Protein AF-A0A7C0U5Y8-F1 (afdb_monomer_lite)

Organism: NCBI:txid412593

Radius of gyration: 65.54 Å; chains: 1; bounding box: 133×46×177 Å

Sequence (488 aa):
MERFFTSILNRFSIKGKLRLGFTLISLLTFALGYTGYVGMIKVKYATQYQARLTELTYLVLNLVHEEETLFTNYKASSQDRVNKIIQELLNKETKGKGLSLVEKFYYYTALMPKEIKMGTESIWQYMKDLILKITSMNQLLKKRWERDGAVDQVRAKGIALRNALAKTNLQNTTLELRLLETQCTEKPKPKLINKILDRLEKIEKNLKKNPRNMGILQALNQYEERLKALKEIDSNVVYIYGRFKQLLSTIQRESREGIASANALVAQAVSLVFWETTFILLIALLASLGTSWGITKNIIAPMHKIVSAIKRAKEGDFSQDIELPPRKDEMGVLATWFSELLDLLRTHVGFIIEKSGEIIQSRIFWSSNTSQPSNPLTMAKETVETLVKINKYKTLIEGDLEKREIYRHLSLALEREFELEDYFLLEMNESENRLEPVAGPSVDRYSLDVLIQPSLCRAKRTGEVVDSLEFPEICRHANLMEGEFHIC

InterPro domains:
  IPR003660 HAMP domain [PF00672] (295-336)
  IPR003660 HAMP domain [PS50885] (297-350)
  IPR003660 HAMP domain [SM00304] (297-350)

Structure (mmCIF, N/CA/C/O backbone):
data_AF-A0A7C0U5Y8-F1
#
_entry.id   AF-A0A7C0U5Y8-F1
#
loop_
_atom_site.group_PDB
_atom_site.id
_atom_site.type_symbol
_atom_site.label_atom_id
_atom_site.label_alt_id
_atom_site.label_comp_id
_atom_site.label_asym_id
_atom_site.label_entity_id
_atom_site.label_seq_id
_atom_site.pdbx_PDB_ins_code
_atom_site.Cartn_x
_atom_site.Cartn_y
_atom_site.Cartn_z
_atom_site.occupancy
_atom_site.B_iso_or_equiv
_atom_site.auth_seq_id
_atom_site.auth_comp_id
_atom_site.auth_asym_id
_atom_site.auth_atom_id
_atom_site.pdbx_PDB_model_num
ATOM 1 N N . MET A 1 1 ? 4.325 -16.141 -21.791 1.00 50.25 1 MET A N 1
ATOM 2 C CA . MET A 1 1 ? 3.873 -14.764 -21.477 1.00 50.25 1 MET A CA 1
ATOM 3 C C . MET A 1 1 ? 4.794 -13.687 -22.054 1.00 50.25 1 MET A C 1
ATOM 5 O O . MET A 1 1 ? 4.292 -12.771 -22.689 1.00 50.25 1 MET A O 1
ATOM 9 N N . GLU A 1 2 ? 6.117 -13.812 -21.913 1.00 55.44 2 GLU A N 1
ATOM 10 C CA . GLU A 1 2 ? 7.102 -12.801 -22.347 1.00 55.44 2 GLU A CA 1
ATOM 11 C C . GLU A 1 2 ? 7.010 -12.415 -23.841 1.00 55.44 2 GLU A C 1
ATOM 13 O O . GLU A 1 2 ? 6.938 -11.234 -24.166 1.00 55.44 2 GLU A O 1
ATOM 18 N N . ARG A 1 3 ? 6.896 -13.396 -24.754 1.00 59.50 3 ARG A N 1
ATOM 19 C CA . ARG A 1 3 ? 6.730 -13.157 -26.208 1.00 59.50 3 ARG A CA 1
ATOM 20 C C . ARG A 1 3 ? 5.402 -12.484 -26.594 1.00 59.50 3 ARG A C 1
ATOM 22 O O . ARG A 1 3 ? 5.327 -11.808 -27.615 1.00 59.50 3 ARG A O 1
ATOM 29 N N . PHE A 1 4 ? 4.353 -12.669 -25.791 1.00 63.69 4 PHE A N 1
ATOM 30 C CA . PHE A 1 4 ? 3.034 -12.080 -26.045 1.00 63.69 4 PHE A CA 1
ATOM 31 C C . PHE A 1 4 ? 3.018 -10.595 -25.665 1.00 63.69 4 PHE A C 1
ATOM 33 O O . PHE A 1 4 ? 2.608 -9.753 -26.462 1.00 63.69 4 PHE A O 1
ATOM 40 N N . PHE A 1 5 ? 3.562 -10.262 -24.490 1.00 62.56 5 PHE A N 1
ATOM 41 C CA . PHE A 1 5 ? 3.694 -8.877 -24.041 1.00 62.56 5 PHE A CA 1
ATOM 42 C C . PHE A 1 5 ? 4.621 -8.054 -24.939 1.00 62.56 5 PHE A C 1
ATOM 44 O O . PHE A 1 5 ? 4.283 -6.921 -25.275 1.00 62.56 5 PHE A O 1
ATOM 51 N N . THR A 1 6 ? 5.752 -8.612 -25.382 1.00 65.44 6 THR A N 1
ATOM 52 C CA . THR A 1 6 ? 6.666 -7.905 -26.297 1.00 65.44 6 THR A CA 1
ATOM 53 C C . THR A 1 6 ? 6.040 -7.667 -27.671 1.00 65.44 6 THR A C 1
ATOM 55 O O . THR A 1 6 ? 6.156 -6.567 -28.202 1.00 65.44 6 THR A O 1
ATOM 58 N N . SER A 1 7 ? 5.297 -8.636 -28.216 1.00 67.88 7 SER A N 1
ATOM 59 C CA . SER A 1 7 ? 4.560 -8.476 -29.481 1.00 67.88 7 SER A CA 1
ATOM 60 C C . SER A 1 7 ? 3.503 -7.364 -29.422 1.00 67.88 7 SER A C 1
ATOM 62 O O . SER A 1 7 ? 3.390 -6.563 -30.352 1.00 67.88 7 SER A O 1
ATOM 64 N N . ILE A 1 8 ? 2.760 -7.269 -28.313 1.00 67.31 8 ILE A N 1
ATOM 65 C CA . ILE A 1 8 ? 1.766 -6.206 -28.105 1.00 67.31 8 ILE A CA 1
ATOM 66 C C . ILE A 1 8 ? 2.454 -4.851 -27.944 1.00 67.31 8 ILE A C 1
ATOM 68 O O . ILE A 1 8 ? 2.084 -3.890 -28.619 1.00 67.31 8 ILE A O 1
ATOM 72 N N . LEU A 1 9 ? 3.487 -4.772 -27.100 1.00 69.56 9 LEU A N 1
ATOM 73 C CA . LEU A 1 9 ? 4.216 -3.530 -26.846 1.00 69.56 9 LEU A CA 1
ATOM 74 C C . LEU A 1 9 ? 4.879 -2.988 -28.119 1.00 69.56 9 LEU A C 1
ATOM 76 O O . LEU A 1 9 ? 4.858 -1.782 -28.328 1.00 69.56 9 LEU A O 1
ATOM 80 N N . ASN A 1 10 ? 5.384 -3.836 -29.016 1.00 70.75 10 ASN A N 1
ATOM 81 C CA . ASN A 1 10 ? 6.033 -3.407 -30.264 1.00 70.75 10 ASN A CA 1
ATOM 82 C C . ASN A 1 10 ? 5.109 -2.678 -31.260 1.00 70.75 10 ASN A C 1
ATOM 84 O O . ASN A 1 10 ? 5.600 -2.102 -32.232 1.00 70.75 10 ASN A O 1
ATOM 88 N N . ARG A 1 11 ? 3.788 -2.689 -31.035 1.00 74.06 11 ARG A N 1
ATOM 89 C CA . ARG A 1 11 ? 2.811 -1.931 -31.837 1.00 74.06 11 ARG A CA 1
ATOM 90 C C . ARG A 1 11 ? 2.479 -0.558 -31.256 1.00 74.06 11 ARG A C 1
ATOM 92 O O . ARG A 1 11 ? 1.910 0.265 -31.963 1.00 74.06 11 ARG A O 1
ATOM 99 N N . PHE A 1 12 ? 2.797 -0.318 -29.986 1.00 77.62 12 PHE A N 1
ATOM 100 C CA . PHE A 1 12 ? 2.526 0.954 -29.325 1.00 77.62 12 PHE A CA 1
ATOM 101 C C . PHE A 1 12 ? 3.680 1.935 -29.507 1.00 77.62 12 PHE A C 1
ATOM 103 O O . PHE A 1 12 ? 4.852 1.556 -29.444 1.00 77.62 12 PHE A O 1
ATOM 110 N N . SER A 1 13 ? 3.330 3.215 -29.636 1.00 83.88 13 SER A N 1
ATOM 111 C CA . SER A 1 13 ? 4.287 4.317 -29.586 1.00 83.88 13 SER A CA 1
ATOM 112 C C . SER A 1 13 ? 5.038 4.349 -28.251 1.00 83.88 13 SER A C 1
ATOM 114 O O . SER A 1 13 ? 4.509 3.941 -27.209 1.00 83.88 13 SER A O 1
ATOM 116 N N . ILE A 1 14 ? 6.259 4.881 -28.249 1.00 83.75 14 ILE A N 1
ATOM 117 C CA . ILE A 1 14 ? 7.071 5.104 -27.044 1.00 83.75 14 ILE A CA 1
ATOM 118 C C . ILE A 1 14 ? 6.276 5.923 -26.024 1.00 83.75 14 ILE A C 1
ATOM 120 O O . ILE A 1 14 ? 6.223 5.578 -24.841 1.00 83.75 14 ILE A O 1
ATOM 124 N N . LYS A 1 15 ? 5.574 6.964 -26.491 1.00 84.69 15 LYS A N 1
ATOM 125 C CA . LYS A 1 15 ? 4.694 7.789 -25.652 1.00 84.69 15 LYS A CA 1
ATOM 126 C C . LYS A 1 15 ? 3.569 6.971 -25.011 1.00 84.69 15 LYS A C 1
ATOM 128 O O . LYS A 1 15 ? 3.251 7.193 -23.844 1.00 84.69 15 LYS A O 1
ATOM 133 N N . GLY A 1 16 ? 2.977 6.029 -25.748 1.00 83.00 16 GLY A N 1
ATOM 134 C CA . GLY A 1 16 ? 1.959 5.112 -25.231 1.00 83.00 16 GLY A CA 1
ATOM 135 C C . GLY A 1 16 ? 2.504 4.196 -24.134 1.00 83.00 16 GLY A C 1
ATOM 136 O O . GLY A 1 16 ? 1.903 4.096 -23.067 1.00 83.00 16 GLY A O 1
ATOM 137 N N . LYS A 1 17 ? 3.686 3.607 -24.351 1.00 83.19 17 LYS A N 1
ATOM 138 C CA . LYS A 1 17 ? 4.372 2.739 -23.375 1.00 83.19 17 LYS A CA 1
ATOM 139 C C . LYS A 1 17 ? 4.677 3.475 -22.067 1.00 83.19 17 LYS A C 1
ATOM 141 O O . LYS A 1 17 ? 4.377 2.965 -20.991 1.00 83.19 17 LYS A O 1
ATOM 146 N N . LEU A 1 18 ? 5.218 4.693 -22.159 1.00 85.38 18 LEU A N 1
ATOM 147 C CA . LEU A 1 18 ? 5.519 5.521 -20.988 1.00 85.38 18 LEU A CA 1
ATOM 148 C C . LEU A 1 18 ? 4.243 5.946 -20.250 1.00 85.38 18 LEU A C 1
ATOM 150 O O . LEU A 1 18 ? 4.172 5.816 -19.030 1.00 85.38 18 LEU A O 1
ATOM 154 N N . ARG A 1 19 ? 3.202 6.389 -20.972 1.00 88.44 19 ARG A N 1
ATOM 155 C CA . ARG A 1 19 ? 1.910 6.754 -20.364 1.00 88.44 19 ARG A CA 1
ATOM 156 C C . ARG A 1 19 ? 1.264 5.586 -19.627 1.00 88.44 19 ARG A C 1
ATOM 158 O O . ARG A 1 19 ? 0.743 5.805 -18.540 1.00 88.44 19 ARG A O 1
ATOM 165 N N . LEU A 1 20 ? 1.315 4.367 -20.164 1.00 86.19 20 LEU A N 1
ATOM 166 C CA . LEU A 1 20 ? 0.800 3.180 -19.472 1.00 86.19 20 LEU A CA 1
ATOM 167 C C . LEU A 1 20 ? 1.521 2.942 -18.136 1.00 86.19 20 LEU A C 1
ATOM 169 O O . LEU A 1 20 ? 0.864 2.703 -17.129 1.00 86.19 20 LEU A O 1
ATOM 173 N N . GLY A 1 21 ? 2.850 3.093 -18.099 1.00 86.81 21 GLY A N 1
ATOM 174 C CA . GLY A 1 21 ? 3.618 3.008 -16.853 1.00 86.81 21 GLY A CA 1
ATOM 175 C C . GLY A 1 21 ? 3.222 4.085 -15.836 1.00 86.81 21 GLY A C 1
ATOM 176 O O . GLY A 1 21 ? 2.876 3.767 -14.700 1.00 86.81 21 GLY A O 1
ATOM 177 N N . PHE A 1 22 ? 3.203 5.358 -16.247 1.00 89.00 22 PHE A N 1
ATOM 178 C CA . PHE A 1 22 ? 2.854 6.468 -15.349 1.00 89.00 22 PHE A CA 1
ATOM 179 C C . PHE A 1 22 ? 1.403 6.415 -14.858 1.00 89.00 22 PHE A C 1
ATOM 181 O O . PHE A 1 22 ? 1.143 6.692 -13.690 1.00 89.00 22 PHE A O 1
ATOM 188 N N . THR A 1 23 ? 0.456 6.043 -15.722 1.00 90.69 23 THR A N 1
ATOM 189 C CA . THR A 1 23 ? -0.960 5.904 -15.339 1.00 90.69 23 THR A CA 1
ATOM 190 C C . THR A 1 23 ? -1.164 4.759 -14.357 1.00 90.69 23 THR A C 1
ATOM 192 O O . THR A 1 23 ? -1.870 4.945 -13.369 1.00 90.69 23 THR A O 1
ATOM 195 N N . LEU A 1 24 ? -0.496 3.619 -14.562 1.00 89.12 24 LEU A N 1
ATOM 196 C CA . LEU A 1 24 ? -0.530 2.497 -13.627 1.00 89.12 24 LEU A CA 1
ATOM 197 C C . LEU A 1 24 ? 0.014 2.894 -12.248 1.00 89.12 24 LEU A C 1
ATOM 199 O O . LEU A 1 24 ? -0.635 2.624 -11.240 1.00 89.12 24 LEU A O 1
ATOM 203 N N . ILE A 1 25 ? 1.162 3.580 -12.200 1.00 90.19 25 ILE A N 1
ATOM 204 C CA . ILE A 1 25 ? 1.745 4.081 -10.945 1.00 90.19 25 ILE A CA 1
ATOM 205 C C . ILE A 1 25 ? 0.790 5.068 -10.267 1.00 90.19 25 ILE A C 1
ATOM 207 O O . ILE A 1 25 ? 0.537 4.955 -9.073 1.00 90.19 25 ILE A O 1
ATOM 211 N N . SER A 1 26 ? 0.218 6.012 -11.016 1.00 92.44 26 SER A N 1
ATOM 212 C CA . SER A 1 26 ? -0.699 7.014 -10.464 1.00 92.44 26 SER A CA 1
ATOM 213 C C . SER A 1 26 ? -1.972 6.376 -9.887 1.00 92.44 26 SER A C 1
ATOM 215 O O . SER A 1 26 ? -2.409 6.748 -8.799 1.00 92.44 26 SER A O 1
ATOM 217 N N . LEU A 1 27 ? -2.516 5.354 -10.558 1.00 93.12 27 LEU A N 1
ATOM 218 C CA . LEU A 1 27 ? -3.679 4.597 -10.091 1.00 93.12 27 LEU A CA 1
ATOM 219 C C . LEU A 1 27 ? -3.355 3.783 -8.829 1.00 93.12 27 LEU A C 1
ATOM 221 O O . LEU A 1 27 ? -4.137 3.800 -7.883 1.00 93.12 27 LEU A O 1
ATOM 225 N N . LEU A 1 28 ? -2.185 3.136 -8.771 1.00 91.88 28 LEU A N 1
ATOM 226 C CA . LEU A 1 28 ? -1.717 2.423 -7.574 1.00 91.88 28 LEU A CA 1
ATOM 227 C C . LEU A 1 28 ? -1.506 3.372 -6.386 1.00 91.88 28 LEU A C 1
ATOM 229 O O . LEU A 1 28 ? -1.921 3.057 -5.272 1.00 91.88 28 LEU A O 1
ATOM 233 N N . THR A 1 29 ? -0.929 4.552 -6.617 1.00 92.25 29 THR A N 1
ATOM 234 C CA . THR A 1 29 ? -0.766 5.587 -5.585 1.00 92.25 29 THR A CA 1
ATOM 235 C C . THR A 1 29 ? -2.116 6.092 -5.083 1.00 92.25 29 THR A C 1
ATOM 237 O O . THR A 1 29 ? -2.310 6.236 -3.876 1.00 92.25 29 THR A O 1
ATOM 240 N N . PHE A 1 30 ? -3.076 6.319 -5.984 1.00 93.81 30 PHE A N 1
ATOM 241 C CA . PHE A 1 30 ? -4.434 6.692 -5.596 1.00 93.81 30 PHE A CA 1
ATOM 242 C C . PHE A 1 30 ? -5.113 5.585 -4.781 1.00 93.81 30 PHE A C 1
ATOM 244 O O . PHE A 1 30 ? -5.713 5.871 -3.748 1.00 93.81 30 PHE A O 1
ATOM 251 N N . ALA A 1 31 ? -4.971 4.323 -5.196 1.00 90.25 31 ALA A N 1
ATOM 252 C CA . ALA A 1 31 ? -5.501 3.177 -4.465 1.00 90.25 31 ALA A CA 1
ATOM 253 C C . ALA A 1 31 ? -4.902 3.077 -3.052 1.00 90.25 31 ALA A C 1
ATOM 255 O O . ALA A 1 31 ? -5.658 2.912 -2.100 1.00 90.25 31 ALA A O 1
ATOM 256 N N . LEU A 1 32 ? -3.582 3.260 -2.893 1.00 91.25 32 LEU A N 1
ATOM 257 C CA . LEU A 1 32 ? -2.916 3.321 -1.582 1.00 91.25 32 LEU A CA 1
ATOM 258 C C . LEU A 1 32 ? -3.447 4.464 -0.709 1.00 91.25 32 LEU A C 1
ATOM 260 O O . LEU A 1 32 ? -3.720 4.271 0.475 1.00 91.25 32 LEU A O 1
ATOM 264 N N . GLY A 1 33 ? -3.608 5.658 -1.283 1.00 90.12 33 GLY A N 1
ATOM 265 C CA . GLY A 1 33 ? -4.161 6.805 -0.564 1.00 90.12 33 GLY A CA 1
ATOM 266 C C . GLY A 1 33 ? -5.604 6.563 -0.115 1.00 90.12 33 GLY A C 1
ATOM 267 O O . GLY A 1 33 ? -5.964 6.869 1.022 1.00 90.12 33 GLY A O 1
ATOM 268 N N . TYR A 1 34 ? -6.420 5.965 -0.984 1.00 88.94 34 TYR A N 1
ATOM 269 C CA . TYR A 1 34 ? -7.815 5.651 -0.698 1.00 88.94 34 TYR A CA 1
ATOM 270 C C . TYR A 1 34 ? -7.964 4.578 0.390 1.00 88.94 34 TYR A C 1
ATOM 272 O O . TYR A 1 34 ? -8.734 4.776 1.333 1.00 88.94 34 TYR A O 1
ATOM 280 N N . THR A 1 35 ? -7.207 3.476 0.318 1.00 87.38 35 THR A N 1
ATOM 281 C CA . THR A 1 35 ? -7.244 2.419 1.347 1.00 87.38 35 THR A CA 1
ATOM 282 C C . THR A 1 35 ? -6.758 2.939 2.698 1.00 87.38 35 THR A C 1
ATOM 284 O O . THR A 1 35 ? -7.406 2.691 3.717 1.00 87.38 35 THR A O 1
ATOM 287 N N . GLY A 1 36 ? -5.692 3.748 2.714 1.00 85.75 36 GLY A N 1
ATOM 288 C CA . GLY A 1 36 ? -5.216 4.428 3.919 1.00 85.75 36 GLY A CA 1
ATOM 289 C C . GLY A 1 36 ? -6.270 5.356 4.534 1.00 85.75 36 GLY A C 1
ATOM 290 O O . GLY A 1 36 ? -6.528 5.288 5.738 1.00 85.75 36 GLY A O 1
ATOM 291 N N . TYR A 1 37 ? -6.939 6.172 3.714 1.00 86.06 37 TYR A N 1
ATOM 292 C CA . TYR A 1 37 ? -7.999 7.083 4.160 1.00 86.06 37 TYR A CA 1
ATOM 293 C C . TYR A 1 37 ? -9.196 6.336 4.770 1.00 86.06 37 TYR A C 1
ATOM 295 O O . TYR A 1 37 ? -9.622 6.643 5.887 1.00 86.06 37 TYR A O 1
ATOM 303 N N . VAL A 1 38 ? -9.708 5.312 4.077 1.00 81.75 38 VAL A N 1
ATOM 304 C CA . VAL A 1 38 ? -10.827 4.485 4.562 1.00 81.75 38 VAL A CA 1
ATOM 305 C C . VAL A 1 38 ? -10.442 3.736 5.842 1.00 81.75 38 VAL A C 1
ATOM 307 O O . VAL A 1 38 ? -11.230 3.687 6.791 1.00 81.75 38 VAL A O 1
ATOM 310 N N . GLY A 1 39 ? -9.226 3.190 5.899 1.00 80.75 39 GLY A N 1
ATOM 311 C CA . GLY A 1 39 ? -8.683 2.526 7.080 1.00 80.75 39 GLY A CA 1
ATOM 312 C C . GLY A 1 39 ? -8.634 3.436 8.304 1.00 80.75 39 GLY A C 1
ATOM 313 O O . GLY A 1 39 ? -9.145 3.086 9.370 1.00 80.75 39 GLY A O 1
ATOM 314 N N . MET A 1 40 ? -8.088 4.642 8.136 1.00 82.62 40 MET A N 1
ATOM 315 C CA . MET A 1 40 ? -7.960 5.625 9.212 1.00 82.62 40 MET A CA 1
ATOM 316 C C . MET A 1 40 ? -9.324 6.082 9.740 1.00 82.62 40 MET A C 1
ATOM 318 O O . MET A 1 40 ? -9.493 6.253 10.947 1.00 82.62 40 MET A O 1
ATOM 322 N N . ILE A 1 41 ? -10.321 6.223 8.863 1.00 78.25 41 ILE A N 1
ATOM 323 C CA . ILE A 1 41 ? -11.699 6.538 9.257 1.00 78.25 41 ILE A CA 1
ATOM 324 C C . ILE A 1 41 ? -12.285 5.439 10.146 1.00 78.25 41 ILE A C 1
ATOM 326 O O . ILE A 1 41 ? -12.813 5.745 11.217 1.00 78.25 41 ILE A O 1
ATOM 330 N N . LYS A 1 42 ? -12.164 4.167 9.744 1.00 73.00 42 LYS A N 1
ATOM 331 C CA . LYS A 1 42 ? -12.675 3.033 10.533 1.00 73.00 42 LYS A CA 1
ATOM 332 C C . LYS A 1 42 ? -12.041 2.995 11.925 1.00 73.00 42 LYS A C 1
ATOM 334 O O . LYS A 1 42 ? -12.758 2.899 12.920 1.00 73.00 42 LYS A O 1
ATOM 339 N N . VAL A 1 43 ? -10.716 3.150 12.002 1.00 79.50 43 VAL A N 1
ATOM 340 C CA . VAL A 1 43 ? -9.978 3.180 13.275 1.00 79.50 43 VAL A CA 1
ATOM 341 C C . VAL A 1 43 ? -10.396 4.378 14.130 1.00 79.50 43 VAL A C 1
ATOM 343 O O . VAL A 1 43 ? -10.675 4.212 15.317 1.00 79.50 43 VAL A O 1
ATOM 346 N N . LYS A 1 44 ? -10.508 5.578 13.550 1.00 79.38 44 LYS A N 1
ATOM 347 C CA . LYS A 1 44 ? -10.941 6.786 14.269 1.00 79.38 44 LYS A CA 1
ATOM 348 C C . LYS A 1 44 ? -12.320 6.605 14.908 1.00 79.38 44 LYS A C 1
ATOM 350 O O . LYS A 1 44 ? -12.502 6.952 16.070 1.00 79.38 44 LYS A O 1
ATOM 355 N N . TYR A 1 45 ? -13.293 6.059 14.182 1.00 70.75 45 TYR A N 1
ATOM 356 C CA . TYR A 1 45 ? -14.640 5.889 14.730 1.00 70.75 45 TYR A CA 1
ATOM 357 C C . TYR A 1 45 ? -14.720 4.767 15.764 1.00 70.75 45 TYR A C 1
ATOM 359 O O . TYR A 1 45 ? -15.359 4.945 16.801 1.00 70.75 45 TYR A O 1
ATOM 367 N N . ALA A 1 46 ? -14.035 3.646 15.537 1.00 71.00 46 ALA A N 1
ATOM 368 C CA . ALA A 1 46 ? -13.994 2.557 16.507 1.00 71.00 46 ALA A CA 1
ATOM 369 C C . ALA A 1 46 ? -13.284 2.972 17.814 1.00 71.00 46 ALA A C 1
ATOM 371 O O . ALA A 1 46 ? -13.779 2.677 18.900 1.00 71.00 46 ALA A O 1
ATOM 372 N N . THR A 1 47 ? -12.198 3.751 17.730 1.00 74.50 47 THR A N 1
ATOM 373 C CA . THR A 1 47 ? -11.506 4.310 18.910 1.00 74.50 47 THR A CA 1
ATOM 374 C C . THR A 1 47 ? -12.344 5.362 19.638 1.00 74.50 47 THR A C 1
ATOM 376 O O . THR A 1 47 ? -12.412 5.345 20.865 1.00 74.50 47 THR A O 1
ATOM 379 N N . GLN A 1 48 ? -13.049 6.245 18.922 1.00 74.19 48 GLN A N 1
ATOM 380 C CA . GLN A 1 48 ? -13.994 7.183 19.542 1.00 74.19 48 GLN A CA 1
ATOM 381 C C . GLN A 1 48 ? -15.143 6.461 20.255 1.00 74.19 48 GLN A C 1
ATOM 383 O O . GLN A 1 48 ? -15.545 6.864 21.347 1.00 74.19 48 GLN A O 1
ATOM 388 N N . TYR A 1 49 ? -15.667 5.392 19.655 1.00 70.56 49 TYR A N 1
ATOM 389 C CA . TYR A 1 49 ? -16.693 4.553 20.264 1.00 70.56 49 TYR A CA 1
ATOM 390 C C . TYR A 1 49 ? -16.177 3.870 21.540 1.00 70.56 49 TYR A C 1
ATOM 392 O O . TYR A 1 49 ? -16.813 3.967 22.591 1.00 70.56 49 TYR A O 1
ATOM 400 N N . GLN A 1 50 ? -14.980 3.280 21.487 1.00 71.00 50 GLN A N 1
ATOM 401 C CA . GLN A 1 50 ? -14.306 2.701 22.649 1.00 71.00 50 GLN A CA 1
ATOM 402 C C . GLN A 1 50 ? -14.072 3.732 23.764 1.00 71.00 50 GLN A C 1
ATOM 404 O O . GLN A 1 50 ? -14.316 3.437 24.934 1.00 71.00 50 GLN A O 1
ATOM 409 N N . ALA A 1 51 ? -13.632 4.946 23.423 1.00 74.88 51 ALA A N 1
ATOM 410 C CA . ALA A 1 51 ? -13.402 6.014 24.393 1.00 74.88 51 ALA A CA 1
ATOM 411 C C . ALA A 1 51 ? -14.699 6.407 25.118 1.00 74.88 51 ALA A C 1
ATOM 413 O O . ALA A 1 51 ? -14.710 6.497 26.345 1.00 74.88 51 ALA A O 1
ATOM 414 N N . ARG A 1 52 ? -15.811 6.555 24.382 1.00 72.56 52 ARG A N 1
ATOM 415 C CA . ARG A 1 52 ? -17.134 6.843 24.967 1.00 72.56 52 ARG A CA 1
ATOM 416 C C . ARG A 1 52 ? -17.613 5.723 25.893 1.00 72.56 52 ARG A C 1
ATOM 418 O O . ARG A 1 52 ? -18.105 6.007 26.980 1.00 72.56 52 ARG A O 1
ATOM 425 N N . LEU A 1 53 ? -17.442 4.463 25.489 1.00 69.69 53 LEU A N 1
ATOM 426 C CA . LEU A 1 53 ? -17.775 3.300 26.318 1.00 69.69 53 LEU A CA 1
ATOM 427 C C . LEU A 1 53 ? -16.934 3.233 27.597 1.00 69.69 53 LEU A C 1
ATOM 429 O O . LEU A 1 53 ? -17.452 2.947 28.676 1.00 69.69 53 LEU A O 1
ATOM 433 N N . THR A 1 54 ? -15.638 3.520 27.489 1.00 73.88 54 THR A N 1
ATOM 434 C CA . THR A 1 54 ? -14.714 3.515 28.630 1.00 73.88 54 THR A CA 1
ATOM 435 C C . THR A 1 54 ? -15.076 4.616 29.624 1.00 73.88 54 THR A C 1
ATOM 437 O O . THR A 1 54 ? -15.162 4.356 30.822 1.00 73.88 54 THR A O 1
ATOM 440 N N . GLU A 1 55 ? -15.364 5.822 29.132 1.00 75.69 55 GLU A N 1
ATOM 441 C CA . GLU A 1 55 ? -15.816 6.943 29.958 1.00 75.69 55 GLU A CA 1
ATOM 442 C C . GLU A 1 55 ? -17.137 6.619 30.675 1.00 75.69 55 GLU A C 1
ATOM 444 O O . GLU A 1 55 ? -17.254 6.829 31.882 1.00 75.69 55 GLU A O 1
ATOM 449 N N . LEU A 1 56 ? -18.110 6.037 29.963 1.00 71.12 56 LEU A N 1
ATOM 450 C CA . LEU A 1 56 ? -19.372 5.595 30.558 1.00 71.12 56 LEU A CA 1
ATOM 451 C C . LEU A 1 56 ? -19.144 4.534 31.644 1.00 71.12 56 LEU A C 1
ATOM 453 O O . LEU A 1 56 ? -19.719 4.620 32.726 1.00 71.12 56 LEU A O 1
ATOM 457 N N . THR A 1 57 ? -18.270 3.560 31.383 1.00 70.50 57 THR A N 1
ATOM 458 C CA . THR A 1 57 ? -17.919 2.507 32.351 1.00 70.50 57 THR A CA 1
ATOM 459 C C . THR A 1 57 ? -17.299 3.091 33.611 1.00 70.50 57 THR A C 1
ATOM 461 O O . THR A 1 57 ? -17.623 2.655 34.712 1.00 70.50 57 THR A O 1
ATOM 464 N N . TYR A 1 58 ? -16.425 4.086 33.458 1.00 76.44 58 TYR A N 1
ATOM 465 C CA . TYR A 1 58 ? -15.787 4.768 34.577 1.00 76.44 58 TYR A CA 1
ATOM 466 C C . TYR A 1 58 ? -16.803 5.539 35.430 1.00 76.44 58 TYR A C 1
ATOM 468 O O . TYR A 1 58 ? -16.793 5.415 36.653 1.00 76.44 58 TYR A O 1
ATOM 476 N N . LEU A 1 59 ? -17.730 6.268 34.796 1.00 73.38 59 LEU A N 1
ATOM 477 C CA . LEU A 1 59 ? -18.813 6.965 35.501 1.00 73.38 59 LEU A CA 1
ATOM 478 C C . LEU A 1 59 ? -19.712 5.993 36.271 1.00 73.38 59 LEU A C 1
ATOM 480 O O . LEU A 1 59 ? -20.026 6.249 37.432 1.00 73.38 59 LEU A O 1
ATOM 484 N N . VAL A 1 60 ? -20.078 4.861 35.660 1.00 69.75 60 VAL A N 1
ATOM 485 C CA . VAL A 1 60 ? -20.847 3.810 36.341 1.00 69.75 60 VAL A CA 1
ATOM 486 C C . VAL A 1 60 ? -20.058 3.236 37.515 1.00 69.75 60 VAL A C 1
ATOM 488 O O . VAL A 1 60 ? -20.608 3.107 38.601 1.00 69.75 60 VAL A O 1
ATOM 491 N N . LEU A 1 61 ? -18.774 2.919 37.343 1.00 71.25 61 LEU A N 1
ATOM 492 C CA . LEU A 1 61 ? -17.951 2.347 38.411 1.00 71.25 61 LEU A CA 1
ATOM 493 C C . LEU A 1 61 ? -17.819 3.297 39.611 1.00 71.25 61 LEU A C 1
ATOM 495 O O . LEU A 1 61 ? -17.979 2.869 40.754 1.00 71.25 61 LEU A O 1
ATOM 499 N N . ASN A 1 62 ? -17.572 4.582 39.352 1.00 74.31 62 ASN A N 1
ATOM 500 C CA . ASN A 1 62 ? -17.505 5.603 40.396 1.00 74.31 62 ASN A CA 1
ATOM 501 C C . ASN A 1 62 ? -18.841 5.763 41.119 1.00 74.31 62 ASN A C 1
ATOM 503 O O . ASN A 1 62 ? -18.865 5.887 42.340 1.00 74.31 62 ASN A O 1
ATOM 507 N N . LEU A 1 63 ? -19.949 5.729 40.380 1.00 70.62 63 LEU A N 1
ATOM 508 C CA . LEU A 1 63 ? -21.277 5.777 40.970 1.00 70.62 63 LEU A CA 1
ATOM 509 C C . LEU A 1 63 ? -21.517 4.593 41.913 1.00 70.62 63 LEU A C 1
ATOM 511 O O . LEU A 1 63 ? -21.934 4.800 43.047 1.00 70.62 63 LEU A O 1
ATOM 515 N N . VAL A 1 64 ? -21.196 3.373 41.470 1.00 69.31 64 VAL A N 1
ATOM 516 C CA . VAL A 1 64 ? -21.323 2.159 42.292 1.00 69.31 64 VAL A CA 1
ATOM 517 C C . VAL A 1 64 ? -20.511 2.286 43.574 1.00 69.31 64 VAL A C 1
ATOM 519 O O . VAL A 1 64 ? -21.002 1.957 44.651 1.00 69.31 64 VAL A O 1
ATOM 522 N N . HIS A 1 65 ? -19.281 2.790 43.472 1.00 70.69 65 HIS A N 1
ATOM 523 C CA . HIS A 1 65 ? -18.424 3.005 44.630 1.00 70.69 65 HIS A CA 1
ATOM 524 C C . HIS A 1 65 ? -19.012 4.039 45.607 1.00 70.69 65 HIS A C 1
ATOM 526 O O . HIS A 1 65 ? -19.070 3.801 46.816 1.00 70.69 65 HIS A O 1
ATOM 532 N N . GLU A 1 66 ? -19.493 5.177 45.106 1.00 69.81 66 GLU A N 1
ATOM 533 C CA . GLU A 1 66 ? -20.123 6.208 45.942 1.00 69.81 66 GLU A CA 1
ATOM 534 C C . GLU A 1 66 ? -21.436 5.717 46.578 1.00 69.81 66 GLU A C 1
ATOM 536 O O . GLU A 1 66 ? -21.755 6.059 47.715 1.00 69.81 66 GLU A O 1
ATOM 541 N N . GLU A 1 67 ? -22.183 4.843 45.913 1.00 65.44 67 GLU A N 1
ATOM 542 C CA . GLU A 1 67 ? -23.390 4.243 46.484 1.00 65.44 67 GLU A CA 1
ATOM 543 C C . GLU A 1 67 ? -23.096 3.153 47.504 1.00 65.44 67 GLU A C 1
ATOM 545 O O . GLU A 1 67 ? -23.805 3.038 48.503 1.00 65.44 67 GLU A O 1
ATOM 550 N N . GLU A 1 68 ? -22.037 2.373 47.306 1.00 64.88 68 GLU A N 1
ATOM 551 C CA . GLU A 1 68 ? -21.573 1.396 48.287 1.00 64.88 68 GLU A CA 1
ATOM 552 C C . GLU A 1 68 ? -21.021 2.090 49.542 1.00 64.88 68 GLU A C 1
ATOM 554 O O . GLU A 1 68 ? -21.271 1.650 50.669 1.00 64.88 68 GLU A O 1
ATOM 559 N N . THR A 1 69 ? -20.352 3.234 49.380 1.00 65.50 69 THR A N 1
ATOM 560 C CA . THR A 1 69 ? -19.954 4.074 50.519 1.00 65.50 69 THR A CA 1
ATOM 561 C C . THR A 1 69 ? -21.169 4.682 51.221 1.00 65.50 69 THR A C 1
ATOM 563 O O . THR A 1 69 ? -21.255 4.573 52.442 1.00 65.50 69 THR A O 1
ATOM 566 N N . LEU A 1 70 ? -22.176 5.192 50.497 1.00 64.88 70 LEU A N 1
ATOM 567 C CA . LEU A 1 70 ? -23.458 5.609 51.093 1.00 64.88 70 LEU A CA 1
ATOM 568 C C . LEU A 1 70 ? -24.179 4.460 51.809 1.00 64.88 70 LEU A C 1
ATOM 570 O O . LEU A 1 70 ? -24.823 4.673 52.836 1.00 64.88 70 LEU A O 1
ATOM 574 N N . PHE A 1 71 ? -24.067 3.239 51.286 1.00 60.25 71 PHE A N 1
ATOM 575 C CA . PHE A 1 71 ? -24.650 2.044 51.880 1.00 60.25 71 PHE A CA 1
ATOM 576 C C . PHE A 1 71 ? -23.911 1.607 53.157 1.00 60.25 71 PHE A C 1
ATOM 578 O O . PHE A 1 71 ? -24.522 1.043 54.066 1.00 60.25 71 PHE A O 1
ATOM 585 N N . THR A 1 72 ? -22.606 1.822 53.258 1.00 56.12 72 THR A N 1
ATOM 586 C CA . THR A 1 72 ? -21.811 1.372 54.413 1.00 56.12 72 THR A CA 1
ATOM 587 C C . THR A 1 72 ? -21.720 2.426 55.510 1.00 56.12 72 THR A C 1
ATOM 589 O O . THR A 1 72 ? -21.840 2.085 56.685 1.00 56.12 72 THR A O 1
ATOM 592 N N . ASN A 1 73 ? -21.556 3.697 55.150 1.00 62.72 73 ASN A N 1
ATOM 593 C CA . ASN A 1 73 ? -21.482 4.815 56.079 1.00 62.72 73 ASN A CA 1
ATOM 594 C C . ASN A 1 73 ? -21.882 6.100 55.360 1.00 62.72 73 ASN A C 1
ATOM 596 O O . ASN A 1 73 ? -21.120 6.645 54.559 1.00 62.72 73 ASN A O 1
ATOM 600 N N . TYR A 1 74 ? -23.070 6.612 55.641 1.00 62.06 74 TYR A N 1
ATOM 601 C CA . TYR A 1 74 ? -23.477 7.815 54.947 1.00 62.06 74 TYR A CA 1
ATOM 602 C C . TYR A 1 74 ? -22.696 9.039 55.357 1.00 62.06 74 TYR A C 1
ATOM 604 O O . TYR A 1 74 ? -22.522 9.377 56.530 1.00 62.06 74 TYR A O 1
ATOM 612 N N . LYS A 1 75 ? -22.386 9.799 54.319 1.00 65.25 75 LYS A N 1
ATOM 613 C CA . LYS A 1 75 ? -21.922 11.165 54.404 1.00 65.25 75 LYS A CA 1
ATOM 614 C C . LYS A 1 75 ? -22.747 11.977 53.417 1.00 65.25 75 LYS A C 1
ATOM 616 O O . LYS A 1 75 ? -22.863 11.581 52.260 1.00 65.25 75 LYS A O 1
ATOM 621 N N . ALA A 1 76 ? -23.254 13.132 53.848 1.00 65.50 76 ALA A N 1
ATOM 622 C CA . ALA A 1 76 ? -23.960 14.066 52.965 1.00 65.50 76 ALA A CA 1
ATOM 623 C C . ALA A 1 76 ? -23.124 14.406 51.709 1.00 65.50 76 ALA A C 1
ATOM 625 O O . ALA A 1 76 ? -23.653 14.462 50.605 1.00 65.50 76 ALA A O 1
ATOM 626 N N . SER A 1 77 ? -21.795 14.479 51.857 1.00 69.38 77 SER A N 1
ATOM 627 C CA . SER A 1 77 ? -20.858 14.701 50.749 1.00 69.38 77 SER A CA 1
ATOM 628 C C . SER A 1 77 ? -20.837 13.593 49.688 1.00 69.38 77 SER A C 1
ATOM 630 O O . SER A 1 77 ? -20.577 13.888 48.524 1.00 69.38 77 SER A O 1
ATOM 632 N N . SER A 1 78 ? -21.116 12.334 50.042 1.00 66.44 78 SER A N 1
ATOM 633 C CA . SER A 1 78 ? -21.256 11.254 49.053 1.00 66.44 78 SER A CA 1
ATOM 634 C C . SER A 1 78 ? -22.584 11.346 48.298 1.00 66.44 78 SER A C 1
ATOM 636 O O . SER A 1 78 ? -22.636 11.016 47.118 1.00 66.44 78 SER A O 1
ATOM 638 N N . GLN A 1 79 ? -23.648 11.867 48.920 1.00 68.44 79 GLN A N 1
ATOM 639 C CA . GLN A 1 79 ? -24.928 12.051 48.232 1.00 68.44 79 GLN A CA 1
ATOM 640 C C . GLN A 1 79 ? -24.866 13.184 47.199 1.00 68.44 79 GLN A C 1
ATOM 642 O O . GLN A 1 79 ? -25.396 13.040 46.096 1.00 68.44 79 GLN A O 1
ATOM 647 N N . ASP A 1 80 ? -24.140 14.261 47.503 1.00 75.50 80 ASP A N 1
ATOM 648 C CA . ASP A 1 80 ? -23.857 15.323 46.532 1.00 75.50 80 ASP A CA 1
ATOM 649 C C . ASP A 1 80 ? -23.035 14.808 45.340 1.00 75.50 80 ASP A C 1
ATOM 651 O O . ASP A 1 80 ? -23.328 15.147 44.190 1.00 75.50 80 ASP A O 1
ATOM 655 N N . ARG A 1 81 ? -22.046 13.933 45.587 1.00 78.00 81 ARG A N 1
ATOM 656 C CA . ARG A 1 81 ? -21.262 13.279 44.524 1.00 78.00 81 ARG A CA 1
ATOM 657 C C . ARG A 1 81 ? -22.130 12.400 43.624 1.00 78.00 81 ARG A C 1
ATOM 659 O O . ARG A 1 81 ? -22.043 12.534 42.405 1.00 78.00 81 ARG A O 1
ATOM 666 N N . VAL A 1 82 ? -23.005 11.572 44.195 1.00 72.50 82 VAL A N 1
ATOM 667 C CA . VAL A 1 82 ? -23.960 10.749 43.429 1.00 72.50 82 VAL A CA 1
ATOM 668 C C . VAL A 1 82 ? -24.873 11.620 42.566 1.00 72.50 82 VAL A C 1
ATOM 670 O O . VAL A 1 82 ? -25.006 11.376 41.368 1.00 72.50 82 VAL A O 1
ATOM 673 N N . ASN A 1 83 ? -25.442 12.689 43.131 1.00 77.50 83 ASN A N 1
ATOM 674 C CA . ASN A 1 83 ? -26.287 13.619 42.378 1.00 77.50 83 ASN A CA 1
ATOM 675 C C . ASN A 1 83 ? -25.529 14.273 41.214 1.00 77.50 83 ASN A C 1
ATOM 677 O O . ASN A 1 83 ? -26.075 14.393 40.117 1.00 77.50 83 ASN A O 1
ATOM 681 N N . LYS A 1 84 ? -24.263 14.653 41.422 1.00 83.38 84 LYS A N 1
ATOM 682 C CA . LYS A 1 84 ? -23.416 15.224 40.369 1.00 83.38 84 LYS A CA 1
ATOM 683 C C . LYS A 1 84 ? -23.163 14.229 39.231 1.00 83.38 84 LYS A C 1
ATOM 685 O O . LYS A 1 84 ? -23.324 14.597 38.070 1.00 83.38 84 LYS A O 1
ATOM 690 N N . ILE A 1 85 ? -22.843 12.973 39.551 1.00 77.19 85 ILE A N 1
ATOM 691 C CA . ILE A 1 85 ? -22.621 11.917 38.548 1.00 77.19 85 ILE A CA 1
ATOM 692 C C . ILE A 1 85 ? -23.904 11.651 37.740 1.00 77.19 85 ILE A C 1
ATOM 694 O O . ILE A 1 85 ? -23.850 11.534 36.517 1.00 77.19 85 ILE A O 1
ATOM 698 N N . ILE A 1 86 ? -25.075 11.632 38.390 1.00 74.62 86 ILE A N 1
ATOM 699 C CA . ILE A 1 86 ? -26.376 11.483 37.710 1.00 74.62 86 ILE A CA 1
ATOM 700 C C . ILE A 1 86 ? -26.620 12.631 36.718 1.00 74.62 86 ILE A C 1
ATOM 702 O O . ILE A 1 86 ? -27.045 12.388 35.589 1.00 74.62 86 ILE A O 1
ATOM 706 N N . GLN A 1 87 ? -26.324 13.875 37.107 1.00 79.88 87 GLN A N 1
ATOM 707 C CA . GLN A 1 87 ? -26.465 15.038 36.222 1.00 79.88 87 GLN A CA 1
ATOM 708 C C . GLN A 1 87 ? -25.497 14.991 35.031 1.00 79.88 87 GLN A C 1
ATOM 710 O O . GLN A 1 87 ? -25.868 15.350 33.913 1.00 79.88 87 GLN A O 1
ATOM 715 N N . GLU A 1 88 ? -24.269 14.513 35.233 1.00 80.00 88 GLU A N 1
ATOM 716 C CA . GLU A 1 88 ? -23.309 14.309 34.143 1.00 80.00 88 GLU A CA 1
ATOM 717 C C . GLU A 1 88 ? -23.782 13.237 33.147 1.00 80.00 88 GLU A C 1
ATOM 719 O O . GLU A 1 88 ? -23.674 13.442 31.933 1.00 80.00 88 GLU A O 1
ATOM 724 N N . LEU A 1 89 ? -24.371 12.138 33.633 1.00 72.12 89 LEU A N 1
ATOM 725 C CA . LEU A 1 89 ? -24.972 11.097 32.791 1.00 72.12 89 LEU A CA 1
ATOM 726 C C . LEU A 1 89 ? -26.164 11.638 31.980 1.00 72.12 89 LEU A C 1
ATOM 728 O O . LEU A 1 89 ? -26.202 11.456 30.763 1.00 72.12 89 LEU A O 1
ATOM 732 N N . LEU A 1 90 ? -27.079 12.378 32.617 1.00 71.75 90 LEU A N 1
ATOM 733 C CA . LEU A 1 90 ? -28.234 13.019 31.965 1.00 71.75 90 LEU A CA 1
ATOM 734 C C . LEU A 1 90 ? -27.820 14.033 30.882 1.00 71.75 90 LEU A C 1
ATOM 736 O O . LEU A 1 90 ? -28.388 14.074 29.789 1.00 71.75 90 LEU A O 1
ATOM 740 N N . ASN A 1 91 ? -26.788 14.839 31.142 1.00 73.88 91 ASN A N 1
ATOM 741 C CA . ASN A 1 91 ? -26.272 15.798 30.161 1.00 73.88 91 ASN A CA 1
ATOM 742 C C . ASN A 1 91 ? -25.601 15.115 28.956 1.00 73.88 91 ASN A C 1
ATOM 744 O O . ASN A 1 91 ? -25.644 15.628 27.834 1.00 73.88 91 ASN A O 1
ATOM 748 N N . LYS A 1 92 ? -24.987 13.943 29.144 1.00 67.88 92 LYS A N 1
ATOM 749 C CA . LYS A 1 92 ? -24.452 13.139 28.032 1.00 67.88 92 LYS A CA 1
ATOM 750 C C . LYS A 1 92 ? -25.574 12.461 27.233 1.00 67.88 92 LYS A C 1
ATOM 752 O O . LYS A 1 92 ? -25.485 12.405 26.004 1.00 67.88 92 LYS A O 1
ATOM 757 N N . GLU A 1 93 ? -26.662 12.077 27.903 1.00 61.16 93 GLU A N 1
ATOM 758 C CA . GLU A 1 93 ? -27.914 11.572 27.317 1.00 61.16 93 GLU A CA 1
ATOM 759 C C . GLU A 1 93 ? -28.726 12.636 26.542 1.00 61.16 93 GLU A C 1
ATOM 761 O O . GLU A 1 93 ? -29.750 12.343 25.936 1.00 61.16 93 GLU A O 1
ATOM 766 N N . THR A 1 94 ? -28.296 13.893 26.474 1.00 53.41 94 THR A N 1
ATOM 767 C CA . THR A 1 94 ? -28.934 14.898 25.598 1.00 53.41 94 THR A CA 1
ATOM 768 C C . THR A 1 94 ? -28.061 15.263 24.398 1.00 53.41 94 THR A C 1
ATOM 770 O O . THR A 1 94 ? -28.581 15.554 23.318 1.00 53.41 94 THR A O 1
ATOM 773 N N . LYS A 1 95 ? -26.731 15.149 2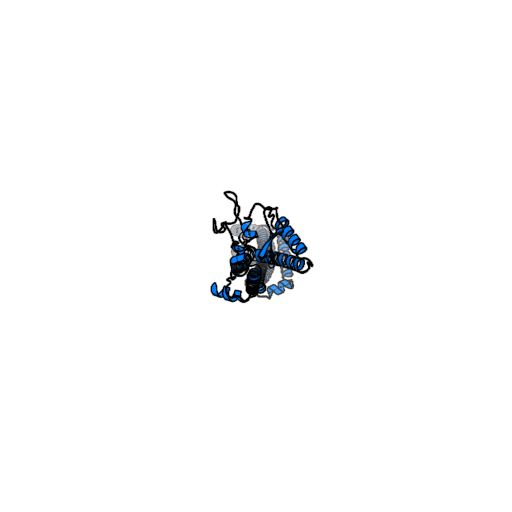4.523 1.00 52.06 95 LYS A N 1
ATOM 774 C CA . LYS A 1 95 ? -25.768 15.521 23.470 1.00 52.06 95 LYS A CA 1
ATOM 775 C C . LYS A 1 95 ? -25.590 14.502 22.340 1.00 52.06 95 LYS A C 1
ATOM 777 O O . LYS A 1 95 ? -25.192 14.901 21.249 1.00 52.06 95 LYS A O 1
ATOM 782 N N . GLY A 1 96 ? -25.914 13.218 22.518 1.00 49.03 96 GLY A N 1
ATOM 783 C CA . GLY A 1 96 ? -25.783 12.238 21.418 1.00 49.03 96 GLY A CA 1
ATOM 784 C C . GLY A 1 96 ? -26.833 12.341 20.309 1.00 49.03 96 GLY A C 1
ATOM 785 O O . GLY A 1 96 ? -26.788 11.550 19.374 1.00 49.03 96 GLY A O 1
ATOM 786 N N . LYS A 1 97 ? -27.729 13.336 20.353 1.00 49.69 97 LYS A N 1
ATOM 787 C CA . LYS A 1 97 ? -28.655 13.655 19.253 1.00 49.69 97 LYS A CA 1
ATOM 788 C C . LYS A 1 97 ? -28.043 14.526 18.141 1.00 49.69 97 LYS A C 1
ATOM 790 O O . LYS A 1 97 ? -28.693 14.742 17.121 1.00 49.69 97 LYS A O 1
ATOM 795 N N . GLY A 1 98 ? -26.813 15.018 18.297 1.00 48.97 98 GLY A N 1
ATOM 796 C CA . GLY A 1 98 ? -26.160 15.908 17.330 1.00 48.97 98 GLY A CA 1
ATOM 797 C C . GLY A 1 98 ? -25.062 15.237 16.504 1.00 48.97 98 GLY A C 1
ATOM 798 O O . GLY A 1 98 ? -23.899 15.571 16.694 1.00 48.97 98 GLY A O 1
ATOM 799 N N . LEU A 1 99 ? -25.396 14.315 15.589 1.00 53.50 99 LEU A N 1
ATOM 800 C CA . LEU A 1 99 ? -24.447 13.920 14.533 1.00 53.50 99 LEU A CA 1
ATOM 801 C C . LEU A 1 99 ? -24.359 15.041 13.482 1.00 53.50 99 LEU A C 1
ATOM 803 O O . LEU A 1 99 ? -25.383 15.471 12.940 1.00 53.50 99 LEU A O 1
ATOM 807 N N . SER A 1 100 ? -23.142 15.483 13.166 1.00 55.09 100 SER A N 1
ATOM 808 C CA . SER A 1 100 ? -22.841 16.386 12.048 1.00 55.09 100 SER A CA 1
ATOM 809 C C . SER A 1 100 ? -23.241 15.775 10.696 1.00 55.09 100 SER A C 1
ATOM 811 O O . SER A 1 100 ? -23.447 14.567 10.571 1.00 55.09 100 SER A O 1
ATOM 813 N N . LEU A 1 101 ? -23.350 16.601 9.647 1.00 49.41 101 LEU A N 1
ATOM 814 C CA . LEU A 1 101 ? -23.761 16.150 8.308 1.00 49.41 101 LEU A CA 1
ATOM 815 C C . LEU A 1 101 ? -22.834 15.052 7.744 1.00 49.41 101 LEU A C 1
ATOM 817 O O . LEU A 1 101 ? -23.299 14.095 7.129 1.00 49.41 101 LEU A O 1
ATOM 821 N N . VAL A 1 102 ? -21.530 15.165 8.020 1.00 53.03 102 VAL A N 1
ATOM 822 C CA . VAL A 1 102 ? -20.501 14.183 7.642 1.00 53.03 102 VAL A CA 1
ATOM 823 C C . VAL A 1 102 ? -20.703 12.874 8.407 1.00 53.03 102 VAL A C 1
ATOM 825 O O . VAL A 1 102 ? -20.689 11.800 7.815 1.00 53.03 102 VAL A O 1
ATOM 828 N N . GLU A 1 103 ? -20.979 12.945 9.709 1.00 52.38 103 GLU A N 1
ATOM 829 C CA . GLU A 1 103 ? -21.251 11.761 10.531 1.00 52.38 103 GLU A CA 1
ATOM 830 C C . GLU A 1 103 ? -22.557 11.069 10.125 1.00 52.38 103 GLU A C 1
ATOM 832 O O . GLU A 1 103 ? -22.612 9.843 10.131 1.00 52.38 103 GLU A O 1
ATOM 837 N N . LYS A 1 104 ? -23.583 11.818 9.695 1.00 55.41 104 LYS A N 1
ATOM 838 C CA . LYS A 1 104 ? -24.801 11.243 9.100 1.00 55.41 104 LYS A CA 1
ATOM 839 C C . LYS A 1 104 ? -24.493 10.519 7.788 1.00 55.41 104 LYS A C 1
ATOM 841 O O . LYS A 1 104 ? -24.961 9.400 7.604 1.00 55.41 104 LYS A O 1
ATOM 846 N N . PHE A 1 105 ? -23.676 11.097 6.907 1.00 54.09 105 PHE A N 1
ATOM 847 C CA . PHE A 1 105 ? -23.263 10.437 5.663 1.00 54.09 105 PHE A CA 1
ATOM 848 C C . PHE A 1 105 ? -22.551 9.098 5.934 1.00 54.09 105 PHE A C 1
ATOM 850 O O . PHE A 1 105 ? -22.917 8.081 5.348 1.00 54.09 105 PHE A O 1
ATOM 857 N N . TYR A 1 106 ? -21.619 9.041 6.890 1.00 52.66 106 TYR A N 1
ATOM 858 C CA . TYR A 1 106 ? -20.965 7.783 7.289 1.00 52.66 106 TYR A CA 1
ATOM 859 C C . TYR A 1 106 ? -21.895 6.810 8.042 1.00 52.66 106 TYR A C 1
ATOM 861 O O . TYR A 1 106 ? -21.763 5.600 7.888 1.00 52.66 106 TYR A O 1
ATOM 869 N N . TYR A 1 107 ? -22.866 7.311 8.816 1.00 47.72 107 TYR A N 1
ATOM 870 C CA . TYR A 1 107 ? -23.866 6.504 9.535 1.00 47.72 107 TYR A CA 1
ATOM 871 C C . TYR A 1 107 ? -24.870 5.809 8.596 1.00 47.72 107 TYR A C 1
ATOM 873 O O . TYR A 1 107 ? -25.341 4.703 8.888 1.00 47.72 107 TYR A O 1
ATOM 881 N N . TYR A 1 108 ? -25.216 6.442 7.471 1.00 46.44 108 TYR A N 1
ATOM 882 C CA . TYR A 1 108 ? -26.158 5.906 6.480 1.00 46.44 108 TYR A CA 1
ATOM 883 C C . TYR A 1 108 ? -25.489 5.162 5.311 1.00 46.44 108 TYR A C 1
ATOM 885 O O . TYR A 1 108 ? -26.180 4.448 4.588 1.00 46.44 108 TYR A O 1
ATOM 893 N N . THR A 1 109 ? -24.168 5.263 5.145 1.00 49.28 109 THR A N 1
ATOM 894 C CA . THR A 1 109 ? -23.408 4.508 4.131 1.00 49.28 109 THR A CA 1
ATOM 895 C C . THR A 1 109 ? -22.844 3.197 4.700 1.00 49.28 109 THR A C 1
ATOM 897 O O . THR A 1 109 ? -22.647 3.057 5.905 1.00 49.28 109 THR A O 1
ATOM 900 N N . ALA A 1 110 ? -22.556 2.215 3.835 1.00 48.75 110 ALA A N 1
ATOM 901 C CA . ALA A 1 110 ? -22.047 0.875 4.187 1.00 48.75 110 ALA A CA 1
ATOM 902 C C . ALA A 1 110 ? -20.616 0.846 4.787 1.00 48.75 110 ALA A C 1
ATOM 904 O O . ALA A 1 110 ? -19.973 -0.200 4.829 1.00 48.75 110 ALA A O 1
ATOM 905 N N . LEU A 1 111 ? -20.095 1.996 5.224 1.00 49.66 111 LEU A N 1
ATOM 906 C CA . LEU A 1 111 ? -18.742 2.173 5.756 1.00 49.66 111 LEU A CA 1
ATOM 907 C C . LEU A 1 111 ? -18.664 1.999 7.281 1.00 49.66 111 LEU A C 1
ATOM 909 O O . LEU A 1 111 ? -17.576 1.729 7.793 1.00 49.66 111 LEU A O 1
ATOM 913 N N . MET A 1 112 ? -19.787 2.114 8.002 1.00 49.88 112 MET A N 1
ATOM 914 C CA . MET A 1 112 ? -19.861 1.752 9.420 1.00 49.88 112 MET A CA 1
ATOM 915 C C . MET A 1 112 ? -20.245 0.272 9.592 1.00 49.88 112 MET A C 1
ATOM 917 O O . MET A 1 112 ? -21.293 -0.137 9.085 1.00 49.88 112 MET A O 1
ATOM 921 N N . PRO A 1 113 ? -19.451 -0.525 10.338 1.00 56.72 113 PRO A N 1
ATOM 922 C CA . PRO A 1 113 ? -19.830 -1.879 10.730 1.00 56.72 113 PRO A CA 1
ATOM 923 C C . PRO A 1 113 ? -21.185 -1.871 11.453 1.00 56.72 113 PRO A C 1
ATOM 925 O O . PRO A 1 113 ? -21.440 -1.015 12.310 1.00 56.72 113 PRO A O 1
ATOM 928 N N . LYS A 1 114 ? -22.064 -2.821 11.107 1.00 58.69 114 LYS A N 1
ATOM 929 C CA . LYS A 1 114 ? -23.415 -2.975 11.687 1.00 58.69 114 LYS A CA 1
ATOM 930 C C . LYS A 1 114 ? -23.377 -3.040 13.218 1.00 58.69 114 LYS A C 1
ATOM 932 O O . LYS A 1 114 ? -24.304 -2.587 13.885 1.00 58.69 114 LYS A O 1
ATOM 937 N N . GLU A 1 115 ? -22.281 -3.555 13.751 1.00 52.19 115 GLU A N 1
ATOM 938 C CA . GLU A 1 115 ? -21.976 -3.760 15.160 1.00 52.19 115 GLU A CA 1
ATOM 939 C C . GLU A 1 115 ? -21.856 -2.427 15.920 1.00 52.19 115 GLU A C 1
ATOM 941 O O . GLU A 1 115 ? -22.382 -2.304 17.023 1.00 52.19 115 GLU A O 1
ATOM 946 N N . ILE A 1 116 ? -21.263 -1.388 15.313 1.00 52.62 116 ILE A N 1
ATOM 947 C CA . ILE A 1 116 ? -21.157 -0.045 15.924 1.00 52.62 116 ILE A CA 1
ATOM 948 C C . ILE A 1 116 ? -22.520 0.660 15.914 1.00 52.62 116 ILE A C 1
ATOM 950 O O . ILE A 1 116 ? -22.882 1.369 16.857 1.00 52.62 116 ILE A O 1
ATOM 954 N N . LYS A 1 117 ? -23.309 0.438 14.857 1.00 55.62 117 LYS A N 1
ATOM 955 C CA . LYS A 1 117 ? -24.646 1.023 14.697 1.00 55.62 117 LYS A CA 1
ATOM 956 C C . LYS A 1 117 ? -25.649 0.433 15.696 1.00 55.62 117 LYS A C 1
ATOM 958 O O . LYS A 1 117 ? -26.383 1.179 16.329 1.00 55.62 117 LYS A O 1
ATOM 963 N N . MET A 1 118 ? -25.624 -0.886 15.898 1.00 50.56 118 MET A N 1
ATOM 964 C CA . MET A 1 118 ? -26.422 -1.552 16.935 1.00 50.56 118 MET A CA 1
ATOM 965 C C . MET A 1 118 ? -25.918 -1.241 18.348 1.00 50.56 118 MET A C 1
ATOM 967 O O . MET A 1 118 ? -26.732 -1.033 19.242 1.00 50.56 118 MET A O 1
ATOM 971 N N . GLY A 1 119 ? -24.598 -1.149 18.541 1.00 53.84 119 GLY A N 1
ATOM 972 C CA . GLY A 1 119 ? -23.992 -0.839 19.835 1.00 53.84 119 GLY A CA 1
ATOM 973 C C . GLY A 1 119 ? -24.281 0.580 20.328 1.00 53.84 119 GLY A C 1
ATOM 974 O O . GLY A 1 119 ? -24.537 0.794 21.504 1.00 53.84 119 GLY A O 1
ATOM 975 N N . THR A 1 120 ? -24.305 1.573 19.438 1.00 53.97 120 THR A N 1
ATOM 976 C CA . THR A 1 120 ? -24.639 2.955 19.825 1.00 53.97 120 THR A CA 1
ATOM 977 C C . THR A 1 120 ? -26.099 3.108 20.249 1.00 53.97 120 THR A C 1
ATOM 979 O O . THR A 1 120 ? -26.358 3.731 21.277 1.00 53.97 120 THR A O 1
ATOM 982 N N . GLU A 1 121 ? -27.043 2.514 19.519 1.00 60.00 121 GLU A N 1
ATOM 983 C CA . GLU A 1 121 ? -28.469 2.531 19.873 1.00 60.00 121 GLU A CA 1
ATOM 984 C C . GLU A 1 121 ? -28.739 1.752 21.174 1.00 60.00 121 GLU A C 1
ATOM 986 O O . GLU A 1 121 ? -29.491 2.215 22.038 1.00 60.00 121 GLU A O 1
ATOM 991 N N . SER A 1 122 ? -28.081 0.596 21.343 1.00 57.84 122 SER A N 1
ATOM 992 C CA . SER A 1 122 ? -28.208 -0.215 22.553 1.00 57.84 122 SER A CA 1
ATOM 993 C C . SER A 1 122 ? -27.657 0.523 23.766 1.00 57.84 122 SER A C 1
ATOM 995 O O . SER A 1 122 ? -28.392 0.663 24.734 1.00 57.84 122 SER A O 1
ATOM 997 N N . ILE A 1 123 ? -26.452 1.108 23.694 1.00 56.12 123 ILE A N 1
ATOM 998 C CA . ILE A 1 123 ? -25.863 1.927 24.771 1.00 56.12 123 ILE A CA 1
ATOM 999 C C . ILE A 1 123 ? -26.781 3.088 25.151 1.00 56.12 123 ILE A C 1
ATOM 1001 O O . ILE A 1 123 ? -26.883 3.433 26.325 1.00 56.12 123 ILE A O 1
ATOM 1005 N N . TRP A 1 124 ? -27.466 3.698 24.185 1.00 60.41 124 TRP A N 1
ATOM 1006 C CA . TRP A 1 124 ? -28.393 4.796 24.447 1.00 60.41 124 TRP A CA 1
ATOM 1007 C C . TRP A 1 124 ? -29.622 4.373 25.241 1.00 60.41 124 TRP A C 1
ATOM 1009 O O . TRP A 1 124 ? -29.956 5.002 26.249 1.00 60.41 124 TRP A O 1
ATOM 1019 N N . GLN A 1 125 ? -30.280 3.295 24.818 1.00 63.16 125 GLN A N 1
ATOM 1020 C CA . GLN A 1 125 ? -31.365 2.702 25.602 1.00 63.16 125 GLN A CA 1
ATOM 1021 C C . GLN A 1 125 ? -30.877 2.221 26.968 1.00 63.16 125 GLN A C 1
ATOM 1023 O O . GLN A 1 125 ? -31.567 2.361 27.978 1.00 63.16 125 GLN A O 1
ATOM 1028 N N . TYR A 1 126 ? -29.646 1.733 27.010 1.00 59.50 126 TYR A N 1
ATOM 1029 C CA . TYR A 1 126 ? -29.008 1.255 28.216 1.00 59.50 126 TYR A CA 1
ATOM 1030 C C . TYR A 1 126 ? -28.729 2.365 29.232 1.00 59.50 126 TYR A C 1
ATOM 1032 O O . TYR A 1 126 ? -29.034 2.215 30.413 1.00 59.50 126 TYR A O 1
ATOM 1040 N N . MET A 1 127 ? -28.211 3.513 28.782 1.00 62.44 127 MET A N 1
ATOM 1041 C CA . MET A 1 127 ? -28.006 4.697 29.623 1.00 62.44 127 MET A CA 1
ATOM 1042 C C . MET A 1 127 ? -29.322 5.194 30.218 1.00 62.44 127 MET A C 1
ATOM 1044 O O . MET A 1 127 ? -29.356 5.552 31.392 1.00 62.44 127 MET A O 1
ATOM 1048 N N . LYS A 1 128 ? -30.412 5.183 29.444 1.00 67.44 128 LYS A N 1
ATOM 1049 C CA . LYS A 1 128 ? -31.740 5.556 29.947 1.00 67.44 128 LYS A CA 1
ATOM 1050 C C . LYS A 1 128 ? -32.207 4.654 31.081 1.00 67.44 128 LYS A C 1
ATOM 1052 O O . LYS A 1 128 ? -32.639 5.143 32.124 1.00 67.44 128 LYS A O 1
ATOM 1057 N N . ASP A 1 129 ? -32.119 3.343 30.879 1.00 65.75 129 ASP A N 1
ATOM 1058 C CA . ASP A 1 129 ? -32.524 2.349 31.873 1.00 65.75 129 ASP A CA 1
ATOM 1059 C C . ASP A 1 129 ? -31.654 2.431 33.140 1.00 65.75 129 ASP A C 1
ATOM 1061 O O . ASP A 1 129 ? -32.167 2.403 34.262 1.00 65.75 129 ASP A O 1
ATOM 1065 N N . LEU A 1 130 ? -30.347 2.647 32.964 1.00 64.69 130 LEU A N 1
ATOM 1066 C CA . LEU A 1 130 ? -29.392 2.922 34.033 1.00 64.69 130 LEU A CA 1
ATOM 1067 C C . LEU A 1 130 ? -29.803 4.164 34.845 1.00 64.69 130 LEU A C 1
ATOM 1069 O O . LEU A 1 130 ? -29.964 4.068 36.059 1.00 64.69 130 LEU A O 1
ATOM 1073 N N . ILE A 1 131 ? -30.011 5.313 34.195 1.00 66.94 131 ILE A N 1
ATOM 1074 C CA . ILE A 1 131 ? -30.384 6.578 34.851 1.00 66.94 131 ILE A CA 1
ATOM 1075 C C . ILE A 1 131 ? -31.690 6.422 35.645 1.00 66.94 131 ILE A C 1
ATOM 1077 O O . ILE A 1 131 ? -31.764 6.841 36.806 1.00 66.94 131 ILE A O 1
ATOM 1081 N N . LEU A 1 132 ? -32.703 5.771 35.062 1.00 68.38 132 LEU A N 1
ATOM 1082 C CA . LEU A 1 132 ? -33.974 5.469 35.731 1.00 68.38 132 LEU A CA 1
ATOM 1083 C C . LEU A 1 132 ? -33.768 4.639 37.006 1.00 68.38 132 LEU A C 1
ATOM 1085 O O . LEU A 1 132 ? -34.302 4.972 38.069 1.00 68.38 132 LEU A O 1
ATOM 1089 N N . LYS A 1 133 ? -32.961 3.576 36.928 1.00 65.06 133 LYS A N 1
ATOM 1090 C CA . LYS A 1 133 ? -32.683 2.697 38.071 1.00 65.06 133 LYS A CA 1
ATOM 1091 C C . LYS A 1 133 ? -31.822 3.365 39.142 1.00 65.06 133 LYS A C 1
ATOM 1093 O O . LYS A 1 133 ? -32.130 3.207 40.324 1.00 65.06 133 LYS A O 1
ATOM 1098 N N . ILE A 1 134 ? -30.827 4.167 38.771 1.00 63.22 134 ILE A N 1
ATOM 1099 C CA . ILE A 1 134 ? -30.019 4.947 39.723 1.00 63.22 134 ILE A CA 1
ATOM 1100 C C . ILE A 1 134 ? -30.896 5.937 40.489 1.00 63.22 134 ILE A C 1
ATOM 1102 O O . ILE A 1 134 ? -30.849 6.012 41.717 1.00 63.22 134 ILE A O 1
ATOM 1106 N N . THR A 1 135 ? -31.761 6.655 39.772 1.00 68.31 135 THR A N 1
ATOM 1107 C CA . THR A 1 135 ? -32.701 7.604 40.381 1.00 68.31 135 THR A CA 1
ATOM 1108 C C . THR A 1 135 ? -33.601 6.900 41.399 1.00 68.31 135 THR A C 1
ATOM 1110 O O . THR A 1 135 ? -33.817 7.411 42.500 1.00 68.31 135 THR A O 1
ATOM 1113 N N . SER A 1 136 ? -34.063 5.684 41.077 1.00 66.31 136 SER A N 1
ATOM 1114 C CA . SER A 1 136 ? -34.866 4.870 41.997 1.00 66.31 136 SER A CA 1
ATOM 1115 C C . SER A 1 136 ? -34.100 4.460 43.259 1.00 66.31 136 SER A C 1
ATOM 1117 O O . SER A 1 136 ? -34.666 4.426 44.344 1.00 66.31 136 SER A O 1
ATOM 1119 N N . MET A 1 137 ? -32.800 4.202 43.163 1.00 62.50 137 MET A N 1
ATOM 1120 C CA . MET A 1 137 ? -31.977 3.790 44.298 1.00 62.50 137 MET A CA 1
ATOM 1121 C C . MET A 1 137 ? -31.542 4.949 45.183 1.00 62.50 137 MET A C 1
ATOM 1123 O O . MET A 1 137 ? -31.468 4.776 46.397 1.00 62.50 137 MET A O 1
ATOM 1127 N N . ASN A 1 138 ? -31.317 6.134 44.625 1.00 64.19 138 ASN A N 1
ATOM 1128 C CA . ASN A 1 138 ? -31.102 7.328 45.437 1.00 64.19 138 ASN A C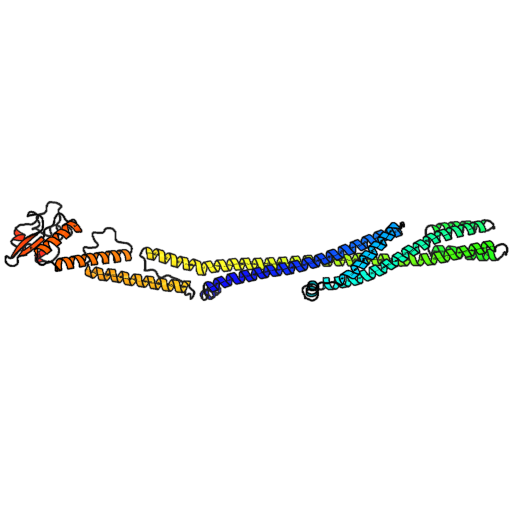A 1
ATOM 1129 C C . ASN A 1 138 ? -32.321 7.560 46.367 1.00 64.19 138 ASN A C 1
ATOM 1131 O O . ASN A 1 138 ? -32.173 7.872 47.550 1.00 64.19 138 ASN A O 1
ATOM 1135 N N . GLN A 1 139 ? -33.538 7.243 45.893 1.00 68.00 139 GLN A N 1
ATOM 1136 C CA . GLN A 1 139 ? -34.737 7.189 46.744 1.00 68.00 139 GLN A CA 1
ATOM 1137 C C . GLN A 1 139 ? -34.706 6.049 47.785 1.00 68.00 139 GLN A C 1
ATOM 1139 O O . GLN A 1 139 ? -35.239 6.214 48.880 1.00 68.00 139 GLN A O 1
ATOM 1144 N N . LEU A 1 140 ? -34.087 4.898 47.500 1.00 63.41 140 LEU A N 1
ATOM 1145 C CA . LEU A 1 140 ? -33.961 3.787 48.461 1.00 63.41 140 LEU A CA 1
ATOM 1146 C C . LEU A 1 140 ? -32.955 4.060 49.563 1.00 63.41 140 LEU A C 1
ATOM 1148 O O . LEU A 1 140 ? -33.211 3.705 50.709 1.00 63.41 140 LEU A O 1
ATOM 1152 N N . LEU A 1 141 ? -31.816 4.663 49.226 1.00 63.47 141 LEU A N 1
ATOM 1153 C CA . LEU A 1 141 ? -30.836 5.095 50.214 1.00 63.47 141 LEU A CA 1
ATOM 1154 C C . LEU A 1 141 ? -31.505 6.078 51.174 1.00 63.47 141 LEU A C 1
ATOM 1156 O O . LEU A 1 141 ? -31.409 5.902 52.384 1.00 63.47 141 LEU A O 1
ATOM 1160 N N . LYS A 1 142 ? -32.318 7.003 50.649 1.00 68.94 142 LYS A N 1
ATOM 1161 C CA . LYS A 1 142 ? -33.178 7.870 51.463 1.00 68.94 142 LYS A CA 1
ATOM 1162 C C . LYS A 1 142 ? -34.159 7.084 52.355 1.00 68.94 142 LYS A C 1
ATOM 1164 O O . LYS A 1 142 ? -34.242 7.362 53.546 1.00 68.94 142 LYS A O 1
ATOM 1169 N N . LYS A 1 143 ? -34.831 6.047 51.841 1.00 67.75 143 LYS A N 1
ATOM 1170 C CA . LYS A 1 143 ? -35.715 5.177 52.652 1.00 67.75 143 LYS A CA 1
ATOM 1171 C C . LYS A 1 143 ? -34.976 4.361 53.716 1.00 67.75 143 LYS A C 1
ATOM 1173 O O . LYS A 1 143 ? -35.502 4.128 54.798 1.00 67.75 143 LYS A O 1
ATOM 1178 N N . ARG A 1 144 ? -33.750 3.911 53.447 1.00 66.06 144 ARG A N 1
ATOM 1179 C CA . ARG A 1 144 ? -32.906 3.249 54.451 1.00 66.06 144 ARG A CA 1
ATOM 1180 C C . ARG A 1 144 ? -32.494 4.219 55.555 1.00 66.06 144 ARG A C 1
ATOM 1182 O O . ARG A 1 144 ? -32.324 3.816 56.697 1.00 66.06 144 ARG A O 1
ATOM 1189 N N . TRP A 1 145 ? -32.373 5.494 55.247 1.00 65.94 145 TRP A N 1
ATOM 1190 C CA . TRP A 1 145 ? -32.143 6.485 56.283 1.00 65.94 145 TRP A CA 1
ATOM 1191 C C . TRP A 1 145 ? -33.325 6.734 57.176 1.00 65.94 145 TRP A C 1
ATOM 1193 O O . TRP A 1 145 ? -33.188 6.783 58.398 1.00 65.94 145 TRP A O 1
ATOM 1203 N N . GLU A 1 146 ? -34.497 6.794 56.562 1.00 67.88 146 GLU A N 1
ATOM 1204 C CA . GLU A 1 146 ? -35.755 6.754 57.287 1.00 67.88 146 GLU A CA 1
ATOM 1205 C C . GLU A 1 146 ? -35.840 5.469 58.137 1.00 67.88 146 GLU A C 1
ATOM 1207 O O . GLU A 1 146 ? -36.281 5.540 59.282 1.00 67.88 146 GLU A O 1
ATOM 1212 N N . ARG A 1 147 ? -35.323 4.322 57.651 1.00 69.31 147 ARG A N 1
ATOM 1213 C CA . ARG A 1 147 ? -35.179 3.074 58.430 1.00 69.31 147 ARG A CA 1
ATOM 1214 C C . ARG A 1 147 ? -34.248 3.232 59.629 1.00 69.31 147 ARG A C 1
ATOM 1216 O O . ARG A 1 147 ? -34.633 2.813 60.709 1.00 69.31 147 ARG A O 1
ATOM 1223 N N . ASP A 1 148 ? -33.044 3.775 59.469 1.00 68.19 148 ASP A N 1
ATOM 1224 C CA . ASP A 1 148 ? -32.081 3.895 60.576 1.00 68.19 148 ASP A CA 1
ATOM 1225 C C . ASP A 1 148 ? -32.616 4.839 61.664 1.00 68.19 148 ASP A C 1
ATOM 1227 O O . ASP A 1 148 ? -32.601 4.490 62.845 1.00 68.19 148 ASP A O 1
ATOM 1231 N N . GLY A 1 149 ? -33.264 5.939 61.264 1.00 71.88 149 GLY A N 1
ATOM 1232 C CA . GLY A 1 149 ? -34.048 6.768 62.182 1.00 71.88 149 GLY A CA 1
ATOM 1233 C C . GLY A 1 149 ? -35.223 6.013 62.825 1.00 71.88 149 GLY A C 1
ATOM 1234 O O . GLY A 1 149 ? -35.496 6.179 64.015 1.00 71.88 149 GLY A O 1
ATOM 1235 N N . ALA A 1 150 ? -35.909 5.139 62.082 1.00 72.12 150 ALA A N 1
ATOM 1236 C CA . ALA A 1 150 ? -36.974 4.293 62.619 1.00 72.12 150 ALA A CA 1
ATOM 1237 C C . ALA A 1 150 ? -36.451 3.221 63.595 1.00 72.12 150 ALA A C 1
ATOM 1239 O O . ALA A 1 150 ? -37.131 2.932 64.576 1.00 72.12 150 ALA A O 1
ATOM 1240 N N . VAL A 1 151 ? -35.250 2.666 63.393 1.00 72.62 151 VAL A N 1
ATOM 1241 C CA . VAL A 1 151 ? -34.597 1.736 64.333 1.00 72.62 151 VAL A CA 1
ATOM 1242 C C . VAL A 1 151 ? -34.317 2.436 65.661 1.00 72.62 151 VAL A C 1
ATOM 1244 O O . VAL A 1 151 ? -34.594 1.861 66.714 1.00 72.62 151 VAL A O 1
ATOM 1247 N N . ASP A 1 152 ? -33.856 3.689 65.637 1.00 74.94 152 ASP A N 1
ATOM 1248 C CA . ASP A 1 152 ? -33.661 4.482 66.855 1.00 74.94 152 ASP A CA 1
ATOM 1249 C C . ASP A 1 152 ? -34.986 4.807 67.559 1.00 74.94 152 ASP A C 1
ATOM 1251 O O . ASP A 1 152 ? -35.080 4.717 68.787 1.00 74.94 152 ASP A O 1
ATOM 1255 N N . GLN A 1 153 ? -36.052 5.088 66.803 1.00 76.06 153 GLN A N 1
ATOM 1256 C CA . GLN A 1 153 ? -37.396 5.254 67.368 1.00 76.06 153 GLN A CA 1
ATOM 1257 C C . GLN A 1 153 ? -37.940 3.952 67.978 1.00 76.06 153 GLN A C 1
ATOM 1259 O O . GLN A 1 153 ? -38.510 3.982 69.072 1.00 76.06 153 GLN A O 1
ATOM 1264 N N . VAL A 1 154 ? -37.747 2.806 67.314 1.00 78.12 154 VAL A N 1
ATOM 1265 C CA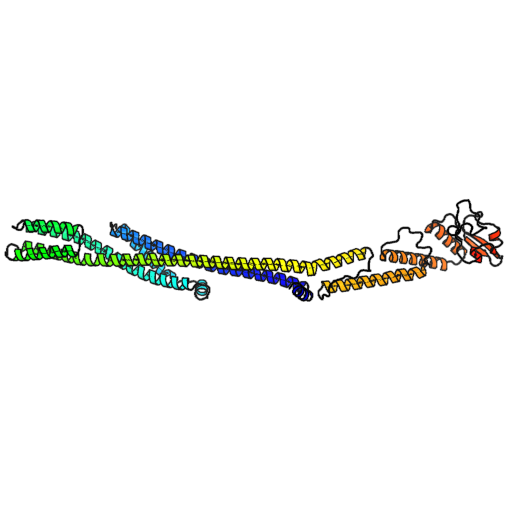 . VAL A 1 154 ? -38.095 1.473 67.836 1.00 78.12 154 VAL A CA 1
ATOM 1266 C C . VAL A 1 154 ? -37.299 1.191 69.109 1.00 78.12 154 VAL A C 1
ATOM 1268 O O . VAL A 1 154 ? -37.883 0.767 70.102 1.00 78.12 154 VAL A O 1
ATOM 1271 N N . ARG A 1 155 ? -35.998 1.500 69.141 1.00 77.75 155 ARG A N 1
ATOM 1272 C CA . ARG A 1 155 ? -35.151 1.366 70.335 1.00 77.75 155 ARG A CA 1
ATOM 1273 C C . ARG A 1 155 ? -35.669 2.231 71.488 1.00 77.75 155 ARG A C 1
ATOM 1275 O O . ARG A 1 155 ? -35.824 1.725 72.598 1.00 77.75 155 ARG A O 1
ATOM 1282 N N . ALA A 1 156 ? -35.993 3.499 71.234 1.00 75.12 156 ALA A N 1
ATOM 1283 C CA . ALA A 1 156 ? -36.525 4.415 72.243 1.00 75.12 156 ALA A CA 1
ATOM 1284 C C . ALA A 1 156 ? -37.875 3.938 72.810 1.00 75.12 156 ALA A C 1
ATOM 1286 O O . ALA A 1 156 ? -38.069 3.903 74.028 1.00 75.12 156 ALA A O 1
ATOM 1287 N N . LYS A 1 157 ? -38.802 3.512 71.941 1.00 80.25 157 LYS A N 1
ATOM 1288 C CA . LYS A 1 157 ? -40.112 2.983 72.355 1.00 80.25 157 LYS A CA 1
ATOM 1289 C C . LYS A 1 157 ? -40.004 1.622 73.051 1.00 80.25 157 LYS A C 1
ATOM 1291 O O . LYS A 1 157 ? -40.719 1.402 74.024 1.00 80.25 157 LYS A O 1
ATOM 1296 N N . GLY A 1 158 ? -39.073 0.761 72.640 1.00 76.56 158 GLY A N 1
ATOM 1297 C CA . GLY A 1 158 ? -38.778 -0.513 73.306 1.00 76.56 158 GLY A CA 1
ATOM 1298 C C . GLY A 1 158 ? -38.218 -0.318 74.718 1.00 76.56 158 GLY A C 1
ATOM 1299 O O . GLY A 1 158 ? -38.663 -0.965 75.664 1.00 76.56 158 GLY A O 1
ATOM 1300 N N . ILE A 1 159 ? -37.320 0.659 74.914 1.00 76.12 159 ILE A N 1
ATOM 1301 C CA . ILE A 1 159 ? -36.850 1.057 76.254 1.00 76.12 159 ILE A CA 1
ATOM 1302 C C . ILE A 1 159 ? -38.025 1.525 77.125 1.00 76.12 159 ILE A C 1
ATOM 1304 O O . ILE A 1 159 ? -38.148 1.083 78.270 1.00 76.12 159 ILE A O 1
ATOM 1308 N N . ALA A 1 160 ? -38.908 2.375 76.589 1.00 79.69 160 ALA A N 1
ATOM 1309 C CA . ALA A 1 160 ? -40.085 2.858 77.310 1.00 79.69 160 ALA A CA 1
ATOM 1310 C C . ALA A 1 160 ? -41.044 1.714 77.697 1.00 79.69 160 ALA A C 1
ATOM 1312 O O . ALA A 1 160 ? -41.485 1.648 78.846 1.00 79.69 160 ALA A O 1
ATOM 1313 N N . LEU A 1 161 ? -41.305 0.777 76.778 1.00 80.25 161 LEU A N 1
ATOM 1314 C CA . LEU A 1 161 ? -42.124 -0.409 77.033 1.00 80.25 161 LEU A CA 1
ATOM 1315 C C . LEU A 1 161 ? -41.504 -1.306 78.113 1.00 80.25 161 LEU A C 1
ATOM 1317 O O . LEU A 1 161 ? -42.200 -1.715 79.041 1.00 80.25 161 LEU A O 1
ATOM 1321 N N . ARG A 1 162 ? -40.192 -1.570 78.059 1.00 78.38 162 ARG A N 1
ATOM 1322 C CA . ARG A 1 162 ? -39.494 -2.360 79.089 1.00 78.38 162 ARG A CA 1
ATOM 1323 C C . ARG A 1 162 ? -39.557 -1.709 80.465 1.00 78.38 162 ARG A C 1
ATOM 1325 O O . ARG A 1 162 ? -39.791 -2.408 81.448 1.00 78.38 162 ARG A O 1
ATOM 1332 N N . ASN A 1 163 ? -39.392 -0.390 80.543 1.00 77.25 163 ASN A N 1
ATOM 1333 C CA . ASN A 1 163 ? -39.507 0.347 81.804 1.00 77.25 163 ASN A CA 1
ATOM 1334 C C . ASN A 1 163 ? -40.932 0.280 82.380 1.00 77.25 163 ASN A C 1
ATOM 1336 O O . ASN A 1 163 ? -41.102 0.237 83.598 1.00 77.25 163 ASN A O 1
ATOM 1340 N N . ALA A 1 164 ? -41.954 0.231 81.521 1.00 78.44 164 ALA A N 1
ATOM 1341 C CA . ALA A 1 164 ? -43.341 0.033 81.932 1.00 78.44 164 ALA A CA 1
ATOM 1342 C C . ALA A 1 164 ? -43.613 -1.416 82.391 1.00 78.44 164 ALA A C 1
ATOM 1344 O O . ALA A 1 164 ? -44.241 -1.624 83.428 1.00 78.44 164 ALA A O 1
ATOM 1345 N N . LEU A 1 165 ? -43.084 -2.416 81.675 1.00 75.62 165 LEU A N 1
ATOM 1346 C CA . LEU A 1 165 ? -43.221 -3.843 82.000 1.00 75.62 165 LEU A CA 1
ATOM 1347 C C . LEU A 1 165 ? -42.443 -4.259 83.256 1.00 75.62 165 LEU A C 1
ATOM 1349 O O . LEU A 1 165 ? -42.889 -5.149 83.976 1.00 75.62 165 LEU A O 1
ATOM 1353 N N . ALA A 1 166 ? -41.318 -3.608 83.563 1.00 72.94 166 ALA A N 1
ATOM 1354 C CA . ALA A 1 166 ? -40.528 -3.871 84.769 1.00 72.94 166 ALA A CA 1
ATOM 1355 C C . ALA A 1 166 ? -41.302 -3.606 86.076 1.00 72.94 166 ALA A C 1
ATOM 1357 O O . ALA A 1 166 ? -40.944 -4.147 87.118 1.00 72.94 166 ALA A O 1
ATOM 1358 N N . LYS A 1 167 ? -42.391 -2.825 86.017 1.00 73.31 167 LYS A N 1
ATOM 1359 C CA . LYS A 1 167 ? -43.310 -2.573 87.140 1.00 73.31 167 LYS A CA 1
ATOM 1360 C C . LYS A 1 167 ? -44.345 -3.696 87.347 1.00 73.31 167 LYS A C 1
ATOM 1362 O O . LYS A 1 167 ? -45.246 -3.546 88.166 1.00 73.31 167 LYS A O 1
ATOM 1367 N N . THR A 1 168 ? -44.249 -4.798 86.598 1.00 70.81 168 THR A N 1
ATOM 1368 C CA . THR A 1 168 ? -45.180 -5.942 86.632 1.00 70.81 168 THR A CA 1
ATOM 1369 C C . THR A 1 168 ? -44.458 -7.255 86.971 1.00 70.81 168 THR A C 1
ATOM 1371 O O . THR A 1 168 ? -43.237 -7.347 86.853 1.00 70.81 168 THR A O 1
ATOM 1374 N N . ASN A 1 169 ? -45.202 -8.317 87.314 1.00 67.56 169 ASN A N 1
ATOM 1375 C CA . ASN A 1 169 ? -44.658 -9.654 87.632 1.00 67.56 169 ASN A CA 1
ATOM 1376 C C . ASN A 1 169 ? -44.138 -10.451 86.405 1.00 67.56 169 ASN A C 1
ATOM 1378 O O . ASN A 1 169 ? -44.004 -11.670 86.467 1.00 67.56 169 ASN A O 1
ATOM 1382 N N . LEU A 1 170 ? -43.846 -9.799 85.272 1.00 67.94 170 LEU A N 1
ATOM 1383 C CA . LEU A 1 170 ? -43.486 -10.441 83.994 1.00 67.94 170 LEU A CA 1
ATOM 1384 C C . LEU A 1 170 ? -41.974 -10.423 83.685 1.00 67.94 170 LEU A C 1
ATOM 1386 O O . LEU A 1 170 ? -41.577 -10.438 82.520 1.00 67.94 170 LEU A O 1
ATOM 1390 N N . GLN A 1 171 ? -41.117 -10.423 84.707 1.00 66.00 171 GLN A N 1
ATOM 1391 C CA . GLN A 1 171 ? -39.664 -10.210 84.581 1.00 66.00 171 GLN A CA 1
ATOM 1392 C C . GLN A 1 171 ? -38.964 -11.140 83.568 1.00 66.00 171 GLN A C 1
ATOM 1394 O O . GLN A 1 171 ? -38.175 -10.663 82.751 1.00 66.00 171 GLN A O 1
ATOM 1399 N N . ASN A 1 172 ? -39.313 -12.434 83.538 1.00 66.69 172 ASN A N 1
ATOM 1400 C CA . ASN A 1 172 ? -38.758 -13.393 82.568 1.00 66.69 172 ASN A CA 1
ATOM 1401 C C . ASN A 1 172 ? -39.103 -13.030 81.113 1.00 66.69 172 ASN A C 1
ATOM 1403 O O . ASN A 1 172 ? -38.283 -13.193 80.211 1.00 66.69 172 ASN A O 1
ATOM 1407 N N . THR A 1 173 ? -40.294 -12.473 80.887 1.00 67.25 173 THR A N 1
ATOM 1408 C CA . THR A 1 173 ? -40.749 -12.048 79.555 1.00 67.25 173 THR A CA 1
ATOM 1409 C C . THR A 1 173 ? -40.039 -10.766 79.111 1.00 67.25 173 THR A C 1
ATOM 1411 O O . THR A 1 173 ? -3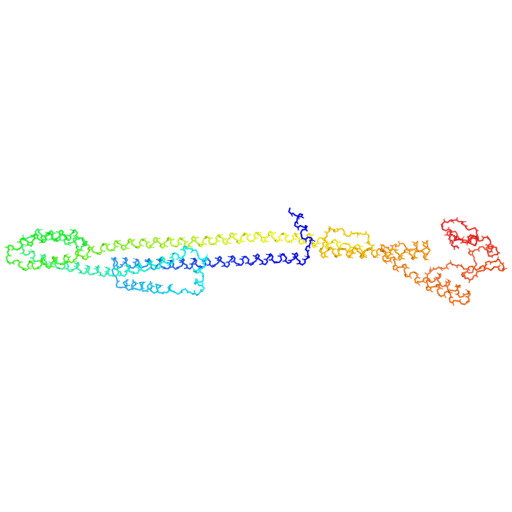9.721 -10.604 77.935 1.00 67.25 173 THR A O 1
ATOM 1414 N N . THR A 1 174 ? -39.725 -9.876 80.057 1.00 69.81 174 THR A N 1
ATOM 1415 C CA . THR A 1 174 ? -38.960 -8.642 79.815 1.00 69.81 174 THR A CA 1
ATOM 1416 C C . THR A 1 174 ? -37.517 -8.932 79.390 1.00 69.81 174 THR A C 1
ATOM 1418 O O . THR A 1 174 ? -36.980 -8.236 78.527 1.00 69.81 174 THR A O 1
ATOM 1421 N N . LEU A 1 175 ? -36.881 -9.962 79.964 1.00 67.31 175 LEU A N 1
ATOM 1422 C CA . LEU A 1 175 ? -35.517 -10.370 79.605 1.00 67.31 175 LEU A CA 1
ATOM 1423 C C . LEU A 1 175 ? -35.453 -10.988 78.199 1.00 67.31 175 LEU A C 1
ATOM 1425 O O . LEU A 1 175 ? -34.565 -10.657 77.415 1.00 67.31 175 LEU A O 1
ATOM 1429 N N . GLU A 1 176 ? -36.423 -11.838 77.863 1.00 73.75 176 GLU A N 1
ATOM 1430 C CA . GLU A 1 176 ? -36.540 -12.448 76.535 1.00 73.75 176 GLU A CA 1
ATOM 1431 C C . GLU A 1 176 ? -36.820 -11.398 75.445 1.00 73.75 176 GLU A C 1
ATOM 1433 O O . GLU A 1 176 ? -36.181 -11.413 74.392 1.00 73.75 176 GLU A O 1
ATOM 1438 N N . LEU A 1 177 ? -37.712 -10.436 75.719 1.00 76.25 177 LEU A N 1
ATOM 1439 C CA . LEU A 1 177 ? -37.942 -9.283 74.844 1.00 76.25 177 LEU A CA 1
ATOM 1440 C C . LEU A 1 177 ? -36.669 -8.465 74.640 1.00 76.25 177 LEU A C 1
ATOM 1442 O O . LEU A 1 177 ? -36.350 -8.135 73.504 1.00 76.25 177 LEU A O 1
ATOM 1446 N N . ARG A 1 178 ? -35.907 -8.189 75.707 1.00 77.25 178 ARG A N 1
ATOM 1447 C CA . ARG A 1 178 ? -34.641 -7.447 75.613 1.00 77.25 178 ARG A CA 1
ATOM 1448 C C . ARG A 1 178 ? -33.642 -8.147 74.686 1.00 77.25 178 ARG A C 1
ATOM 1450 O O . ARG A 1 178 ? -33.027 -7.480 73.866 1.00 77.25 178 ARG A O 1
ATOM 1457 N N . LEU A 1 179 ? -33.498 -9.470 74.783 1.00 74.12 179 LEU A N 1
ATOM 1458 C CA . LEU A 1 179 ? -32.599 -10.238 73.910 1.00 74.12 179 LEU A CA 1
ATOM 1459 C C . LEU A 1 179 ? -33.022 -10.166 72.435 1.00 74.12 179 LEU A C 1
ATOM 1461 O O . LEU A 1 179 ? -32.185 -9.946 71.559 1.00 74.12 179 LEU A O 1
ATOM 1465 N N . LEU A 1 180 ? -34.319 -10.320 72.157 1.00 74.75 180 LEU A N 1
ATOM 1466 C CA . LEU A 1 180 ? -34.858 -10.224 70.798 1.00 74.75 180 LEU A CA 1
ATOM 1467 C C . LEU A 1 180 ? -34.772 -8.791 70.244 1.00 74.75 180 LEU A C 1
ATOM 1469 O O . LEU A 1 180 ? -34.454 -8.605 69.070 1.00 74.75 180 LEU A O 1
ATOM 1473 N N . GLU A 1 181 ? -34.998 -7.784 71.089 1.00 71.12 181 GLU A N 1
ATOM 1474 C CA . GLU A 1 181 ? -34.834 -6.362 70.776 1.00 71.12 181 GLU A CA 1
ATOM 1475 C C . GLU A 1 181 ? -33.402 -6.043 70.366 1.00 71.12 181 GLU A C 1
ATOM 1477 O O . GLU A 1 181 ? -33.198 -5.436 69.317 1.00 71.12 181 GLU A O 1
ATOM 1482 N N . THR A 1 182 ? -32.409 -6.479 71.147 1.00 73.56 182 THR A N 1
ATOM 1483 C CA . THR A 1 182 ? -30.994 -6.256 70.826 1.00 73.56 182 THR A CA 1
ATOM 1484 C C . THR A 1 182 ? -30.664 -6.831 69.451 1.00 73.56 182 THR A C 1
ATOM 1486 O O . THR A 1 182 ? -30.163 -6.109 68.589 1.00 73.56 182 THR A O 1
ATOM 1489 N N . GLN A 1 183 ? -31.080 -8.075 69.188 1.00 74.81 183 GLN A N 1
ATOM 1490 C CA . GLN A 1 183 ? -30.902 -8.719 67.884 1.00 74.81 183 GLN A CA 1
ATOM 1491 C C . GLN A 1 183 ? -31.607 -7.957 66.746 1.00 74.81 183 GLN A C 1
ATOM 1493 O O . GLN A 1 183 ? -31.066 -7.858 65.645 1.00 74.81 183 GLN A O 1
ATOM 1498 N N . CYS A 1 184 ? -32.793 -7.393 66.998 1.00 70.00 184 CYS A N 1
ATOM 1499 C CA . CYS A 1 184 ? -33.551 -6.630 66.006 1.00 70.00 184 CYS A CA 1
ATOM 1500 C C . CYS A 1 184 ? -32.963 -5.239 65.752 1.00 70.00 184 CYS A C 1
ATOM 1502 O O . CYS A 1 184 ? -33.043 -4.751 64.629 1.00 70.00 184 CYS A O 1
ATOM 1504 N N . THR A 1 185 ? -32.367 -4.602 66.761 1.00 68.88 185 THR A N 1
ATOM 1505 C CA . THR A 1 185 ? -31.707 -3.299 66.600 1.00 68.88 185 THR A CA 1
ATOM 1506 C C . THR A 1 185 ? -30.349 -3.405 65.914 1.00 68.88 185 THR A C 1
ATOM 1508 O O . THR A 1 185 ? -29.969 -2.489 65.195 1.00 68.88 185 THR A O 1
ATOM 1511 N N . GLU A 1 186 ? -29.626 -4.512 66.095 1.00 67.06 186 GLU A N 1
ATOM 1512 C CA . GLU A 1 186 ? -28.353 -4.745 65.405 1.00 67.06 186 GLU A CA 1
ATOM 1513 C C . GLU A 1 186 ? -28.559 -5.204 63.960 1.00 67.06 186 GLU A C 1
ATOM 1515 O O . GLU A 1 186 ? -27.834 -4.782 63.058 1.00 67.06 186 GLU A O 1
ATOM 1520 N N . LYS A 1 187 ? -29.534 -6.092 63.727 1.00 69.81 187 LYS A N 1
ATOM 1521 C CA . LYS A 1 187 ? -29.846 -6.653 62.406 1.00 69.81 187 LYS A CA 1
ATOM 1522 C C . LYS A 1 187 ? -31.357 -6.873 62.275 1.00 69.81 187 LYS A C 1
ATOM 1524 O O . LYS A 1 187 ? -31.818 -8.006 62.468 1.00 69.81 187 LYS A O 1
ATOM 1529 N N . PRO A 1 188 ? -32.138 -5.834 61.931 1.00 68.25 188 PRO A N 1
ATOM 1530 C CA . PRO A 1 188 ? -33.568 -5.995 61.716 1.00 68.25 188 PRO A CA 1
ATOM 1531 C C . PRO A 1 188 ? -33.780 -6.995 60.577 1.00 68.25 188 PRO A C 1
ATOM 1533 O O . PRO A 1 188 ? -33.187 -6.887 59.508 1.00 68.25 188 PRO A O 1
ATOM 1536 N N . LYS A 1 189 ? -34.557 -8.045 60.850 1.00 75.94 189 LYS A N 1
ATOM 1537 C CA . LYS A 1 189 ? -34.973 -9.039 59.855 1.00 75.94 189 LYS A CA 1
ATOM 1538 C C . LYS A 1 189 ? -36.481 -9.212 59.970 1.00 75.94 189 LYS A C 1
ATOM 1540 O O . LYS A 1 189 ? -36.958 -9.376 61.095 1.00 75.94 189 LYS A O 1
ATOM 1545 N N . PRO A 1 190 ? -37.236 -9.333 58.865 1.00 76.12 190 PRO A N 1
ATOM 1546 C CA . PRO A 1 190 ? -38.692 -9.487 58.924 1.00 76.12 190 PRO A CA 1
ATOM 1547 C C . PRO A 1 190 ? -39.138 -10.690 59.768 1.00 76.12 190 PRO A C 1
ATOM 1549 O O . PRO A 1 190 ? -40.110 -10.605 60.513 1.00 76.12 190 PRO A O 1
ATOM 1552 N N . LYS A 1 191 ? -38.382 -11.799 59.720 1.00 80.88 191 LYS A N 1
ATOM 1553 C CA . LYS A 1 191 ? -38.619 -12.991 60.556 1.00 80.88 191 LYS A CA 1
ATOM 1554 C C . LYS A 1 191 ? -38.441 -12.713 62.052 1.00 80.88 191 LYS A C 1
ATOM 1556 O O . LYS A 1 191 ? -39.196 -13.237 62.863 1.00 80.88 191 LYS A O 1
ATOM 1561 N N . LEU A 1 192 ? -37.445 -11.904 62.411 1.00 80.38 192 LEU A N 1
ATOM 1562 C CA . LEU A 1 192 ? -37.167 -11.541 63.797 1.00 80.38 192 LEU A CA 1
ATOM 1563 C C . LEU A 1 192 ? -38.203 -10.538 64.317 1.00 80.38 192 LEU A C 1
ATOM 1565 O O . LEU A 1 192 ? -38.694 -10.705 65.427 1.00 80.38 192 LEU A O 1
ATOM 1569 N N . ILE A 1 193 ? -38.602 -9.571 63.484 1.00 80.94 193 ILE A N 1
ATOM 1570 C CA . ILE A 1 193 ? -39.681 -8.630 63.804 1.00 80.94 193 ILE A CA 1
ATOM 1571 C C . ILE A 1 193 ? -40.998 -9.382 64.028 1.00 80.94 193 ILE A C 1
ATOM 1573 O O . ILE A 1 193 ? -41.661 -9.137 65.027 1.00 80.94 193 ILE A O 1
ATOM 1577 N N . ASN A 1 194 ? -41.343 -10.358 63.180 1.00 84.12 194 ASN A N 1
ATOM 1578 C CA . ASN A 1 194 ? -42.525 -11.204 63.396 1.00 84.12 194 ASN A CA 1
ATOM 1579 C C . ASN A 1 194 ? -42.458 -11.959 64.727 1.00 84.12 194 ASN A C 1
ATOM 1581 O O . ASN A 1 194 ? -43.423 -11.952 65.477 1.00 84.12 194 ASN A O 1
ATOM 1585 N N . LYS A 1 195 ? -41.299 -12.537 65.064 1.00 85.06 195 LYS A N 1
ATOM 1586 C CA . LYS A 1 195 ? -41.106 -13.229 66.345 1.00 85.06 195 LYS A CA 1
ATOM 1587 C C . LYS A 1 195 ? -41.323 -12.299 67.549 1.00 85.06 195 LYS A C 1
ATOM 1589 O O . LYS A 1 195 ? -41.836 -12.746 68.573 1.00 85.06 195 LYS A O 1
ATOM 1594 N N . ILE A 1 196 ? -40.939 -11.024 67.436 1.00 82.62 196 ILE A N 1
ATOM 1595 C CA . ILE A 1 196 ? -41.196 -10.005 68.464 1.00 82.62 196 ILE A CA 1
ATOM 1596 C C . ILE A 1 196 ? -42.686 -9.654 68.508 1.00 82.62 196 ILE A C 1
ATOM 1598 O O . ILE A 1 196 ? -43.262 -9.670 69.591 1.00 82.62 196 ILE A O 1
ATOM 1602 N N . LEU A 1 197 ? -43.325 -9.407 67.359 1.00 86.25 197 LEU A N 1
ATOM 1603 C CA . LEU A 1 197 ? -44.761 -9.111 67.264 1.00 86.25 197 LEU A CA 1
ATOM 1604 C C . LEU A 1 197 ? -45.620 -10.235 67.875 1.00 86.25 197 LEU A C 1
ATOM 1606 O O . LEU A 1 197 ? -46.468 -9.955 68.718 1.00 86.25 197 LEU A O 1
ATOM 1610 N N . ASP A 1 198 ? -45.324 -11.501 67.569 1.00 86.00 198 ASP A N 1
ATOM 1611 C CA . ASP A 1 198 ? -46.015 -12.668 68.143 1.00 86.00 198 ASP A CA 1
ATOM 1612 C C . ASP A 1 198 ? -45.864 -12.737 69.674 1.00 86.00 198 ASP A C 1
ATOM 1614 O O . ASP A 1 198 ? -46.738 -13.230 70.397 1.00 86.00 198 ASP A O 1
ATOM 1618 N N . ARG A 1 199 ? -44.723 -12.270 70.202 1.00 83.94 199 ARG A N 1
ATOM 1619 C CA . ARG A 1 199 ? -44.478 -12.216 71.648 1.00 83.94 199 ARG A CA 1
ATOM 1620 C C . ARG A 1 199 ? -45.224 -11.053 72.293 1.00 83.94 199 ARG A C 1
ATOM 1622 O O . ARG A 1 199 ? -45.797 -11.244 73.365 1.00 83.94 199 ARG A O 1
ATOM 1629 N N . LEU A 1 200 ? -45.257 -9.893 71.639 1.00 85.12 200 LEU A N 1
ATOM 1630 C CA . LEU A 1 200 ? -46.026 -8.731 72.080 1.00 85.12 200 LEU A CA 1
ATOM 1631 C C . LEU A 1 200 ? -47.522 -9.045 72.144 1.00 85.12 200 LEU A C 1
ATOM 1633 O O . LEU A 1 200 ? -48.145 -8.711 73.145 1.00 85.12 200 LEU A O 1
ATOM 1637 N N . GLU A 1 201 ? -48.073 -9.784 71.180 1.00 87.06 201 GLU A N 1
ATOM 1638 C CA . GLU A 1 201 ? -49.485 -10.199 71.190 1.00 87.06 201 GLU A CA 1
ATOM 1639 C C . GLU A 1 201 ? -49.822 -11.074 72.415 1.00 87.06 201 GLU A C 1
ATOM 1641 O O . GLU A 1 201 ? -50.855 -10.909 73.072 1.00 87.06 201 GLU A O 1
ATOM 1646 N N . LYS A 1 202 ? -48.922 -11.996 72.789 1.00 84.31 202 LYS A N 1
ATOM 1647 C CA . LYS A 1 202 ? -49.081 -12.824 74.000 1.00 84.31 202 LYS A CA 1
ATOM 1648 C C . LYS A 1 202 ? -49.054 -11.980 75.276 1.00 84.31 202 LYS A C 1
ATOM 1650 O O . LYS A 1 202 ? -49.801 -12.260 76.215 1.00 84.31 202 LYS A O 1
ATOM 1655 N N . ILE A 1 203 ? -48.209 -10.952 75.316 1.00 81.75 203 ILE A N 1
ATOM 1656 C CA . ILE A 1 203 ? -48.115 -10.015 76.443 1.00 81.75 203 ILE A CA 1
ATOM 1657 C C . ILE A 1 203 ? -49.369 -9.148 76.515 1.00 81.75 203 ILE A C 1
ATOM 1659 O O . ILE A 1 203 ? -49.951 -9.013 77.588 1.00 81.75 203 ILE A O 1
ATOM 1663 N N . GLU A 1 204 ? -49.834 -8.632 75.382 1.00 84.56 204 GLU A N 1
ATOM 1664 C CA . GLU A 1 204 ? -51.054 -7.837 75.276 1.00 84.56 204 GLU A CA 1
ATOM 1665 C C . GLU A 1 204 ? -52.275 -8.617 75.800 1.00 84.56 204 GLU A C 1
ATOM 1667 O O . GLU A 1 204 ? -53.013 -8.110 76.649 1.00 84.56 204 GLU A O 1
ATOM 1672 N N . LYS A 1 205 ? -52.441 -9.887 75.391 1.00 83.88 205 LYS A N 1
ATOM 1673 C CA . LYS A 1 205 ? -53.507 -10.783 75.887 1.00 83.88 205 LYS A CA 1
ATOM 1674 C C . LYS A 1 205 ? -53.466 -10.979 77.405 1.00 83.88 205 LYS A C 1
ATOM 1676 O O . LYS A 1 205 ? -54.515 -11.058 78.043 1.00 83.88 205 LYS A O 1
ATOM 1681 N N . ASN A 1 206 ? -52.274 -11.045 77.997 1.00 79.69 206 ASN A N 1
ATOM 1682 C CA . ASN A 1 206 ? -52.117 -11.163 79.448 1.00 79.69 206 ASN A CA 1
ATOM 1683 C C . ASN A 1 206 ? -52.388 -9.838 80.176 1.00 79.69 206 ASN A C 1
ATOM 1685 O O . ASN A 1 206 ? -53.003 -9.845 81.241 1.00 79.69 206 ASN A O 1
ATOM 1689 N N . LEU A 1 207 ? -51.978 -8.706 79.601 1.00 77.62 207 LEU A N 1
ATOM 1690 C CA . LEU A 1 207 ? -52.146 -7.381 80.201 1.00 77.62 207 LEU A CA 1
ATOM 1691 C C . LEU A 1 207 ? -53.595 -6.876 80.152 1.00 77.62 207 LEU A C 1
ATOM 1693 O O . LEU A 1 207 ? -54.011 -6.211 81.100 1.00 77.62 207 LEU A O 1
ATOM 1697 N N . LYS A 1 208 ? -54.375 -7.242 79.120 1.00 81.19 208 LYS A N 1
ATOM 1698 C CA . LYS A 1 208 ? -55.811 -6.908 78.982 1.00 81.19 208 LYS A CA 1
ATOM 1699 C C . LYS A 1 208 ? -56.694 -7.448 80.114 1.00 81.19 208 LYS A C 1
ATOM 1701 O O . LYS A 1 208 ? -57.791 -6.941 80.315 1.00 81.19 208 LYS A O 1
ATOM 1706 N N . LYS A 1 209 ? -56.217 -8.434 80.883 1.00 78.19 209 LYS A N 1
ATOM 1707 C CA . LYS A 1 209 ? -56.944 -9.014 82.027 1.00 78.19 209 LYS A CA 1
ATOM 1708 C C . LYS A 1 209 ? -57.065 -8.065 83.226 1.00 78.19 209 LYS A C 1
ATOM 1710 O O . LYS A 1 209 ? -57.868 -8.331 84.112 1.00 78.19 209 LYS A O 1
ATOM 1715 N N . ASN A 1 210 ? -56.272 -6.989 83.287 1.00 75.12 210 ASN A N 1
ATOM 1716 C CA . ASN A 1 210 ? -56.283 -6.047 84.406 1.00 75.12 210 ASN A CA 1
ATOM 1717 C C . ASN A 1 210 ? -56.373 -4.587 83.910 1.00 75.12 210 ASN A C 1
ATOM 1719 O O . ASN A 1 210 ? -55.443 -4.114 83.249 1.00 75.12 210 ASN A O 1
ATOM 1723 N N . PRO A 1 211 ? -57.438 -3.837 84.260 1.00 69.31 211 PRO A N 1
ATOM 1724 C CA . PRO A 1 211 ? -57.659 -2.470 83.779 1.00 69.31 211 PRO A CA 1
ATOM 1725 C C . PRO A 1 211 ? -56.594 -1.457 84.238 1.00 69.31 211 PRO A C 1
ATOM 1727 O O . PRO A 1 211 ? -56.428 -0.421 83.598 1.00 69.31 211 PRO A O 1
ATOM 1730 N N . ARG A 1 212 ? -55.796 -1.759 85.278 1.00 73.06 212 ARG A N 1
ATOM 1731 C CA . ARG A 1 212 ? -54.667 -0.905 85.712 1.00 73.06 212 ARG A CA 1
ATOM 1732 C C . ARG A 1 212 ? -53.502 -0.856 84.709 1.00 73.06 212 ARG A C 1
ATOM 1734 O O . ARG A 1 212 ? -52.620 -0.014 84.846 1.00 73.06 212 ARG A O 1
ATOM 1741 N N . ASN A 1 213 ? -53.501 -1.712 83.684 1.00 76.81 213 ASN A N 1
ATOM 1742 C CA . ASN A 1 213 ? -52.423 -1.814 82.695 1.00 76.81 213 ASN A CA 1
ATOM 1743 C C . ASN A 1 213 ? -52.611 -0.920 81.456 1.00 76.81 213 ASN A C 1
ATOM 1745 O O . ASN A 1 213 ? -51.841 -1.046 80.504 1.00 76.81 213 ASN A O 1
ATOM 1749 N N . MET A 1 214 ? -53.600 -0.017 81.434 1.00 74.38 214 MET A N 1
ATOM 1750 C CA . MET A 1 214 ? -53.938 0.786 80.246 1.00 74.38 214 MET A CA 1
ATOM 1751 C C . MET A 1 214 ? -52.746 1.604 79.700 1.00 74.38 214 MET A C 1
ATOM 1753 O O . MET A 1 214 ? -52.527 1.632 78.492 1.00 74.38 214 MET A O 1
ATOM 1757 N N . GLY A 1 215 ? -51.902 2.171 80.572 1.00 78.19 215 GLY A N 1
ATOM 1758 C CA . GLY A 1 215 ? -50.675 2.871 80.154 1.00 78.19 215 GLY A CA 1
ATOM 1759 C C . GLY A 1 215 ? -49.593 1.950 79.564 1.00 78.19 215 GLY A C 1
ATOM 1760 O O . GLY A 1 215 ? -48.848 2.357 78.676 1.00 78.19 215 GLY A O 1
ATOM 1761 N N . ILE A 1 216 ? -49.534 0.686 80.003 1.00 80.38 216 ILE A N 1
ATOM 1762 C CA . ILE A 1 216 ? -48.616 -0.331 79.457 1.00 80.38 216 ILE A CA 1
ATOM 1763 C C . ILE A 1 216 ? -49.121 -0.807 78.091 1.00 80.38 216 ILE A C 1
ATOM 1765 O O . ILE A 1 216 ? -48.330 -0.941 77.163 1.00 80.38 216 ILE A O 1
ATOM 1769 N N . LEU A 1 217 ? -50.437 -1.000 77.947 1.00 81.56 217 LEU A N 1
ATOM 1770 C CA . LEU A 1 217 ? -51.079 -1.326 76.671 1.00 81.56 217 LEU A CA 1
ATOM 1771 C C . LEU A 1 217 ? -50.864 -0.215 75.632 1.00 81.56 217 LEU A C 1
ATOM 1773 O O . LEU A 1 217 ? -50.573 -0.508 74.477 1.00 81.56 217 LEU A O 1
ATOM 1777 N N . GLN A 1 218 ? -50.910 1.056 76.042 1.00 83.19 218 GLN A N 1
ATOM 1778 C CA . GLN A 1 218 ? -50.598 2.179 75.154 1.00 83.19 218 GLN A CA 1
ATOM 1779 C C . GLN A 1 218 ? -49.126 2.176 74.707 1.00 83.19 218 GLN A C 1
ATOM 1781 O O . GLN A 1 218 ? -48.845 2.367 73.524 1.00 83.19 218 GLN A O 1
ATOM 1786 N N . ALA A 1 219 ? -48.183 1.927 75.622 1.00 80.69 219 ALA A N 1
ATOM 1787 C CA . ALA A 1 219 ? -46.764 1.804 75.282 1.00 80.69 219 ALA A CA 1
ATOM 1788 C C . ALA A 1 219 ? -46.485 0.594 74.368 1.00 80.69 219 ALA A C 1
ATOM 1790 O O . ALA A 1 219 ? -45.650 0.687 73.468 1.00 80.69 219 ALA A O 1
ATOM 1791 N N . LEU A 1 220 ? -47.210 -0.513 74.568 1.00 85.50 220 LEU A N 1
ATOM 1792 C CA . LEU A 1 220 ? -47.121 -1.723 73.751 1.00 85.50 220 LEU A CA 1
ATOM 1793 C C . LEU A 1 220 ? -47.611 -1.454 72.328 1.00 85.50 220 LEU A C 1
ATOM 1795 O O . LEU A 1 220 ? -46.871 -1.723 71.387 1.00 85.50 220 LEU A O 1
ATOM 1799 N N . ASN A 1 221 ? -48.780 -0.828 72.172 1.00 85.12 221 ASN A N 1
ATOM 1800 C CA . ASN A 1 221 ? -49.322 -0.466 70.860 1.00 85.12 221 ASN A CA 1
ATOM 1801 C C . ASN A 1 221 ? -48.396 0.491 70.099 1.00 85.12 221 ASN A C 1
ATOM 1803 O O . ASN A 1 221 ? -48.133 0.283 68.918 1.00 85.12 221 ASN A O 1
ATOM 1807 N N . GLN A 1 222 ? -47.838 1.505 70.774 1.00 84.75 222 GLN A N 1
ATOM 1808 C CA . GLN A 1 222 ? -46.880 2.428 70.149 1.00 84.75 222 GLN A CA 1
ATOM 1809 C C . GLN A 1 222 ? -45.596 1.725 69.694 1.00 84.75 222 GLN A C 1
ATOM 1811 O O . GLN A 1 222 ? -44.999 2.109 68.688 1.00 84.75 222 GLN A O 1
ATOM 1816 N N . TYR A 1 223 ? -45.138 0.721 70.440 1.00 80.69 223 TYR A N 1
ATOM 1817 C CA . TYR A 1 223 ? -43.968 -0.066 70.071 1.00 80.69 223 TYR A CA 1
ATOM 1818 C C . TYR A 1 223 ? -44.270 -1.019 68.904 1.00 80.69 223 TYR A C 1
ATOM 1820 O O . TYR A 1 223 ? -43.490 -1.100 67.955 1.00 80.69 223 TYR A O 1
ATOM 1828 N N . GLU A 1 224 ? -45.431 -1.675 68.932 1.00 85.88 224 GLU A N 1
ATOM 1829 C CA . GLU A 1 224 ? -45.903 -2.570 67.876 1.00 85.88 224 GLU A CA 1
ATOM 1830 C C . GLU A 1 224 ? -46.089 -1.835 66.539 1.00 85.88 224 GLU A C 1
ATOM 1832 O O . GLU A 1 224 ? -45.652 -2.320 65.495 1.00 85.88 224 GLU A O 1
ATOM 1837 N N . GLU A 1 225 ? -46.667 -0.633 66.568 1.00 86.75 225 GLU A N 1
ATOM 1838 C CA . GLU A 1 225 ? -46.829 0.233 65.397 1.00 86.75 225 GLU A CA 1
ATOM 1839 C C . GLU A 1 225 ? -45.472 0.574 64.759 1.00 86.75 225 GLU A C 1
ATOM 1841 O O . GLU A 1 225 ? -45.290 0.424 63.548 1.00 86.75 225 GLU A O 1
ATOM 1846 N N . ARG A 1 226 ? -44.476 0.952 65.574 1.00 83.56 226 ARG A N 1
ATOM 1847 C CA . ARG A 1 226 ? -43.123 1.278 65.087 1.00 83.56 226 ARG A CA 1
ATOM 1848 C C . ARG A 1 226 ? -42.393 0.049 64.547 1.00 83.56 226 ARG A C 1
ATOM 1850 O O . ARG A 1 226 ? -41.684 0.162 63.550 1.00 83.56 226 ARG A O 1
ATOM 1857 N N . LEU A 1 227 ? -42.595 -1.125 65.147 1.00 83.12 227 LEU A N 1
ATOM 1858 C CA . LEU A 1 227 ? -42.069 -2.394 64.633 1.00 83.12 227 LEU A CA 1
ATOM 1859 C C . LEU A 1 227 ? -42.694 -2.784 63.288 1.00 83.12 227 LEU A C 1
ATOM 1861 O O . LEU A 1 227 ? -41.977 -3.233 62.393 1.00 83.12 227 LEU A O 1
ATOM 1865 N N . LYS A 1 228 ? -44.011 -2.601 63.122 1.00 85.19 228 LYS A N 1
ATOM 1866 C CA . LYS A 1 228 ? -44.705 -2.841 61.847 1.00 85.19 228 LYS A CA 1
ATOM 1867 C C . LYS A 1 228 ? -44.203 -1.893 60.755 1.00 85.19 228 LYS A C 1
ATOM 1869 O O . LYS A 1 228 ? -43.863 -2.368 59.674 1.00 85.19 228 LYS A O 1
ATOM 1874 N N . ALA A 1 229 ? -44.055 -0.604 61.066 1.00 80.56 229 ALA A N 1
ATOM 1875 C CA . ALA A 1 229 ? -43.475 0.377 60.147 1.00 80.56 229 ALA A CA 1
ATOM 1876 C C . ALA A 1 229 ? -42.031 0.010 59.750 1.00 80.56 229 ALA A C 1
ATOM 1878 O O . ALA A 1 229 ? -41.684 0.018 58.570 1.00 80.56 229 ALA A O 1
ATOM 1879 N N . LEU A 1 230 ? -41.199 -0.405 60.714 1.00 79.88 230 LEU A N 1
ATOM 1880 C CA . LEU A 1 230 ? -39.830 -0.853 60.445 1.00 79.88 230 LEU A CA 1
ATOM 1881 C C . LEU A 1 230 ? -39.790 -2.092 59.531 1.00 79.88 230 LEU A C 1
ATOM 1883 O O . LEU A 1 230 ? -38.959 -2.160 58.627 1.00 79.88 230 LEU A O 1
ATOM 1887 N N . LYS A 1 231 ? -40.694 -3.060 59.733 1.00 80.75 231 LYS A N 1
ATOM 1888 C CA . LYS A 1 231 ? -40.801 -4.277 58.907 1.00 80.75 231 LYS A CA 1
ATOM 1889 C C . LYS A 1 231 ? -41.114 -3.961 57.444 1.00 80.75 231 LYS A C 1
ATOM 1891 O O . LYS A 1 231 ? -40.534 -4.573 56.545 1.00 80.75 231 LYS A O 1
ATOM 1896 N N . GLU A 1 232 ? -42.035 -3.033 57.207 1.00 75.81 232 GLU A N 1
ATOM 1897 C CA . GLU A 1 232 ? -42.434 -2.624 55.860 1.00 75.81 232 GLU A CA 1
ATOM 1898 C C . GLU A 1 232 ? -41.283 -1.926 55.120 1.00 75.81 232 GLU A C 1
ATOM 1900 O O . GLU A 1 232 ? -40.999 -2.248 53.963 1.00 75.81 232 GLU A O 1
ATOM 1905 N N . ILE A 1 233 ? -40.553 -1.048 55.812 1.00 71.88 233 ILE A N 1
ATOM 1906 C CA . ILE A 1 233 ? -39.377 -0.371 55.257 1.00 71.88 233 ILE A CA 1
ATOM 1907 C C . ILE A 1 233 ? -38.259 -1.385 54.948 1.00 71.88 233 ILE A C 1
ATOM 1909 O O . ILE A 1 233 ? -37.704 -1.377 53.848 1.00 71.88 233 ILE A O 1
ATOM 1913 N N . ASP A 1 234 ? -37.952 -2.296 55.875 1.00 69.62 234 ASP A N 1
ATOM 1914 C CA . ASP A 1 234 ? -36.841 -3.249 55.741 1.00 69.62 234 ASP A CA 1
ATOM 1915 C C . ASP A 1 234 ? -37.055 -4.275 54.611 1.00 69.62 234 ASP A C 1
ATOM 1917 O O . ASP A 1 234 ? -36.152 -4.525 53.807 1.00 69.62 234 ASP A O 1
ATOM 1921 N N . SER A 1 235 ? -38.276 -4.814 54.486 1.00 67.69 235 SER A N 1
ATOM 1922 C CA . SER A 1 235 ? -38.617 -5.792 53.440 1.00 67.69 235 SER A CA 1
ATOM 1923 C C . SER A 1 235 ? -38.446 -5.243 52.016 1.00 67.69 235 SER A C 1
ATOM 1925 O O . SER A 1 235 ? -37.954 -5.949 51.133 1.00 67.69 235 SER A O 1
ATOM 1927 N N . ASN A 1 236 ? -38.768 -3.965 51.803 1.00 69.50 236 ASN A N 1
ATOM 1928 C CA . ASN A 1 236 ? -38.626 -3.301 50.511 1.00 69.50 236 ASN A CA 1
ATOM 1929 C C . ASN A 1 236 ? -37.164 -2.946 50.189 1.00 69.50 236 ASN A C 1
ATOM 1931 O O . ASN A 1 236 ? -36.733 -3.093 49.047 1.00 69.50 236 ASN A O 1
ATOM 1935 N N . VAL A 1 237 ? -36.370 -2.522 51.179 1.00 68.06 237 VAL A N 1
ATOM 1936 C CA . VAL A 1 237 ? -34.976 -2.093 50.960 1.00 68.06 237 VAL A CA 1
ATOM 1937 C C . VAL A 1 237 ? -34.079 -3.253 50.503 1.00 68.06 237 VAL A C 1
ATOM 1939 O O . VAL A 1 237 ? -33.333 -3.099 49.535 1.00 68.06 237 VAL A O 1
ATOM 1942 N N . VAL A 1 238 ? -34.169 -4.429 51.139 1.00 67.69 238 VAL A N 1
ATOM 1943 C CA . VAL A 1 238 ? -33.324 -5.595 50.796 1.00 67.69 238 VAL A CA 1
ATOM 1944 C C . VAL A 1 238 ? -33.632 -6.130 49.395 1.00 67.69 238 VAL A C 1
ATOM 1946 O O . VAL A 1 238 ? -32.714 -6.401 48.617 1.00 67.69 238 VAL A O 1
ATOM 1949 N N . TYR A 1 239 ? -34.918 -6.260 49.054 1.00 69.38 239 TYR A N 1
ATOM 1950 C CA . TYR A 1 239 ? -35.352 -6.754 47.746 1.00 69.38 239 TYR A CA 1
ATOM 1951 C C . TYR A 1 239 ? -34.867 -5.852 46.604 1.00 69.38 239 TYR A C 1
ATOM 1953 O O . TYR A 1 239 ? -34.345 -6.332 45.594 1.00 69.38 239 TYR A O 1
ATOM 1961 N N . ILE A 1 240 ? -35.002 -4.535 46.769 1.00 66.38 240 ILE A N 1
ATOM 1962 C CA . ILE A 1 240 ? -34.663 -3.594 45.704 1.00 66.38 240 ILE A CA 1
ATOM 1963 C C . ILE A 1 240 ? -33.136 -3.450 45.563 1.00 66.38 240 ILE A C 1
ATOM 1965 O O . ILE A 1 240 ? -32.641 -3.422 44.437 1.00 66.38 240 ILE A O 1
ATOM 1969 N N . TYR A 1 241 ? -32.375 -3.488 46.665 1.00 68.31 241 TYR A N 1
ATOM 1970 C CA . TYR A 1 241 ? -30.905 -3.509 46.621 1.00 68.31 241 TYR A CA 1
ATOM 1971 C C . TYR A 1 241 ? -30.353 -4.753 45.897 1.00 68.31 241 TYR A C 1
ATOM 1973 O O . TYR A 1 241 ? -29.428 -4.649 45.091 1.00 68.31 241 TYR A O 1
ATOM 1981 N N . GLY A 1 242 ? -30.961 -5.927 46.114 1.00 69.38 242 GLY A N 1
ATOM 1982 C CA . GLY A 1 242 ? -30.605 -7.157 45.398 1.00 69.38 242 GLY A CA 1
ATOM 1983 C C . GLY A 1 242 ? -30.809 -7.051 43.881 1.00 69.38 242 GLY A C 1
ATOM 1984 O O . GLY A 1 242 ? -29.890 -7.354 43.117 1.00 69.38 242 GLY A O 1
ATOM 1985 N N . ARG A 1 243 ? -31.976 -6.553 43.434 1.00 71.12 243 ARG A N 1
ATOM 1986 C CA . ARG A 1 243 ? -32.241 -6.307 42.000 1.00 71.12 243 ARG A CA 1
ATOM 1987 C C . ARG A 1 243 ? -31.285 -5.283 41.396 1.00 71.12 243 ARG A C 1
ATOM 1989 O O . ARG A 1 243 ? -30.873 -5.434 40.250 1.00 71.12 243 ARG A O 1
ATOM 1996 N N . PHE A 1 244 ? -30.924 -4.260 42.160 1.00 67.88 244 PHE A N 1
ATOM 1997 C CA . PHE A 1 244 ? -29.987 -3.243 41.710 1.00 67.88 244 PHE A CA 1
ATOM 1998 C C . PHE A 1 244 ? -28.575 -3.811 41.490 1.00 67.88 244 PHE A C 1
ATOM 2000 O O . PHE A 1 244 ? -27.996 -3.617 40.423 1.00 67.88 244 PHE A O 1
ATOM 2007 N N . LYS A 1 245 ? -28.052 -4.605 42.433 1.00 70.50 245 LYS A N 1
ATOM 2008 C CA . LYS A 1 245 ? -26.744 -5.264 42.275 1.00 70.50 245 LYS A CA 1
ATOM 2009 C C . LYS A 1 245 ? -26.695 -6.175 41.040 1.00 70.50 245 LYS A C 1
ATOM 2011 O O . LYS A 1 245 ? -25.678 -6.232 40.354 1.00 70.50 245 LYS A O 1
ATOM 2016 N N . GLN A 1 246 ? -27.797 -6.863 40.741 1.00 73.38 246 GLN A N 1
ATOM 2017 C CA . GLN A 1 246 ? -27.926 -7.705 39.547 1.00 73.38 246 GLN A CA 1
ATOM 2018 C C . GLN A 1 246 ? -27.947 -6.889 38.242 1.00 73.38 246 GLN A C 1
ATOM 2020 O O . GLN A 1 246 ? -27.377 -7.304 37.233 1.00 73.38 246 GLN A O 1
ATOM 2025 N N . LEU A 1 247 ? -28.572 -5.712 38.250 1.00 68.50 247 LEU A N 1
ATOM 2026 C CA . LEU A 1 247 ? -28.519 -4.789 37.120 1.00 68.50 247 LEU A CA 1
ATOM 2027 C C . LEU A 1 247 ? -27.087 -4.280 36.889 1.00 68.50 247 LEU A C 1
ATOM 2029 O O . LEU A 1 247 ? -26.606 -4.307 35.761 1.00 68.50 247 LEU A O 1
ATOM 2033 N N . LEU A 1 248 ? -26.385 -3.872 37.951 1.00 68.56 248 LEU A N 1
ATOM 2034 C CA . LEU A 1 248 ? -25.002 -3.388 37.872 1.00 68.56 248 LEU A CA 1
ATOM 2035 C C . LEU A 1 248 ? -24.039 -4.407 37.268 1.00 68.56 248 LEU A C 1
ATOM 2037 O O . LEU A 1 248 ? -23.233 -4.060 36.405 1.00 68.56 248 LEU A O 1
ATOM 2041 N N . SER A 1 249 ? -24.125 -5.670 37.685 1.00 70.75 249 SER A N 1
ATOM 2042 C CA . SER A 1 249 ? -23.285 -6.715 37.098 1.00 70.75 249 SER A CA 1
ATOM 2043 C C . SER A 1 249 ? -23.607 -6.945 35.619 1.00 70.75 249 SER A C 1
ATOM 2045 O O . SER A 1 249 ? -22.698 -7.214 34.833 1.00 70.75 249 SER A O 1
ATOM 2047 N N . THR A 1 250 ? -24.870 -6.766 35.219 1.00 70.44 250 THR A N 1
ATOM 2048 C CA . THR A 1 250 ? -25.290 -6.807 33.810 1.00 70.44 250 THR A CA 1
ATOM 2049 C C . THR A 1 250 ? -24.667 -5.648 33.020 1.00 70.44 250 THR A C 1
ATOM 2051 O O . THR A 1 250 ? -24.079 -5.884 31.971 1.00 70.44 250 THR A O 1
ATOM 2054 N N . ILE A 1 251 ? -24.659 -4.427 33.574 1.00 67.50 251 ILE A N 1
ATOM 2055 C CA . ILE A 1 251 ? -24.009 -3.226 33.000 1.00 67.50 251 ILE A CA 1
ATOM 2056 C C . ILE A 1 251 ? -22.523 -3.414 32.802 1.00 67.50 251 ILE A C 1
ATOM 2058 O O . ILE A 1 251 ? -21.989 -3.139 31.728 1.00 67.50 251 ILE A O 1
ATOM 2062 N N . GLN A 1 252 ? -21.856 -3.922 33.824 1.00 70.94 252 GLN A N 1
ATOM 2063 C CA . GLN A 1 252 ? -20.433 -4.160 33.742 1.00 70.94 252 GLN A CA 1
ATOM 2064 C C . GLN A 1 252 ? -20.097 -5.235 32.699 1.00 70.94 252 GLN A C 1
ATOM 2066 O O . GLN A 1 252 ? -19.070 -5.126 32.030 1.00 70.94 252 GLN A O 1
ATOM 2071 N N . ARG A 1 253 ? -20.951 -6.254 32.539 1.00 75.75 253 ARG A N 1
ATOM 2072 C CA . ARG A 1 253 ? -20.783 -7.297 31.521 1.00 75.75 253 ARG A CA 1
ATOM 2073 C C . ARG A 1 253 ? -20.997 -6.752 30.110 1.00 75.75 253 ARG A C 1
ATOM 2075 O O . ARG A 1 253 ? -20.089 -6.868 29.295 1.00 75.75 253 ARG A O 1
ATOM 2082 N N . GLU A 1 254 ? -22.134 -6.114 29.847 1.00 70.56 254 GLU A N 1
ATOM 2083 C CA . GLU A 1 254 ? -22.455 -5.573 28.519 1.00 70.56 254 GLU A CA 1
ATOM 2084 C C . GLU A 1 254 ? -21.449 -4.509 28.078 1.00 70.56 254 GLU A C 1
ATOM 2086 O O . GLU A 1 254 ? -21.022 -4.496 26.926 1.00 70.56 254 GLU A O 1
ATOM 2091 N N . SER A 1 255 ? -20.987 -3.659 29.001 1.00 68.56 255 SER A N 1
ATOM 2092 C CA . SER A 1 255 ? -19.950 -2.682 28.675 1.00 68.56 255 SER A CA 1
ATOM 2093 C C . SER A 1 255 ? -18.611 -3.345 28.328 1.00 68.56 255 SER A C 1
ATOM 2095 O O . SER A 1 255 ? -17.951 -2.954 27.364 1.00 68.56 255 SER A O 1
ATOM 2097 N N . ARG A 1 256 ? -18.209 -4.392 29.064 1.00 74.56 256 ARG A N 1
ATOM 2098 C CA . ARG A 1 256 ? -16.993 -5.162 28.747 1.00 74.56 256 ARG A CA 1
ATOM 2099 C C . ARG A 1 256 ? -17.088 -5.829 27.379 1.00 74.56 256 ARG A C 1
ATOM 2101 O O . ARG A 1 256 ? -16.125 -5.767 26.620 1.00 74.56 256 ARG A O 1
ATOM 2108 N N . GLU A 1 257 ? -18.231 -6.427 27.061 1.00 74.88 257 GLU A N 1
ATOM 2109 C CA . GLU A 1 257 ? -18.500 -7.021 25.747 1.00 74.88 257 GLU A CA 1
ATOM 2110 C C . GLU A 1 257 ? -18.482 -5.951 24.642 1.00 74.88 257 GLU A C 1
ATOM 2112 O O . GLU A 1 257 ? -17.848 -6.144 23.603 1.00 74.88 257 GLU A O 1
ATOM 2117 N N . GLY A 1 258 ? -19.060 -4.775 24.898 1.00 68.94 258 GLY A N 1
ATOM 2118 C CA . GLY A 1 258 ? -19.003 -3.614 24.012 1.00 68.94 258 GLY A CA 1
ATOM 2119 C C . GLY A 1 258 ? -17.572 -3.142 23.732 1.00 68.94 258 GLY A C 1
ATOM 2120 O O . GLY A 1 258 ? -17.201 -2.967 22.572 1.00 68.94 258 GLY A O 1
ATOM 2121 N N . ILE A 1 259 ? -16.733 -2.999 24.762 1.00 72.94 259 ILE A N 1
ATOM 2122 C CA . ILE A 1 259 ? -15.317 -2.611 24.614 1.00 72.94 259 ILE A CA 1
ATOM 2123 C C . ILE A 1 259 ? -14.526 -3.694 23.868 1.00 72.94 259 ILE A C 1
ATOM 2125 O O . ILE A 1 259 ? -13.727 -3.375 22.987 1.00 72.94 259 ILE A O 1
ATOM 2129 N N . ALA A 1 260 ? -14.762 -4.972 24.175 1.00 79.75 260 ALA A N 1
ATOM 2130 C CA . ALA A 1 260 ? -14.124 -6.085 23.477 1.00 79.75 260 ALA A CA 1
ATOM 2131 C C . ALA A 1 260 ? -14.497 -6.106 21.986 1.00 79.75 260 ALA A C 1
ATOM 2133 O O . ALA A 1 260 ? -13.618 -6.259 21.138 1.00 79.75 260 ALA A O 1
ATOM 2134 N N . SER A 1 261 ? -15.772 -5.876 21.658 1.00 76.06 261 SER A N 1
ATOM 2135 C CA . SER A 1 261 ? -16.234 -5.777 20.270 1.00 76.06 261 SER A CA 1
ATOM 2136 C C . SER A 1 261 ? -15.610 -4.584 19.534 1.00 76.06 261 SER A C 1
ATOM 2138 O O . SER A 1 261 ? -15.155 -4.735 18.402 1.00 76.06 261 SER A O 1
ATOM 2140 N N . ALA A 1 262 ? -15.483 -3.425 20.192 1.00 69.44 262 ALA A N 1
ATOM 2141 C CA . ALA A 1 262 ? -14.818 -2.250 19.632 1.00 69.44 262 ALA A CA 1
ATOM 2142 C C . ALA A 1 262 ? -13.337 -2.527 19.324 1.00 69.44 262 ALA A C 1
ATOM 2144 O O . ALA A 1 262 ? -12.865 -2.217 18.231 1.00 69.44 262 ALA A O 1
ATOM 2145 N N . ASN A 1 263 ? -12.622 -3.175 20.250 1.00 79.81 263 ASN A N 1
ATOM 2146 C CA . ASN A 1 263 ? -11.229 -3.581 20.053 1.00 79.81 263 ASN A CA 1
ATOM 2147 C C . ASN A 1 263 ? -11.078 -4.581 18.902 1.00 79.81 263 ASN A C 1
ATOM 2149 O O . ASN A 1 263 ? -10.164 -4.447 18.090 1.00 79.81 263 ASN A O 1
ATOM 2153 N N . ALA A 1 264 ? -11.978 -5.563 18.808 1.00 81.94 264 ALA A N 1
ATOM 2154 C CA . ALA A 1 264 ? -11.976 -6.536 17.721 1.00 81.94 264 ALA A CA 1
ATOM 2155 C C . ALA A 1 264 ? -12.188 -5.860 16.356 1.00 81.94 264 ALA A C 1
ATOM 2157 O O . ALA A 1 264 ? -11.485 -6.181 15.400 1.00 81.94 264 ALA A O 1
ATOM 2158 N N . LEU A 1 265 ? -13.086 -4.873 16.275 1.00 74.44 265 LEU A N 1
ATOM 2159 C CA . LEU A 1 265 ? -13.308 -4.078 15.064 1.00 74.44 265 LEU A CA 1
ATOM 2160 C C . LEU A 1 265 ? -12.077 -3.249 14.677 1.00 74.44 265 LEU A C 1
ATOM 2162 O O . LEU A 1 265 ? -11.725 -3.209 13.498 1.00 74.44 265 LEU A O 1
ATOM 2166 N N . VAL A 1 266 ? -11.398 -2.617 15.645 1.00 78.75 266 VAL A N 1
ATOM 2167 C CA . VAL A 1 266 ? -10.123 -1.917 15.395 1.00 78.75 266 VAL A CA 1
ATOM 2168 C C . VAL A 1 266 ? -9.084 -2.898 14.857 1.00 78.75 266 VAL A C 1
ATOM 2170 O O . VAL A 1 266 ? -8.478 -2.631 13.823 1.00 78.75 266 VAL A O 1
ATOM 2173 N N . ALA A 1 267 ? -8.901 -4.044 15.518 1.00 84.31 267 ALA A N 1
ATOM 2174 C CA . ALA A 1 267 ? -7.927 -5.053 15.114 1.00 84.31 267 ALA A CA 1
ATOM 2175 C C . ALA A 1 267 ? -8.211 -5.593 13.704 1.00 84.31 267 ALA A C 1
ATOM 2177 O O . ALA A 1 267 ? -7.298 -5.691 12.882 1.00 84.31 267 ALA A O 1
ATOM 2178 N N . GLN A 1 268 ? -9.478 -5.875 13.391 1.00 82.75 268 GLN A N 1
ATOM 2179 C CA . GLN A 1 268 ? -9.895 -6.323 12.066 1.00 82.75 268 GLN A CA 1
ATOM 2180 C C . GLN A 1 268 ? -9.667 -5.241 11.003 1.00 82.75 268 GLN A C 1
ATOM 2182 O O . GLN A 1 268 ? -9.141 -5.543 9.934 1.00 82.75 268 GLN A O 1
ATOM 2187 N N . ALA A 1 269 ? -10.011 -3.979 11.289 1.00 77.94 269 ALA A N 1
ATOM 2188 C CA . ALA A 1 269 ? -9.782 -2.866 10.370 1.00 77.94 269 ALA A CA 1
ATOM 2189 C C . ALA A 1 269 ? -8.286 -2.654 10.094 1.00 77.94 269 ALA A C 1
ATOM 2191 O O . ALA A 1 269 ? -7.901 -2.500 8.938 1.00 77.94 269 ALA A O 1
ATOM 2192 N N . VAL A 1 270 ? -7.443 -2.700 11.131 1.00 84.44 270 VAL A N 1
ATOM 2193 C CA . VAL A 1 270 ? -5.982 -2.593 10.996 1.00 84.44 270 VAL A CA 1
ATOM 2194 C C . VAL A 1 270 ? -5.425 -3.753 10.174 1.00 84.44 270 VAL A C 1
ATOM 2196 O O . VAL A 1 270 ? -4.653 -3.519 9.249 1.00 84.44 270 VAL A O 1
ATOM 2199 N N . SER A 1 271 ? -5.835 -4.991 10.465 1.00 85.69 271 SER A N 1
ATOM 2200 C CA . SER A 1 271 ? -5.364 -6.172 9.734 1.00 85.69 271 SER A CA 1
ATOM 2201 C C . SER A 1 271 ? -5.756 -6.135 8.255 1.00 85.69 271 SER A C 1
ATOM 2203 O O . SER A 1 271 ? -4.926 -6.426 7.395 1.00 85.69 271 SER A O 1
ATOM 2205 N N . LEU A 1 272 ? -6.990 -5.731 7.948 1.00 82.44 272 LEU A N 1
ATOM 2206 C CA . LEU A 1 272 ? -7.474 -5.626 6.573 1.00 82.44 272 LEU A CA 1
ATOM 2207 C C . LEU A 1 272 ? -6.702 -4.556 5.791 1.00 82.44 272 LEU A C 1
ATOM 2209 O O . LEU A 1 272 ? -6.198 -4.839 4.708 1.00 82.44 272 LEU A O 1
ATOM 2213 N N . VAL A 1 273 ? -6.521 -3.367 6.376 1.00 86.94 273 VAL A N 1
ATOM 2214 C CA . VAL A 1 273 ? -5.718 -2.289 5.773 1.00 86.94 273 VAL A CA 1
ATOM 2215 C C . VAL A 1 273 ? -4.272 -2.739 5.569 1.00 86.94 273 VAL A C 1
ATOM 2217 O O . VAL A 1 273 ? -3.687 -2.468 4.523 1.00 86.94 273 VAL A O 1
ATOM 2220 N N . PHE A 1 274 ? -3.691 -3.463 6.529 1.00 87.88 274 PHE A N 1
ATOM 2221 C CA . PHE A 1 274 ? -2.328 -3.983 6.424 1.00 87.88 274 PHE A CA 1
ATOM 2222 C C . PHE A 1 274 ? -2.172 -4.955 5.247 1.00 87.88 274 PHE A C 1
ATOM 2224 O O . PHE A 1 274 ? -1.243 -4.816 4.451 1.00 87.88 274 PHE A O 1
ATOM 2231 N N . TRP A 1 275 ? -3.093 -5.908 5.087 1.00 88.50 275 TRP A N 1
ATOM 2232 C CA . TRP A 1 275 ? -3.056 -6.841 3.959 1.00 88.50 275 TRP A CA 1
ATOM 2233 C C . TRP A 1 275 ? -3.315 -6.157 2.615 1.00 88.50 275 TRP A C 1
ATOM 2235 O O . TRP A 1 275 ? -2.589 -6.424 1.659 1.00 88.50 275 TRP A O 1
ATOM 2245 N N . GLU A 1 276 ? -4.282 -5.240 2.538 1.00 88.00 276 GLU A N 1
ATOM 2246 C CA . GLU A 1 276 ? -4.562 -4.472 1.317 1.00 88.00 276 GLU A CA 1
ATOM 2247 C C . GLU A 1 276 ? -3.358 -3.627 0.891 1.00 88.00 276 GLU A C 1
ATOM 2249 O O . GLU A 1 276 ? -2.936 -3.674 -0.264 1.00 88.00 276 GLU A O 1
ATOM 2254 N N . THR A 1 277 ? -2.758 -2.888 1.827 1.00 89.81 277 THR A N 1
ATOM 2255 C CA . THR A 1 277 ? -1.567 -2.069 1.556 1.00 89.81 277 THR A CA 1
ATOM 2256 C C . THR A 1 277 ? -0.369 -2.927 1.160 1.00 89.81 277 THR A C 1
ATOM 2258 O O . THR A 1 277 ? 0.292 -2.611 0.173 1.00 89.81 277 THR A O 1
ATOM 2261 N N . THR A 1 278 ? -0.132 -4.050 1.842 1.00 92.81 278 THR A N 1
ATOM 2262 C CA . THR A 1 278 ? 0.928 -5.009 1.482 1.00 92.81 278 THR A CA 1
ATOM 2263 C C . THR A 1 278 ? 0.729 -5.559 0.071 1.00 92.81 278 THR A C 1
ATOM 2265 O O . THR A 1 278 ? 1.674 -5.616 -0.716 1.00 92.81 278 THR A O 1
ATOM 2268 N N . PHE A 1 279 ? -0.504 -5.923 -0.283 1.00 93.06 279 PHE A N 1
ATOM 2269 C CA . PHE A 1 279 ? -0.827 -6.445 -1.607 1.00 93.06 279 PHE A CA 1
ATOM 2270 C C . PHE A 1 279 ? -0.633 -5.391 -2.705 1.00 93.06 279 PHE A C 1
ATOM 2272 O O . PHE A 1 279 ? -0.023 -5.680 -3.735 1.00 93.06 279 PHE A O 1
ATOM 2279 N N . ILE A 1 280 ? -1.077 -4.150 -2.476 1.00 92.75 280 ILE A N 1
ATOM 2280 C CA . ILE A 1 280 ? -0.875 -3.054 -3.432 1.00 92.75 280 ILE A CA 1
ATOM 2281 C C . ILE A 1 280 ? 0.618 -2.732 -3.589 1.00 92.75 280 ILE A C 1
ATOM 2283 O O . ILE A 1 280 ? 1.074 -2.532 -4.714 1.00 92.75 280 ILE A O 1
ATOM 2287 N N . LEU A 1 281 ? 1.397 -2.739 -2.502 1.00 91.81 281 LEU A N 1
ATOM 2288 C CA . LEU A 1 281 ? 2.851 -2.551 -2.556 1.00 91.81 281 LEU A CA 1
ATOM 2289 C C . LEU A 1 281 ? 3.546 -3.668 -3.343 1.00 91.81 281 LEU A C 1
ATOM 2291 O O . LEU A 1 281 ? 4.433 -3.384 -4.147 1.00 91.81 281 LEU A O 1
ATOM 2295 N N . LEU A 1 282 ? 3.120 -4.922 -3.170 1.00 94.62 282 LEU A N 1
ATOM 2296 C CA . LEU A 1 282 ? 3.644 -6.052 -3.937 1.00 94.62 282 LEU A CA 1
ATOM 2297 C C . LEU A 1 282 ? 3.341 -5.898 -5.435 1.00 94.62 282 LEU A C 1
ATOM 2299 O O . LEU A 1 282 ? 4.233 -6.067 -6.266 1.00 94.62 282 LEU A O 1
ATOM 2303 N N . ILE A 1 283 ? 2.108 -5.522 -5.791 1.00 93.06 283 ILE A N 1
ATOM 2304 C CA . ILE A 1 283 ? 1.734 -5.239 -7.184 1.00 93.06 283 ILE A CA 1
ATOM 2305 C C . ILE A 1 283 ? 2.549 -4.069 -7.734 1.00 93.06 283 ILE A C 1
ATOM 2307 O O . ILE A 1 283 ? 3.045 -4.155 -8.855 1.00 93.06 283 ILE A O 1
ATOM 2311 N N . ALA A 1 284 ? 2.726 -2.997 -6.961 1.00 91.00 284 ALA A N 1
ATOM 2312 C CA . ALA A 1 284 ? 3.515 -1.842 -7.370 1.00 91.00 284 ALA A CA 1
ATOM 2313 C C . ALA A 1 284 ? 4.983 -2.210 -7.619 1.00 91.00 284 ALA A C 1
ATOM 2315 O O . ALA A 1 284 ? 5.566 -1.761 -8.609 1.00 91.00 284 ALA A O 1
ATOM 2316 N N . LEU A 1 285 ? 5.566 -3.077 -6.787 1.00 92.50 285 LEU A N 1
ATOM 2317 C CA . LEU A 1 285 ? 6.918 -3.598 -6.978 1.00 92.50 285 LEU A CA 1
ATOM 2318 C C . LEU A 1 285 ? 7.024 -4.418 -8.272 1.00 92.50 285 LEU A C 1
ATOM 2320 O O . LEU A 1 285 ? 7.907 -4.167 -9.093 1.00 92.50 285 LEU A O 1
ATOM 2324 N N . LEU A 1 286 ? 6.100 -5.357 -8.491 1.00 91.75 286 LEU A N 1
ATOM 2325 C CA . LEU A 1 286 ? 6.076 -6.189 -9.698 1.00 91.75 286 LEU A CA 1
ATOM 2326 C C . LEU A 1 286 ? 5.837 -5.357 -10.965 1.00 91.75 286 LEU A C 1
ATOM 2328 O O . LEU A 1 286 ? 6.503 -5.567 -11.979 1.00 91.75 286 LEU A O 1
ATOM 2332 N N . 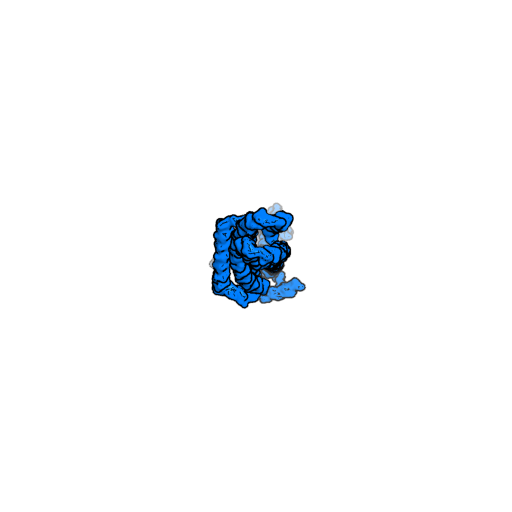ALA A 1 287 ? 4.941 -4.372 -10.906 1.00 89.50 287 ALA A N 1
ATOM 2333 C CA . ALA A 1 287 ? 4.694 -3.431 -11.992 1.00 89.50 287 ALA A CA 1
ATOM 2334 C C . ALA A 1 287 ? 5.929 -2.567 -12.290 1.00 89.50 287 ALA A C 1
ATOM 2336 O O . ALA A 1 287 ? 6.252 -2.336 -13.456 1.00 89.50 287 ALA A O 1
ATOM 2337 N N . SER A 1 288 ? 6.658 -2.128 -11.261 1.00 88.75 288 SER A N 1
ATOM 2338 C CA . SER A 1 288 ? 7.900 -1.355 -11.414 1.00 88.75 288 SER A CA 1
ATOM 2339 C C . SER A 1 288 ? 9.000 -2.185 -12.078 1.00 88.75 288 SER A C 1
ATOM 2341 O O . SER A 1 288 ? 9.644 -1.728 -13.021 1.00 88.75 288 SER A O 1
ATOM 2343 N N . LEU A 1 289 ? 9.171 -3.441 -11.656 1.00 91.44 289 LEU A N 1
ATOM 2344 C CA . LEU A 1 289 ? 10.104 -4.375 -12.294 1.00 91.44 289 LEU A CA 1
ATOM 2345 C C . LEU A 1 289 ? 9.707 -4.654 -13.750 1.00 91.44 289 LEU A C 1
ATOM 2347 O O . LEU A 1 289 ? 10.553 -4.596 -14.642 1.00 91.44 289 LEU A O 1
ATOM 2351 N N . GLY A 1 290 ? 8.418 -4.888 -14.008 1.00 87.44 290 GLY A N 1
ATOM 2352 C CA . GLY A 1 290 ? 7.898 -5.140 -15.351 1.00 87.44 290 GLY A CA 1
ATOM 2353 C C . GLY A 1 290 ? 8.057 -3.946 -16.295 1.00 87.44 290 GLY A C 1
ATOM 2354 O O . GLY A 1 290 ? 8.488 -4.114 -17.436 1.00 87.44 290 GLY A O 1
ATOM 2355 N N . THR A 1 291 ? 7.761 -2.731 -15.826 1.00 86.62 291 THR A N 1
ATOM 2356 C CA . THR A 1 291 ? 7.936 -1.497 -16.613 1.00 86.62 291 THR A CA 1
ATOM 2357 C C . THR A 1 291 ? 9.412 -1.190 -16.863 1.00 86.62 291 THR A C 1
ATOM 2359 O O . THR A 1 291 ? 9.768 -0.896 -18.002 1.00 86.62 291 THR A O 1
ATOM 2362 N N . SER A 1 292 ? 10.285 -1.341 -15.862 1.00 88.06 292 SER A N 1
ATOM 2363 C CA . SER A 1 292 ? 11.742 -1.178 -16.007 1.00 88.06 292 SER A CA 1
ATOM 2364 C C . SER A 1 292 ? 12.334 -2.154 -17.029 1.00 88.06 292 SER A C 1
ATOM 2366 O O . SER A 1 292 ? 13.033 -1.759 -17.973 1.00 88.06 292 SER A O 1
ATOM 2368 N N . TRP A 1 293 ? 11.979 -3.434 -16.909 1.00 89.56 293 TRP A N 1
ATOM 2369 C CA . TRP A 1 293 ? 12.378 -4.464 -17.861 1.00 89.56 293 TRP A CA 1
ATOM 2370 C C . TRP A 1 293 ? 11.848 -4.165 -19.275 1.00 89.56 293 TRP A C 1
ATOM 2372 O O . TRP A 1 293 ? 12.589 -4.250 -20.260 1.00 89.56 293 TRP A O 1
ATOM 2382 N N . GLY A 1 294 ? 10.592 -3.719 -19.376 1.00 85.44 294 GLY A N 1
ATOM 2383 C CA . GLY A 1 294 ? 9.958 -3.307 -20.626 1.00 85.44 294 GLY A CA 1
ATOM 2384 C C . GLY A 1 294 ? 10.643 -2.112 -21.300 1.00 85.44 294 GLY A C 1
ATOM 2385 O O . GLY A 1 294 ? 10.855 -2.151 -22.513 1.00 85.44 294 GLY A O 1
ATOM 2386 N N . ILE A 1 295 ? 11.027 -1.077 -20.547 1.00 86.94 295 ILE A N 1
ATOM 2387 C CA . ILE A 1 295 ? 11.774 0.088 -21.057 1.00 86.94 295 ILE A CA 1
ATOM 2388 C C . ILE A 1 295 ? 13.152 -0.348 -21.559 1.00 86.94 295 ILE A C 1
ATOM 2390 O O . ILE A 1 295 ? 13.548 -0.001 -22.673 1.00 86.94 295 ILE A O 1
ATOM 2394 N N . THR A 1 296 ? 13.858 -1.165 -20.778 1.00 88.81 296 THR A N 1
ATOM 2395 C CA . THR A 1 296 ? 15.205 -1.636 -21.122 1.00 88.81 296 THR A CA 1
ATOM 2396 C C . THR A 1 296 ? 15.212 -2.395 -22.450 1.00 88.81 296 THR A C 1
ATOM 2398 O O . THR A 1 296 ? 15.994 -2.083 -23.349 1.00 88.81 296 THR A O 1
ATOM 2401 N N . LYS A 1 297 ? 14.291 -3.352 -22.619 1.00 86.69 297 LYS A N 1
ATOM 2402 C CA . LYS A 1 297 ? 14.202 -4.175 -23.835 1.00 86.69 297 LYS A CA 1
ATOM 2403 C C . LYS A 1 297 ? 13.677 -3.406 -25.049 1.00 86.69 297 LYS A C 1
ATOM 2405 O O . LYS A 1 297 ? 14.142 -3.650 -26.160 1.00 86.69 297 LYS A O 1
ATOM 2410 N N . ASN A 1 298 ? 12.707 -2.506 -24.867 1.00 84.25 298 ASN A N 1
ATOM 2411 C CA . ASN A 1 298 ? 12.006 -1.885 -25.996 1.00 84.25 298 ASN A CA 1
ATOM 2412 C C . ASN A 1 298 ? 12.557 -0.518 -26.416 1.00 84.25 298 ASN A C 1
ATOM 2414 O O . ASN A 1 298 ? 12.305 -0.121 -27.552 1.00 84.25 298 ASN A O 1
ATOM 2418 N N . ILE A 1 299 ? 13.283 0.182 -25.539 1.00 87.81 299 ILE A N 1
ATOM 2419 C CA . ILE A 1 299 ? 13.806 1.536 -25.784 1.00 87.81 299 ILE A CA 1
ATOM 2420 C C . ILE A 1 299 ? 15.335 1.534 -25.714 1.00 87.81 299 ILE A C 1
ATOM 2422 O O . ILE A 1 299 ? 15.986 1.850 -26.707 1.00 87.81 299 ILE A O 1
ATOM 2426 N N . ILE A 1 300 ? 15.915 1.136 -24.576 1.00 89.06 300 ILE A N 1
ATOM 2427 C CA . ILE A 1 300 ? 17.362 1.285 -24.332 1.00 89.06 300 ILE A CA 1
ATOM 2428 C C . ILE A 1 300 ? 18.185 0.400 -25.277 1.00 89.06 300 ILE A C 1
ATOM 2430 O O . ILE A 1 300 ? 19.121 0.886 -25.910 1.00 89.06 300 ILE A O 1
ATOM 2434 N N . ALA A 1 301 ? 17.833 -0.882 -25.418 1.00 88.44 301 ALA A N 1
ATOM 2435 C CA . ALA A 1 301 ? 18.591 -1.804 -26.267 1.00 88.44 301 ALA A CA 1
ATOM 2436 C C . ALA A 1 301 ? 18.590 -1.414 -27.768 1.00 88.44 301 ALA A C 1
ATOM 2438 O O . ALA A 1 301 ? 19.673 -1.356 -28.354 1.00 88.44 301 ALA A O 1
ATOM 2439 N N . PRO A 1 302 ? 17.444 -1.091 -28.409 1.00 88.62 302 PRO A N 1
ATOM 2440 C CA . PRO A 1 302 ? 17.426 -0.587 -29.788 1.00 88.62 302 PRO A CA 1
ATOM 2441 C C . PRO A 1 302 ? 18.197 0.722 -29.964 1.00 88.62 302 PRO A C 1
ATOM 2443 O O . PRO A 1 302 ? 18.954 0.865 -30.919 1.00 88.62 302 PRO A O 1
ATOM 2446 N N . MET A 1 303 ? 18.059 1.653 -29.018 1.00 91.69 303 MET A N 1
ATOM 2447 C CA . MET A 1 303 ? 18.785 2.920 -29.046 1.00 91.69 303 MET A CA 1
ATOM 2448 C C . MET A 1 303 ? 20.302 2.698 -29.015 1.00 91.69 303 MET A C 1
ATOM 2450 O O . MET A 1 303 ? 21.026 3.324 -29.783 1.00 91.69 303 MET A O 1
ATOM 2454 N N . HIS A 1 304 ? 20.795 1.765 -28.194 1.00 91.06 304 HIS A N 1
ATOM 2455 C CA . HIS A 1 304 ? 22.223 1.444 -28.147 1.00 91.06 304 HIS A CA 1
ATOM 2456 C C . HIS A 1 304 ? 22.735 0.864 -29.474 1.00 91.06 304 HIS A C 1
ATOM 2458 O O . HIS A 1 304 ? 23.823 1.228 -29.919 1.00 91.06 304 HIS A O 1
ATOM 2464 N N . LYS A 1 305 ? 21.929 0.027 -30.146 1.00 89.62 305 LYS A N 1
ATOM 2465 C CA . LYS A 1 305 ? 22.248 -0.486 -31.487 1.00 89.62 305 LYS A CA 1
ATOM 2466 C C . LYS A 1 305 ? 22.366 0.642 -32.514 1.00 89.62 305 LYS A C 1
ATOM 2468 O O . LYS A 1 305 ? 23.368 0.704 -33.219 1.00 89.62 305 LYS A O 1
ATOM 2473 N N . ILE A 1 306 ? 21.406 1.567 -32.553 1.00 90.38 306 ILE A N 1
ATOM 2474 C CA . ILE A 1 306 ? 21.449 2.716 -33.474 1.00 90.38 306 ILE A CA 1
ATOM 2475 C C . ILE A 1 306 ? 22.672 3.598 -33.180 1.00 90.38 306 ILE A C 1
ATOM 2477 O O . ILE A 1 306 ? 23.415 3.943 -34.092 1.00 90.38 306 ILE A O 1
ATOM 2481 N N . VAL A 1 307 ? 22.957 3.893 -31.907 1.00 91.69 307 VAL A N 1
ATOM 2482 C CA . VAL A 1 307 ? 24.155 4.658 -31.514 1.00 91.69 307 VAL A CA 1
ATOM 2483 C C . VAL A 1 307 ? 25.445 3.949 -31.939 1.00 91.69 307 VAL A C 1
ATOM 2485 O O . VAL A 1 307 ? 26.376 4.604 -32.403 1.00 91.69 307 VAL A O 1
ATOM 2488 N N . SER A 1 308 ? 25.516 2.622 -31.810 1.00 89.75 308 SER A N 1
ATOM 2489 C CA . SER A 1 308 ? 26.678 1.857 -32.277 1.00 89.75 308 SER A CA 1
ATOM 2490 C C . SER A 1 308 ? 26.842 1.915 -33.799 1.00 89.75 308 SER A C 1
ATOM 2492 O O . SER A 1 308 ? 27.961 2.079 -34.278 1.00 89.75 308 SER A O 1
ATOM 2494 N N . ALA A 1 309 ? 25.738 1.883 -34.555 1.00 89.12 309 ALA A N 1
ATOM 2495 C CA . ALA A 1 309 ? 25.760 2.048 -36.004 1.00 89.12 309 ALA A CA 1
ATOM 2496 C C . ALA A 1 309 ? 26.243 3.452 -36.406 1.00 89.12 309 ALA A C 1
ATOM 2498 O O . ALA A 1 309 ? 27.093 3.569 -37.279 1.00 89.12 309 ALA A O 1
ATOM 2499 N N . ILE A 1 310 ? 25.803 4.505 -35.706 1.00 90.88 310 ILE A N 1
ATOM 2500 C CA . ILE A 1 310 ? 26.293 5.878 -35.921 1.00 90.88 310 ILE A CA 1
ATOM 2501 C C . ILE A 1 310 ? 27.804 5.980 -35.676 1.00 90.88 310 ILE A C 1
ATOM 2503 O O . ILE A 1 310 ? 28.514 6.607 -36.460 1.00 90.88 310 ILE A O 1
ATOM 2507 N N . LYS A 1 311 ? 28.316 5.369 -34.598 1.00 90.19 311 LYS A N 1
ATOM 2508 C CA . LYS A 1 311 ? 29.758 5.385 -34.297 1.00 90.19 311 LYS A CA 1
ATOM 2509 C C . LYS A 1 311 ? 30.583 4.737 -35.410 1.00 90.19 311 LYS A C 1
ATOM 2511 O O . LYS A 1 311 ? 31.587 5.312 -35.807 1.00 90.19 311 LYS A O 1
ATOM 2516 N N . ARG A 1 312 ? 30.127 3.606 -35.948 1.00 86.31 312 ARG A N 1
ATOM 2517 C CA . ARG A 1 312 ? 30.794 2.926 -37.070 1.00 86.31 312 ARG A CA 1
ATOM 2518 C C . ARG A 1 312 ? 30.684 3.699 -38.383 1.00 86.31 312 ARG A C 1
ATOM 2520 O O . ARG A 1 312 ? 31.674 3.838 -39.088 1.00 86.31 312 ARG A O 1
ATOM 2527 N N . ALA A 1 313 ? 29.526 4.297 -38.660 1.00 88.81 313 ALA A N 1
ATOM 2528 C CA . ALA A 1 313 ? 29.350 5.163 -39.823 1.00 88.81 313 ALA A CA 1
ATOM 2529 C C . ALA A 1 313 ? 30.305 6.369 -39.784 1.00 88.81 313 ALA A C 1
ATOM 2531 O O . ALA A 1 313 ? 30.886 6.737 -40.801 1.00 88.81 313 ALA A O 1
ATOM 2532 N N . LYS A 1 314 ? 30.545 6.950 -38.599 1.00 87.12 314 LYS A N 1
ATOM 2533 C CA . LYS A 1 314 ? 31.576 7.986 -38.411 1.00 87.12 314 LYS A CA 1
ATOM 2534 C C . LYS A 1 314 ? 32.980 7.476 -38.773 1.00 87.12 314 LYS A C 1
ATOM 2536 O O . LYS A 1 314 ? 33.783 8.242 -39.296 1.00 87.12 314 LYS A O 1
ATOM 2541 N N . GLU A 1 315 ? 33.279 6.214 -38.486 1.00 85.88 315 GLU A N 1
ATOM 2542 C CA . GLU A 1 315 ? 34.560 5.571 -38.813 1.00 85.88 315 GLU A CA 1
ATOM 2543 C C . GLU A 1 315 ? 34.671 5.178 -40.299 1.00 85.88 315 GLU A C 1
ATOM 2545 O O . GLU A 1 315 ? 35.761 4.841 -40.748 1.00 85.88 315 GLU A O 1
ATOM 2550 N N . GLY A 1 316 ? 33.592 5.308 -41.082 1.00 83.12 316 GLY A N 1
ATOM 2551 C CA . GLY A 1 316 ? 33.569 5.041 -42.523 1.00 83.12 316 GLY A CA 1
ATOM 2552 C C . GLY A 1 316 ? 32.942 3.701 -42.914 1.00 83.12 316 GLY A C 1
ATOM 2553 O O . GLY A 1 316 ? 32.892 3.378 -44.098 1.00 83.12 316 GLY A O 1
ATOM 2554 N N . ASP A 1 317 ? 32.433 2.929 -41.949 1.00 86.12 317 ASP A N 1
ATOM 2555 C CA . ASP A 1 317 ? 31.704 1.687 -42.220 1.00 86.12 317 ASP A CA 1
ATOM 2556 C C . ASP A 1 317 ? 30.202 1.966 -42.408 1.00 86.12 317 ASP A C 1
ATOM 2558 O O . ASP A 1 317 ? 29.446 2.111 -41.443 1.00 86.12 317 ASP A O 1
ATOM 2562 N N . PHE A 1 318 ? 29.775 2.030 -43.673 1.00 86.44 318 PHE A N 1
ATOM 2563 C CA . PHE A 1 318 ? 28.370 2.180 -44.082 1.00 86.44 318 PHE A CA 1
ATOM 2564 C C . PHE A 1 318 ? 27.702 0.849 -44.463 1.00 86.44 318 PHE A C 1
ATOM 2566 O O . PHE A 1 318 ? 26.589 0.850 -44.980 1.00 86.44 318 PHE A O 1
ATOM 2573 N N . SER A 1 319 ? 28.373 -0.293 -44.272 1.00 76.75 319 SER A N 1
ATOM 2574 C CA . SER A 1 319 ? 27.930 -1.570 -44.853 1.00 76.75 319 SER A CA 1
ATOM 2575 C C . SER A 1 319 ? 26.979 -2.372 -43.964 1.00 76.75 319 SER A C 1
ATOM 2577 O O . SER A 1 319 ? 26.488 -3.411 -44.400 1.00 76.75 319 SER A O 1
ATOM 2579 N N . GLN A 1 320 ? 26.738 -1.940 -42.723 1.00 68.81 320 GLN A N 1
ATOM 2580 C CA . GLN A 1 320 ? 25.941 -2.709 -41.767 1.00 68.81 320 GLN A CA 1
ATOM 2581 C C . GLN A 1 320 ? 24.480 -2.272 -41.701 1.00 68.81 320 GLN A C 1
ATOM 2583 O O . GLN A 1 320 ? 24.169 -1.157 -41.277 1.00 68.81 320 GLN A O 1
ATOM 2588 N N . ASP A 1 321 ? 23.593 -3.227 -41.970 1.00 71.12 321 ASP A N 1
ATOM 2589 C CA . ASP A 1 321 ? 22.171 -3.093 -41.692 1.00 71.12 321 ASP A CA 1
ATOM 2590 C C . ASP A 1 321 ? 21.893 -3.114 -40.186 1.00 71.12 321 ASP A C 1
ATOM 2592 O O . ASP A 1 321 ? 22.457 -3.886 -39.402 1.00 71.12 321 ASP A O 1
ATOM 2596 N N . ILE A 1 322 ? 20.979 -2.249 -39.752 1.00 81.94 322 ILE A N 1
ATOM 2597 C CA . ILE A 1 322 ? 20.574 -2.167 -38.353 1.00 81.94 322 ILE A CA 1
ATOM 2598 C C . ILE A 1 322 ? 19.553 -3.273 -38.098 1.00 81.94 322 ILE A C 1
ATOM 2600 O O . ILE A 1 322 ? 18.347 -3.086 -38.254 1.00 81.94 322 ILE A O 1
ATOM 2604 N N . GLU A 1 323 ? 20.028 -4.435 -37.660 1.00 76.44 323 GLU A N 1
ATOM 2605 C CA . GLU A 1 323 ? 19.160 -5.568 -37.346 1.00 76.44 323 GLU A CA 1
ATOM 2606 C C . GLU A 1 323 ? 18.304 -5.301 -36.093 1.00 76.44 323 GLU A C 1
ATOM 2608 O O . GLU A 1 323 ? 18.683 -5.576 -34.939 1.00 76.44 323 GLU A O 1
ATOM 2613 N N . LEU A 1 324 ? 17.106 -4.762 -36.322 1.00 79.94 324 LEU A N 1
ATOM 2614 C CA . LEU A 1 324 ? 16.028 -4.688 -35.344 1.00 79.94 324 LEU A CA 1
ATOM 2615 C C . LEU A 1 324 ? 14.880 -5.627 -35.740 1.00 79.94 324 LEU A C 1
ATOM 2617 O O . LEU A 1 324 ? 14.505 -5.687 -36.908 1.00 79.94 324 LEU A O 1
ATOM 2621 N N . PRO A 1 325 ? 14.253 -6.323 -34.770 1.00 76.75 325 PRO A N 1
ATOM 2622 C CA . PRO A 1 325 ? 13.023 -7.064 -35.029 1.00 76.75 325 PRO A CA 1
ATOM 2623 C C . PRO A 1 325 ? 11.935 -6.145 -35.607 1.00 76.75 325 PRO A C 1
ATOM 2625 O O . PRO A 1 325 ? 11.849 -5.000 -35.143 1.00 76.75 325 PRO A O 1
ATOM 2628 N N . PRO A 1 326 ? 11.060 -6.639 -36.509 1.00 74.94 326 PRO A N 1
ATOM 2629 C CA . PRO A 1 326 ? 10.009 -5.841 -37.134 1.00 74.94 326 PRO A CA 1
ATOM 2630 C C . PRO A 1 326 ? 9.153 -5.123 -36.089 1.00 74.94 326 PRO A C 1
ATOM 2632 O O . PRO A 1 326 ? 8.518 -5.749 -35.234 1.00 74.94 326 PRO A O 1
ATOM 2635 N N . ARG A 1 327 ? 9.155 -3.793 -36.146 1.00 82.50 327 ARG A N 1
ATOM 2636 C CA . ARG A 1 327 ? 8.510 -2.909 -35.169 1.00 82.50 327 ARG A CA 1
ATOM 2637 C C . ARG A 1 327 ? 7.949 -1.682 -35.876 1.00 82.50 327 ARG A C 1
ATOM 2639 O O . ARG A 1 327 ? 8.502 -1.240 -36.875 1.00 82.50 327 ARG A O 1
ATOM 2646 N N . LYS A 1 328 ? 6.834 -1.158 -35.363 1.00 81.81 328 LYS A N 1
ATOM 2647 C CA . LYS A 1 328 ? 6.123 0.004 -35.934 1.00 81.81 328 LYS A CA 1
ATOM 2648 C C . LYS A 1 328 ? 6.178 1.234 -35.024 1.00 81.81 328 LYS A C 1
ATOM 2650 O O . LYS A 1 328 ? 5.391 2.158 -35.190 1.00 81.81 328 LYS A O 1
ATOM 2655 N N . ASP A 1 329 ? 7.043 1.200 -34.016 1.00 87.25 329 ASP A N 1
ATOM 2656 C CA . ASP A 1 329 ? 7.250 2.308 -33.091 1.00 87.25 329 ASP A CA 1
ATOM 2657 C C . ASP A 1 329 ? 8.317 3.277 -33.616 1.00 87.25 329 ASP A C 1
ATOM 2659 O O . ASP A 1 329 ? 8.954 3.045 -34.644 1.00 87.25 329 ASP A O 1
ATOM 2663 N N . GLU A 1 330 ? 8.514 4.379 -32.901 1.00 89.44 330 GLU A N 1
ATOM 2664 C CA . GLU A 1 330 ? 9.431 5.450 -33.285 1.00 89.44 330 GLU A CA 1
ATOM 2665 C C . GLU A 1 330 ? 10.885 4.958 -33.390 1.00 89.44 330 GLU A C 1
ATOM 2667 O O . GLU A 1 330 ? 11.643 5.487 -34.195 1.00 89.44 330 GLU A O 1
ATOM 2672 N N . MET A 1 331 ? 11.267 3.909 -32.646 1.00 89.62 331 MET A N 1
ATOM 2673 C CA . MET A 1 331 ? 12.584 3.269 -32.795 1.00 89.62 331 MET A CA 1
ATOM 2674 C C . MET A 1 331 ? 12.699 2.487 -34.105 1.00 89.62 331 MET A C 1
ATOM 2676 O O . MET A 1 331 ? 13.771 2.453 -34.697 1.00 89.62 331 MET A O 1
ATOM 2680 N N . GLY A 1 332 ? 11.610 1.856 -34.551 1.00 88.00 332 GLY A N 1
ATOM 2681 C CA . GLY A 1 332 ? 11.529 1.223 -35.866 1.00 88.00 332 GLY A CA 1
ATOM 2682 C C . GLY A 1 332 ? 11.700 2.215 -36.997 1.00 88.00 332 GLY A C 1
ATOM 2683 O O . GLY A 1 332 ? 12.579 2.037 -37.830 1.00 88.00 332 GLY A O 1
ATOM 2684 N N . VAL A 1 333 ? 10.897 3.280 -36.974 1.00 89.38 333 VAL A N 1
ATOM 2685 C CA . VAL A 1 333 ? 10.957 4.345 -37.985 1.00 89.38 333 VAL A CA 1
ATOM 2686 C C . VAL A 1 333 ? 12.352 4.971 -38.027 1.00 89.38 333 VAL A C 1
ATOM 2688 O O . VAL A 1 333 ? 12.924 5.101 -39.104 1.00 89.38 333 VAL A O 1
ATOM 2691 N N . LEU A 1 334 ? 12.931 5.285 -36.862 1.00 90.81 334 LEU A N 1
ATOM 2692 C CA . LEU A 1 334 ? 14.282 5.838 -36.770 1.00 90.81 334 LEU A CA 1
ATOM 2693 C C . LEU A 1 334 ? 15.337 4.902 -37.370 1.00 90.81 334 LEU A C 1
ATOM 2695 O O . LEU A 1 334 ? 16.216 5.364 -38.091 1.00 90.81 334 LEU A O 1
ATOM 2699 N N . ALA A 1 335 ? 15.261 3.602 -37.081 1.00 89.75 335 ALA A N 1
ATOM 2700 C CA . ALA A 1 335 ? 16.199 2.635 -37.639 1.00 89.75 335 ALA A CA 1
ATOM 2701 C C . ALA A 1 335 ? 16.055 2.509 -39.158 1.00 89.75 335 ALA A C 1
ATOM 2703 O O . ALA A 1 335 ? 17.066 2.517 -39.846 1.00 89.75 335 ALA A O 1
ATOM 2704 N N . THR A 1 336 ? 14.825 2.461 -39.681 1.00 89.56 336 THR A N 1
ATOM 2705 C CA . THR A 1 336 ? 14.577 2.421 -41.130 1.00 89.56 336 THR A CA 1
ATOM 2706 C C . THR A 1 336 ? 15.171 3.641 -41.827 1.00 89.56 336 THR A C 1
ATOM 2708 O O . THR A 1 336 ? 15.948 3.486 -42.760 1.00 89.56 336 THR A O 1
ATOM 2711 N N . TRP A 1 337 ? 14.886 4.847 -41.331 1.00 90.25 337 TRP A N 1
ATOM 2712 C CA . TRP A 1 337 ? 15.387 6.083 -41.939 1.00 90.25 337 TRP A CA 1
ATOM 2713 C C . TRP A 1 337 ? 16.909 6.198 -41.842 1.00 90.25 337 TRP A C 1
ATOM 2715 O O . TRP A 1 337 ? 17.557 6.695 -42.759 1.00 90.25 337 TRP A O 1
ATOM 2725 N N . PHE A 1 338 ? 17.500 5.734 -40.738 1.00 91.00 338 PHE A N 1
ATOM 2726 C CA . PHE A 1 338 ? 18.952 5.741 -40.599 1.00 91.00 338 PHE A CA 1
ATOM 2727 C C . PHE A 1 338 ? 19.618 4.709 -41.522 1.00 91.00 338 PHE A C 1
ATOM 2729 O O . PHE A 1 338 ? 20.642 5.020 -42.119 1.00 91.00 338 PHE A O 1
ATOM 2736 N N . SER A 1 339 ? 19.024 3.527 -41.709 1.00 89.44 339 SER A N 1
ATOM 2737 C CA . SER A 1 339 ? 19.484 2.548 -42.702 1.00 89.44 339 SER A CA 1
ATOM 2738 C C . SER A 1 339 ? 19.407 3.088 -44.133 1.00 89.44 339 SER A C 1
ATOM 2740 O O . SER A 1 339 ? 20.386 2.980 -44.862 1.00 89.44 339 SER A O 1
ATOM 2742 N N . GLU A 1 340 ? 18.300 3.735 -44.513 1.00 89.62 340 GLU A N 1
ATOM 2743 C CA . GLU A 1 340 ? 18.170 4.392 -45.825 1.00 89.62 340 GLU A CA 1
ATOM 2744 C C . GLU A 1 340 ? 19.244 5.475 -46.030 1.00 89.62 340 GLU A C 1
ATOM 2746 O O . GLU A 1 340 ? 19.830 5.580 -47.105 1.00 89.62 340 GLU A O 1
ATOM 2751 N N . LEU A 1 341 ? 19.570 6.247 -44.986 1.00 90.31 341 LEU A N 1
ATOM 2752 C CA . LEU A 1 341 ? 20.654 7.232 -45.040 1.00 90.31 341 LEU A CA 1
ATOM 2753 C C . LEU A 1 341 ? 22.032 6.583 -45.263 1.00 90.31 341 LEU A C 1
ATOM 2755 O O . LEU A 1 341 ? 22.831 7.114 -46.035 1.00 90.31 341 LEU A O 1
ATOM 2759 N N . LEU A 1 342 ? 22.329 5.467 -44.589 1.00 90.25 342 LEU A N 1
ATOM 2760 C CA . LEU A 1 342 ? 23.599 4.752 -44.764 1.00 90.25 342 LEU A CA 1
ATOM 2761 C C . LEU A 1 342 ? 23.742 4.193 -46.184 1.00 90.25 342 LEU A C 1
ATOM 2763 O O . LEU A 1 342 ? 24.822 4.298 -46.765 1.00 90.25 342 LEU A O 1
ATOM 2767 N N . ASP A 1 343 ? 22.658 3.673 -46.759 1.00 89.56 343 ASP A N 1
ATOM 2768 C CA . ASP A 1 343 ? 22.642 3.160 -48.132 1.00 89.56 343 ASP A CA 1
ATOM 2769 C C . ASP A 1 343 ? 22.865 4.273 -49.172 1.00 89.56 343 ASP A C 1
ATOM 2771 O O . ASP A 1 343 ? 23.684 4.129 -50.086 1.00 89.56 343 ASP A O 1
ATOM 2775 N N . LEU A 1 344 ? 22.231 5.438 -48.975 1.00 89.94 344 LEU A N 1
ATOM 2776 C CA . LEU A 1 344 ? 22.471 6.630 -49.795 1.00 89.94 344 LEU A CA 1
ATOM 2777 C C . LEU A 1 344 ? 23.934 7.086 -49.722 1.00 89.94 344 LEU A C 1
ATOM 2779 O O . LEU A 1 344 ? 24.546 7.363 -50.755 1.00 89.94 344 LEU A O 1
ATOM 2783 N N . LEU A 1 345 ? 24.517 7.143 -48.519 1.00 89.75 345 LEU A N 1
ATOM 2784 C CA . LEU A 1 345 ? 25.925 7.507 -48.343 1.00 89.75 345 LEU A CA 1
ATOM 2785 C C . LEU A 1 345 ? 26.848 6.508 -49.041 1.00 89.75 345 LEU A C 1
ATOM 2787 O O . LEU A 1 345 ? 27.720 6.921 -49.802 1.00 89.75 345 LEU A O 1
ATOM 2791 N N . ARG A 1 346 ? 26.637 5.206 -48.834 1.00 87.44 346 ARG A N 1
ATOM 2792 C CA . ARG A 1 346 ? 27.425 4.147 -49.471 1.00 87.44 346 ARG A CA 1
ATOM 2793 C C . ARG A 1 346 ? 27.387 4.259 -50.994 1.00 87.44 346 ARG A C 1
ATOM 2795 O O . ARG A 1 346 ? 28.438 4.244 -51.633 1.00 87.44 346 ARG A O 1
ATOM 2802 N N . THR A 1 347 ? 26.190 4.394 -51.560 1.00 89.25 347 THR A N 1
ATOM 2803 C CA . THR A 1 347 ? 25.978 4.455 -53.010 1.00 89.25 347 THR A CA 1
ATOM 2804 C C . THR A 1 347 ? 26.620 5.700 -53.616 1.00 89.25 347 THR A C 1
ATOM 2806 O O . THR A 1 347 ? 27.356 5.604 -54.598 1.00 89.25 347 THR A O 1
ATOM 2809 N N . HIS A 1 348 ? 26.400 6.877 -53.025 1.00 88.69 348 HIS A N 1
ATOM 2810 C CA . HIS A 1 348 ? 26.919 8.127 -53.580 1.00 88.69 348 HIS A CA 1
ATOM 2811 C C . HIS A 1 348 ? 28.429 8.292 -53.390 1.00 88.69 348 HIS A C 1
ATOM 2813 O O . HIS A 1 348 ? 29.103 8.755 -54.307 1.00 88.69 348 HIS A O 1
ATOM 2819 N N . VAL A 1 349 ? 28.983 7.886 -52.246 1.00 87.25 349 VAL A N 1
ATOM 2820 C CA . VAL A 1 349 ? 30.436 7.924 -52.018 1.00 87.25 349 VAL A CA 1
ATOM 2821 C C . VAL A 1 349 ? 31.153 6.941 -52.939 1.00 87.25 349 VAL A C 1
ATOM 2823 O O . VAL A 1 349 ? 32.152 7.311 -53.552 1.00 87.25 349 VAL A O 1
ATOM 2826 N N . GLY A 1 350 ? 30.609 5.728 -53.096 1.00 84.00 350 GLY A N 1
ATOM 2827 C CA . GLY A 1 350 ? 31.122 4.745 -54.049 1.00 84.00 350 GLY A CA 1
ATOM 2828 C C . GLY A 1 350 ? 31.142 5.293 -55.476 1.00 84.00 350 GLY A C 1
ATOM 2829 O O . GLY A 1 350 ? 32.184 5.260 -56.123 1.00 84.00 350 GLY A O 1
ATOM 2830 N N . PHE A 1 351 ? 30.036 5.900 -55.916 1.00 85.81 351 PHE A N 1
ATOM 2831 C CA . PHE A 1 351 ? 29.938 6.528 -57.235 1.00 85.81 351 PHE A CA 1
ATOM 2832 C C . PHE A 1 351 ? 30.973 7.645 -57.448 1.00 85.81 351 PHE A C 1
ATOM 2834 O O . PHE A 1 351 ? 31.601 7.696 -58.504 1.00 85.81 351 PHE A O 1
ATOM 2841 N N . ILE A 1 352 ? 31.183 8.527 -56.459 1.00 84.81 352 ILE A N 1
ATOM 2842 C CA . ILE A 1 352 ? 32.176 9.613 -56.552 1.00 84.81 352 ILE A CA 1
ATOM 2843 C C . ILE A 1 352 ? 33.583 9.041 -56.716 1.00 84.81 352 ILE A C 1
ATOM 2845 O O . ILE A 1 352 ? 34.318 9.494 -57.593 1.00 84.81 352 ILE A O 1
ATOM 2849 N N . ILE A 1 353 ? 33.959 8.057 -55.897 1.00 80.44 353 ILE A N 1
ATOM 2850 C CA . ILE A 1 353 ? 35.296 7.454 -55.944 1.00 80.44 353 ILE A CA 1
ATOM 2851 C C . ILE A 1 353 ? 35.505 6.723 -57.275 1.00 80.44 353 ILE A C 1
ATOM 2853 O O . ILE A 1 353 ? 36.514 6.950 -57.938 1.00 80.44 353 ILE A O 1
ATOM 2857 N N . GLU A 1 354 ? 34.543 5.898 -57.696 1.00 82.00 354 GLU A N 1
ATOM 2858 C CA . GLU A 1 354 ? 34.613 5.127 -58.942 1.00 82.00 354 GLU A CA 1
ATOM 2859 C C . GLU A 1 354 ? 34.745 6.043 -60.166 1.00 82.00 354 GLU A C 1
ATOM 2861 O O . GLU A 1 354 ? 35.696 5.922 -60.940 1.00 82.00 354 GLU A O 1
ATOM 2866 N N . LYS A 1 355 ? 33.842 7.023 -60.310 1.00 80.81 355 LYS A N 1
ATOM 2867 C CA . LYS A 1 355 ? 33.828 7.922 -61.475 1.00 80.81 355 LYS A CA 1
ATOM 2868 C C . LYS A 1 355 ? 35.020 8.860 -61.527 1.00 80.81 355 LYS A C 1
ATOM 2870 O O . LYS A 1 355 ? 35.516 9.174 -62.604 1.00 80.81 355 LYS A O 1
ATOM 2875 N N . SER A 1 356 ? 35.506 9.300 -60.376 1.00 77.81 356 SER A N 1
ATOM 2876 C CA . SER A 1 356 ? 36.712 10.121 -60.330 1.00 77.81 356 SER A CA 1
ATOM 2877 C C . SER A 1 356 ? 37.975 9.302 -60.608 1.00 77.81 356 SER A C 1
ATOM 2879 O O . SER A 1 356 ? 38.915 9.817 -61.211 1.00 77.81 356 SER A O 1
ATOM 2881 N N . GLY A 1 357 ? 37.989 8.020 -60.226 1.00 69.62 357 GLY A N 1
ATOM 2882 C CA . GLY A 1 357 ? 39.065 7.084 -60.549 1.00 69.62 357 GLY A CA 1
ATOM 2883 C C . GLY A 1 357 ? 39.232 6.852 -62.054 1.00 69.62 357 GLY A C 1
ATOM 2884 O O . GLY A 1 357 ? 40.366 6.749 -62.520 1.00 69.62 357 GLY A O 1
ATOM 2885 N N . GLU A 1 358 ? 38.134 6.850 -62.822 1.00 69.12 358 GLU A N 1
ATOM 2886 C CA . GLU A 1 358 ? 38.174 6.819 -64.296 1.00 69.12 358 GLU A CA 1
ATOM 2887 C C . GLU A 1 358 ? 38.904 8.045 -64.880 1.00 69.12 358 GLU A C 1
ATOM 2889 O O . GLU A 1 358 ? 39.624 7.919 -65.868 1.00 69.12 358 GLU A O 1
ATOM 2894 N N . ILE A 1 359 ? 38.765 9.222 -64.258 1.00 67.31 359 ILE A N 1
ATOM 2895 C CA . ILE A 1 359 ? 39.403 10.469 -64.714 1.00 67.31 359 ILE A CA 1
ATOM 2896 C C . ILE A 1 359 ? 40.888 10.526 -64.317 1.00 67.31 359 ILE A C 1
ATOM 2898 O O . ILE A 1 359 ? 41.707 11.042 -65.074 1.00 67.31 359 ILE A O 1
ATOM 2902 N N . ILE A 1 360 ? 41.249 10.001 -63.142 1.00 65.56 360 ILE A N 1
ATOM 2903 C CA . ILE A 1 360 ? 42.587 10.170 -62.544 1.00 65.56 360 ILE A CA 1
ATOM 2904 C C . ILE A 1 360 ? 43.648 9.186 -63.094 1.00 65.56 360 ILE A C 1
ATOM 2906 O O . ILE A 1 360 ? 44.815 9.323 -62.755 1.00 65.56 360 ILE A O 1
ATOM 2910 N N . GLN A 1 361 ? 43.318 8.241 -63.988 1.00 58.31 361 GLN A N 1
ATOM 2911 C CA . GLN A 1 361 ? 44.252 7.197 -64.475 1.00 58.31 361 GLN A CA 1
ATOM 2912 C C . GLN A 1 361 ? 45.030 6.535 -63.316 1.00 58.31 361 GLN A C 1
ATOM 2914 O O . GLN A 1 361 ? 46.211 6.765 -63.061 1.00 58.31 361 GLN A O 1
ATOM 2919 N N . SER A 1 362 ? 44.306 5.699 -62.579 1.00 53.25 362 SER A N 1
ATOM 2920 C CA . SER A 1 362 ? 44.565 5.174 -61.232 1.00 53.25 362 SER A CA 1
ATOM 2921 C C . SER A 1 362 ? 45.815 4.300 -60.982 1.00 53.25 362 SER A C 1
ATOM 2923 O O . SER A 1 362 ? 45.792 3.498 -60.050 1.00 53.25 362 SER A O 1
ATOM 2925 N N . ARG A 1 363 ? 46.931 4.452 -61.709 1.00 46.47 363 ARG A N 1
ATOM 2926 C CA . ARG A 1 363 ? 48.193 3.752 -61.370 1.00 46.47 363 ARG A CA 1
ATOM 2927 C C . ARG A 1 363 ? 49.178 4.582 -60.539 1.00 46.47 363 ARG A C 1
ATOM 2929 O O . ARG A 1 363 ? 49.874 4.013 -59.709 1.00 46.47 363 ARG A O 1
ATOM 2936 N N . ILE A 1 364 ? 49.199 5.905 -60.711 1.00 50.44 364 ILE A N 1
ATOM 2937 C CA . ILE A 1 364 ? 50.212 6.783 -60.089 1.00 50.44 364 ILE A CA 1
ATOM 2938 C C . ILE A 1 364 ? 49.729 7.373 -58.750 1.00 50.44 364 ILE A C 1
ATOM 2940 O O . ILE A 1 364 ? 50.516 7.562 -57.831 1.00 50.44 364 ILE A O 1
ATOM 2944 N N . PHE A 1 365 ? 48.425 7.619 -58.589 1.00 51.25 365 PHE A N 1
ATOM 2945 C CA . PHE A 1 365 ? 47.902 8.366 -57.434 1.00 51.25 365 PHE A CA 1
ATOM 2946 C C . PHE A 1 365 ? 47.928 7.593 -56.097 1.00 51.25 365 PHE A C 1
ATOM 2948 O O . PHE A 1 365 ? 47.968 8.202 -55.033 1.00 51.25 365 PHE A O 1
ATOM 2955 N N . TRP A 1 366 ? 47.910 6.256 -56.125 1.00 51.03 366 TRP A N 1
ATOM 2956 C CA . TRP A 1 366 ? 47.792 5.434 -54.910 1.00 51.03 366 TRP A CA 1
ATOM 2957 C C . TRP A 1 366 ? 49.127 4.885 -54.376 1.00 51.03 366 TRP A C 1
ATOM 2959 O O . TRP A 1 366 ? 49.120 4.256 -53.320 1.00 51.03 366 TRP A O 1
ATOM 2969 N N . SER A 1 367 ? 50.257 5.091 -55.071 1.00 48.94 367 SER A N 1
ATOM 2970 C CA . SER A 1 367 ? 51.569 4.554 -54.657 1.00 48.94 367 SER A CA 1
ATOM 2971 C C . SER A 1 367 ? 52.368 5.487 -53.737 1.00 48.94 367 SER A C 1
ATOM 2973 O O . SER A 1 367 ? 53.224 5.006 -52.997 1.00 48.94 367 SER A O 1
ATOM 2975 N N . SER A 1 368 ? 52.085 6.795 -53.734 1.00 48.53 368 SER A N 1
ATOM 2976 C CA . SER A 1 368 ? 52.865 7.803 -52.997 1.00 48.53 368 SER A CA 1
ATOM 2977 C C . SER A 1 368 ? 52.306 8.175 -51.616 1.00 48.53 368 SER A C 1
ATOM 2979 O O . SER A 1 368 ? 53.054 8.680 -50.781 1.00 48.53 368 SER A O 1
ATOM 2981 N N . ASN A 1 369 ? 51.038 7.865 -51.314 1.00 46.59 369 ASN A N 1
ATOM 2982 C CA . ASN A 1 369 ? 50.453 8.083 -49.985 1.00 46.59 369 ASN A CA 1
ATOM 2983 C C . ASN A 1 369 ? 50.401 6.771 -49.184 1.00 46.59 369 ASN A C 1
ATOM 2985 O O . ASN A 1 369 ? 49.464 5.983 -49.293 1.00 46.59 369 ASN A O 1
ATOM 2989 N N . THR A 1 370 ? 51.395 6.558 -48.318 1.00 43.75 370 THR A N 1
ATOM 2990 C CA . THR A 1 370 ? 51.529 5.385 -47.425 1.00 43.75 370 THR A CA 1
ATOM 2991 C C . THR A 1 370 ? 50.480 5.299 -46.306 1.00 43.75 370 THR A C 1
ATOM 2993 O O . THR A 1 370 ? 50.477 4.346 -45.527 1.00 43.75 370 THR A O 1
ATOM 2996 N N . SER A 1 371 ? 49.535 6.236 -46.243 1.00 49.62 371 SER A N 1
ATOM 2997 C CA . SER A 1 371 ? 48.372 6.185 -45.358 1.00 49.62 371 SER A CA 1
ATOM 2998 C C . SER A 1 371 ? 47.089 6.220 -46.184 1.00 49.62 371 SER A C 1
ATOM 3000 O O . SER A 1 371 ? 46.549 7.293 -46.449 1.00 49.62 371 SER A O 1
ATOM 3002 N N . GLN A 1 372 ? 46.597 5.048 -46.597 1.00 51.66 372 GLN A N 1
ATOM 3003 C CA . GLN A 1 372 ? 45.256 4.934 -47.175 1.00 51.66 372 GLN A CA 1
ATOM 3004 C C . GLN A 1 372 ? 44.235 5.541 -46.197 1.00 51.66 372 GLN A C 1
ATOM 3006 O O . GLN A 1 372 ? 44.197 5.121 -45.032 1.00 51.66 372 GLN A O 1
ATOM 3011 N N . PRO A 1 373 ? 43.401 6.509 -46.619 1.00 54.00 373 PRO A N 1
ATOM 3012 C CA . PRO A 1 373 ? 42.348 7.019 -45.760 1.00 54.00 373 PRO A CA 1
ATOM 3013 C C . PRO A 1 373 ? 41.379 5.874 -45.467 1.00 54.00 373 PRO A C 1
ATOM 3015 O O . PRO A 1 373 ? 40.746 5.337 -46.371 1.00 54.00 373 PRO A O 1
ATOM 3018 N N . SER A 1 374 ? 41.251 5.489 -44.198 1.00 63.56 374 SER A N 1
ATOM 3019 C CA . SER A 1 374 ? 40.358 4.395 -43.795 1.00 63.56 374 SER A CA 1
ATOM 3020 C C . SER A 1 374 ? 38.877 4.719 -44.019 1.00 63.56 374 SER A C 1
ATOM 3022 O O . SER A 1 374 ? 38.056 3.809 -44.100 1.00 63.56 374 SER A O 1
ATOM 3024 N N . ASN A 1 375 ? 38.528 6.007 -44.121 1.00 82.19 375 ASN A N 1
ATOM 3025 C CA . ASN A 1 375 ? 37.156 6.469 -44.276 1.00 82.19 375 ASN A CA 1
ATOM 3026 C C . ASN A 1 375 ? 36.845 6.836 -45.745 1.00 82.19 375 ASN A C 1
ATOM 3028 O O . ASN A 1 375 ? 37.451 7.779 -46.271 1.00 82.19 375 ASN A O 1
ATOM 3032 N N . PRO A 1 376 ? 35.848 6.190 -46.383 1.00 82.56 376 PRO A N 1
ATOM 3033 C CA . PRO A 1 376 ? 35.445 6.478 -47.760 1.00 82.56 376 PRO A CA 1
ATOM 3034 C C . PRO A 1 376 ? 35.055 7.942 -48.018 1.00 82.56 376 PRO A C 1
ATOM 3036 O O . PRO A 1 376 ? 35.277 8.453 -49.111 1.00 82.56 376 PRO A O 1
ATOM 3039 N N . LEU A 1 377 ? 34.510 8.657 -47.028 1.00 85.69 377 LEU A N 1
ATOM 3040 C CA . LEU A 1 377 ? 34.193 10.084 -47.175 1.00 85.69 377 LEU A CA 1
ATOM 3041 C C . LEU A 1 377 ? 35.452 10.943 -47.297 1.00 85.69 377 LEU A C 1
ATOM 3043 O O . LEU A 1 377 ? 35.463 11.907 -48.061 1.00 85.69 377 LEU A O 1
ATOM 3047 N N . THR A 1 378 ? 36.511 10.596 -46.564 1.00 84.31 378 THR A N 1
ATOM 3048 C CA . THR A 1 378 ? 37.806 11.276 -46.676 1.00 84.31 378 THR A CA 1
ATOM 3049 C C . THR A 1 378 ? 38.414 11.011 -48.047 1.00 84.31 378 THR A C 1
ATOM 3051 O O . THR A 1 378 ? 38.823 11.959 -48.711 1.00 84.31 378 THR A O 1
ATOM 3054 N N . MET A 1 379 ? 38.364 9.759 -48.519 1.00 80.50 379 MET A N 1
ATOM 3055 C CA . MET A 1 379 ? 38.814 9.412 -49.870 1.00 80.50 379 MET A CA 1
ATOM 3056 C C . MET A 1 379 ? 38.052 10.198 -50.939 1.00 80.50 379 MET A C 1
ATOM 3058 O O . MET A 1 379 ? 38.666 10.789 -51.823 1.00 80.50 379 MET A O 1
ATOM 3062 N N . ALA A 1 380 ? 36.720 10.249 -50.855 1.00 84.75 380 ALA A N 1
ATOM 3063 C CA . ALA A 1 380 ? 35.906 11.008 -51.798 1.00 84.75 380 ALA A CA 1
ATOM 3064 C C . ALA A 1 380 ? 36.250 12.503 -51.770 1.00 84.75 380 ALA A C 1
ATOM 3066 O O . ALA A 1 380 ? 36.369 13.120 -52.827 1.00 84.75 380 ALA A O 1
ATOM 3067 N N . LYS A 1 381 ? 36.465 13.079 -50.580 1.00 85.31 381 LYS A N 1
ATOM 3068 C CA . LYS A 1 381 ? 36.887 14.475 -50.430 1.00 85.31 381 LYS A CA 1
ATOM 3069 C C . LYS A 1 381 ? 38.229 14.738 -51.126 1.00 85.31 381 LYS A C 1
ATOM 3071 O O . LYS A 1 381 ? 38.301 15.646 -51.948 1.00 85.31 381 LYS A O 1
ATOM 3076 N N . GLU A 1 382 ? 39.260 13.951 -50.822 1.00 82.62 382 GLU A N 1
ATOM 3077 C CA . GLU A 1 382 ? 40.599 14.091 -51.420 1.00 82.62 382 GLU A CA 1
ATOM 3078 C C . GLU A 1 382 ? 40.552 13.921 -52.939 1.00 82.62 382 GLU A C 1
ATOM 3080 O O . GLU A 1 382 ? 41.137 14.700 -53.686 1.00 82.62 382 GLU A O 1
ATOM 3085 N N . THR A 1 383 ? 39.780 12.942 -53.405 1.00 81.62 383 THR A N 1
ATOM 3086 C CA . THR A 1 383 ? 39.598 12.674 -54.830 1.00 81.62 383 THR A CA 1
ATOM 3087 C C . THR A 1 383 ? 38.978 13.876 -55.552 1.00 81.62 383 THR A C 1
ATOM 3089 O O . THR A 1 383 ? 39.464 14.289 -56.606 1.00 81.62 383 THR A O 1
ATOM 3092 N N . VAL A 1 384 ? 37.942 14.490 -54.970 1.00 85.38 384 VAL A N 1
ATOM 3093 C CA . VAL A 1 384 ? 37.322 15.707 -55.517 1.00 85.38 384 VAL A CA 1
ATOM 3094 C C . VAL A 1 384 ? 38.302 16.885 -55.506 1.00 85.38 384 VAL A C 1
ATOM 3096 O O . VAL A 1 384 ? 38.384 17.611 -56.496 1.00 85.38 384 VAL A O 1
ATOM 3099 N N . GLU A 1 385 ? 39.074 17.077 -54.432 1.00 85.12 385 GLU A N 1
ATOM 3100 C CA . GLU A 1 385 ? 40.096 18.133 -54.365 1.00 85.12 385 GLU A CA 1
ATOM 3101 C C . GLU A 1 385 ? 41.162 17.964 -55.461 1.00 85.12 385 GLU A C 1
ATOM 3103 O O . GLU A 1 385 ? 41.507 18.938 -56.138 1.00 85.12 385 GLU A O 1
ATOM 3108 N N . THR A 1 386 ? 41.624 16.736 -55.704 1.00 81.69 386 THR A N 1
ATOM 3109 C CA . THR A 1 386 ? 42.564 16.412 -56.787 1.00 81.69 386 THR A CA 1
ATOM 3110 C C . THR A 1 386 ? 41.975 16.707 -58.161 1.00 81.69 386 THR A C 1
ATOM 3112 O O . THR A 1 386 ? 42.626 17.365 -58.972 1.00 81.69 386 THR A O 1
ATOM 3115 N N . LEU A 1 387 ? 40.730 16.299 -58.427 1.00 83.88 387 LEU A N 1
ATOM 3116 C CA . LEU A 1 387 ? 40.063 16.615 -59.693 1.00 83.88 387 LEU A CA 1
ATOM 3117 C C . LEU A 1 387 ? 39.978 18.122 -59.938 1.00 83.88 387 LEU A C 1
ATOM 3119 O O . LEU A 1 387 ? 40.222 18.587 -61.053 1.00 83.88 387 LEU A O 1
ATOM 3123 N N . VAL A 1 388 ? 39.671 18.901 -58.898 1.00 86.38 388 VAL A N 1
ATOM 3124 C CA . VAL A 1 388 ? 39.639 20.365 -58.996 1.00 86.38 388 VAL A CA 1
ATOM 3125 C C . VAL A 1 388 ? 41.024 20.919 -59.335 1.00 86.38 388 VAL A C 1
ATOM 3127 O O . VAL A 1 388 ? 41.116 21.816 -60.174 1.00 86.38 388 VAL A O 1
ATOM 3130 N N . LYS A 1 389 ? 42.100 20.395 -58.731 1.00 82.31 389 LYS A N 1
ATOM 3131 C CA . LYS A 1 389 ? 43.479 20.800 -59.058 1.00 82.31 389 LYS A CA 1
ATOM 3132 C C . LYS A 1 389 ? 43.833 20.483 -60.513 1.00 82.31 389 LYS A C 1
ATOM 3134 O O . LYS A 1 389 ? 44.267 21.385 -61.227 1.00 82.31 389 LYS A O 1
ATOM 3139 N N . ILE A 1 390 ? 43.570 19.257 -60.970 1.00 82.75 390 ILE A N 1
ATOM 3140 C CA . ILE A 1 390 ? 43.823 18.829 -62.356 1.00 82.75 390 ILE A CA 1
ATOM 3141 C C . ILE A 1 390 ? 43.063 19.724 -63.339 1.00 82.75 390 ILE A C 1
ATOM 3143 O O . ILE A 1 390 ? 43.641 20.225 -64.300 1.00 82.75 390 ILE A O 1
ATOM 3147 N N . ASN A 1 391 ? 41.781 19.991 -63.081 1.00 85.00 391 ASN A N 1
ATOM 3148 C CA . ASN A 1 391 ? 40.968 20.817 -63.969 1.00 85.00 391 ASN A CA 1
ATOM 3149 C C . ASN A 1 391 ? 41.432 22.285 -64.017 1.00 85.00 391 ASN A C 1
ATOM 3151 O O . ASN A 1 391 ? 41.404 22.910 -65.080 1.00 85.00 391 ASN A O 1
ATOM 3155 N N . LYS A 1 392 ? 41.898 22.839 -62.887 1.00 85.94 392 LYS A N 1
ATOM 3156 C CA . LYS A 1 392 ? 42.509 24.179 -62.853 1.00 85.94 392 LYS A CA 1
ATOM 3157 C C . LYS A 1 392 ? 43.795 24.227 -63.671 1.00 85.94 392 LYS A C 1
ATOM 3159 O O . LYS A 1 392 ? 43.982 25.167 -64.435 1.00 85.94 392 LYS A O 1
ATOM 3164 N N . TYR A 1 393 ? 44.648 23.217 -63.526 1.00 84.00 393 TYR A N 1
ATOM 3165 C CA . TYR A 1 393 ? 45.911 23.139 -64.252 1.00 84.00 393 TYR A CA 1
ATOM 3166 C C . TYR A 1 393 ? 45.700 22.964 -65.761 1.00 84.00 393 TYR A C 1
ATOM 3168 O O . TYR A 1 393 ? 46.322 23.657 -66.559 1.00 84.00 393 TYR A O 1
ATOM 3176 N N . LYS A 1 394 ? 44.743 22.117 -66.155 1.00 85.06 394 LYS A N 1
ATOM 3177 C CA . LYS A 1 394 ? 44.324 21.968 -67.552 1.00 85.06 394 LYS A CA 1
ATOM 3178 C C . LYS A 1 394 ? 43.872 23.303 -68.152 1.00 85.06 394 LYS A C 1
ATOM 3180 O O . LYS A 1 394 ? 44.388 23.702 -69.187 1.00 85.06 394 LYS A O 1
ATOM 3185 N N . THR A 1 395 ? 42.952 24.001 -67.482 1.00 87.62 395 THR A N 1
ATOM 3186 C CA . THR A 1 395 ? 42.452 25.313 -67.939 1.00 87.62 395 THR A CA 1
ATOM 3187 C C . THR A 1 395 ? 43.580 26.342 -68.069 1.00 87.62 395 THR A C 1
ATOM 3189 O O . THR A 1 395 ? 43.541 27.174 -68.968 1.00 87.62 395 THR A O 1
ATOM 3192 N N . LEU A 1 396 ? 44.580 26.294 -67.178 1.00 87.50 396 LEU A N 1
ATOM 3193 C CA . LEU A 1 396 ? 45.752 27.169 -67.247 1.00 87.50 396 LEU A CA 1
ATOM 3194 C C . LEU A 1 396 ? 46.554 26.917 -68.533 1.00 87.50 396 LEU A C 1
ATOM 3196 O O . LEU A 1 396 ? 46.797 27.863 -69.271 1.00 87.50 396 LEU A O 1
ATOM 3200 N N . ILE A 1 397 ? 46.896 25.657 -68.821 1.00 87.12 397 ILE A N 1
ATOM 3201 C CA . ILE A 1 397 ? 47.665 25.284 -70.020 1.00 87.12 397 ILE A CA 1
ATOM 3202 C C . ILE A 1 397 ? 46.878 25.545 -71.311 1.00 87.12 397 ILE A C 1
ATOM 3204 O O . ILE A 1 397 ? 47.446 26.004 -72.294 1.00 87.12 397 ILE A O 1
ATOM 3208 N N . GLU A 1 398 ? 45.569 25.275 -71.336 1.00 85.88 398 GLU A N 1
ATOM 3209 C CA . GLU A 1 398 ? 44.725 25.535 -72.517 1.00 85.88 398 GLU A CA 1
ATOM 3210 C C . GLU A 1 398 ? 44.617 27.032 -72.864 1.00 85.88 398 GLU A C 1
ATOM 3212 O O . GLU A 1 398 ? 44.255 27.371 -73.991 1.00 85.88 398 GLU A O 1
ATOM 3217 N N . GLY A 1 399 ? 44.913 27.924 -71.911 1.00 86.38 399 GLY A N 1
ATOM 3218 C CA . GLY A 1 399 ? 44.947 29.372 -72.117 1.00 86.38 399 GLY A CA 1
ATOM 3219 C C . GLY A 1 399 ? 46.288 29.922 -72.612 1.00 86.38 399 GLY A C 1
ATOM 3220 O O . GLY A 1 399 ? 46.346 31.103 -72.957 1.00 86.38 399 GLY A O 1
ATOM 3221 N N . ASP A 1 400 ? 47.343 29.104 -72.644 1.00 90.12 400 ASP A N 1
ATOM 3222 C CA . ASP A 1 400 ? 48.674 29.518 -73.091 1.00 90.12 400 ASP A CA 1
ATOM 3223 C C . ASP A 1 400 ? 48.704 29.684 -74.621 1.00 90.12 400 ASP A C 1
ATOM 3225 O O . ASP A 1 400 ? 48.209 28.840 -75.373 1.00 90.12 400 ASP A O 1
ATOM 3229 N N . LEU A 1 401 ? 49.292 30.784 -75.103 1.00 87.06 401 LEU A N 1
ATOM 3230 C CA . LEU A 1 401 ? 49.345 31.093 -76.537 1.00 87.06 401 LEU A CA 1
ATOM 3231 C C . LEU A 1 401 ? 50.574 30.470 -77.200 1.00 87.06 401 LEU A C 1
ATOM 3233 O O . LEU A 1 401 ? 50.510 30.034 -78.352 1.00 87.06 401 LEU A O 1
ATOM 3237 N N . GLU A 1 402 ? 51.702 30.437 -76.488 1.00 89.38 402 GLU A N 1
ATOM 3238 C CA . GLU A 1 402 ? 52.953 29.873 -76.986 1.00 89.38 402 GLU A CA 1
ATOM 3239 C C . GLU A 1 402 ? 53.320 28.565 -76.276 1.00 89.38 402 GLU A C 1
ATOM 3241 O O . GLU A 1 402 ? 53.246 28.453 -75.055 1.00 89.38 402 GLU A O 1
ATOM 3246 N N . LYS A 1 403 ? 53.870 27.592 -77.020 1.00 87.44 403 LYS A N 1
ATOM 3247 C CA . LYS A 1 403 ? 54.378 26.324 -76.450 1.00 87.44 403 LYS A CA 1
ATOM 3248 C C . LYS A 1 403 ? 55.387 26.524 -75.309 1.00 87.44 403 LYS A C 1
ATOM 3250 O O . LYS A 1 403 ? 55.436 25.728 -74.379 1.00 87.44 403 LYS A O 1
ATOM 3255 N N . ARG A 1 404 ? 56.175 27.605 -75.354 1.00 86.12 404 ARG A N 1
ATOM 3256 C CA . ARG A 1 404 ? 57.137 27.954 -74.296 1.00 86.12 404 ARG A CA 1
ATOM 3257 C C . ARG A 1 404 ? 56.464 28.232 -72.952 1.00 86.12 404 ARG A C 1
ATOM 3259 O O . ARG A 1 404 ? 57.049 27.935 -71.914 1.00 86.12 404 ARG A O 1
ATOM 3266 N N . GLU A 1 405 ? 55.258 28.795 -72.961 1.00 87.81 405 GLU A N 1
ATOM 3267 C CA . GLU A 1 405 ? 54.488 29.056 -71.742 1.00 87.81 405 GLU A CA 1
ATOM 3268 C C . GLU A 1 405 ? 54.009 27.744 -71.117 1.00 87.81 405 GLU A C 1
ATOM 3270 O O . GLU A 1 405 ? 54.162 27.561 -69.909 1.00 87.81 405 GLU A O 1
ATOM 3275 N N . ILE A 1 406 ? 53.592 26.791 -71.958 1.00 89.38 406 ILE A N 1
ATOM 3276 C CA . ILE A 1 406 ? 53.231 25.431 -71.544 1.00 89.38 406 ILE A CA 1
ATOM 3277 C C . ILE A 1 406 ? 54.430 24.739 -70.886 1.00 89.38 406 ILE A C 1
ATOM 3279 O O . ILE A 1 406 ? 54.305 24.215 -69.780 1.00 89.38 406 ILE A O 1
ATOM 3283 N N . TYR A 1 407 ? 55.614 24.779 -71.512 1.00 89.81 407 TYR A N 1
ATOM 3284 C CA . TYR A 1 407 ? 56.833 24.200 -70.926 1.00 89.81 407 TYR A CA 1
ATOM 3285 C C . TYR A 1 407 ? 57.182 24.844 -69.590 1.00 89.81 407 TYR A C 1
ATOM 3287 O O . TYR A 1 407 ? 57.484 24.137 -68.634 1.00 89.81 407 TYR A O 1
ATOM 3295 N N . ARG A 1 408 ? 57.055 26.172 -69.478 1.00 87.50 408 ARG A N 1
ATOM 3296 C CA . ARG A 1 408 ? 57.273 26.884 -68.215 1.00 87.50 408 ARG A CA 1
ATOM 3297 C C . ARG A 1 408 ? 56.275 26.454 -67.135 1.00 87.50 408 ARG A C 1
ATOM 3299 O O . ARG A 1 408 ? 56.670 26.296 -65.983 1.00 87.50 408 ARG A O 1
ATOM 3306 N N . HIS A 1 409 ? 54.996 26.280 -67.465 1.00 89.19 409 HIS A N 1
ATOM 3307 C CA . HIS A 1 409 ? 53.986 25.816 -66.510 1.00 89.19 409 HIS A CA 1
ATOM 3308 C C . HIS A 1 409 ? 54.180 24.350 -66.103 1.00 89.19 409 HIS A C 1
ATOM 3310 O O . HIS A 1 409 ? 53.932 24.017 -64.942 1.00 89.19 409 HIS A O 1
ATOM 3316 N N . LEU A 1 410 ? 54.650 23.489 -67.010 1.00 88.06 410 LEU A N 1
ATOM 3317 C CA . LEU A 1 410 ? 55.043 22.107 -66.705 1.00 88.06 410 LEU A CA 1
ATOM 3318 C C . LEU A 1 410 ? 56.254 22.072 -65.775 1.00 88.06 410 LEU A C 1
ATOM 3320 O O . LEU A 1 410 ? 56.181 21.451 -64.720 1.00 88.06 410 LEU A O 1
ATOM 3324 N N . SER A 1 411 ? 57.306 22.822 -66.098 1.00 87.94 411 SER A N 1
ATOM 3325 C CA . SER A 1 411 ? 58.479 23.001 -65.240 1.00 87.94 411 SER A CA 1
ATOM 3326 C C . SER A 1 411 ? 58.113 23.468 -63.835 1.00 87.94 411 SER A C 1
ATOM 3328 O O . SER A 1 411 ? 58.503 22.843 -62.857 1.00 87.94 411 SER A O 1
ATOM 3330 N N . LEU A 1 412 ? 57.288 24.514 -63.718 1.00 86.69 412 LEU A N 1
ATOM 3331 C CA . LEU A 1 412 ? 56.860 25.023 -62.414 1.00 86.69 412 LEU A CA 1
ATOM 3332 C C . LEU A 1 412 ? 56.047 24.003 -61.612 1.00 86.69 412 LEU A C 1
ATOM 3334 O O . LEU A 1 412 ? 56.169 23.978 -60.391 1.00 86.69 412 LEU A O 1
ATOM 3338 N N . ALA A 1 413 ? 55.212 23.191 -62.267 1.00 86.19 413 ALA A N 1
ATOM 3339 C CA . ALA A 1 413 ? 54.471 22.135 -61.586 1.00 86.19 413 ALA A CA 1
ATOM 3340 C C . ALA A 1 413 ? 55.414 21.032 -61.085 1.00 86.19 413 ALA A C 1
ATOM 3342 O O . ALA A 1 413 ? 55.320 20.640 -59.925 1.00 86.19 413 ALA A O 1
ATOM 3343 N N . LEU A 1 414 ? 56.351 20.577 -61.922 1.00 86.44 414 LEU A N 1
ATOM 3344 C CA . LEU A 1 414 ? 57.341 19.560 -61.551 1.00 86.44 414 LEU A CA 1
ATOM 3345 C C . LEU A 1 414 ? 58.231 20.034 -60.393 1.00 86.44 414 LEU A C 1
ATOM 3347 O O . LEU A 1 414 ? 58.423 19.294 -59.435 1.00 86.44 414 LEU A O 1
ATOM 3351 N N . GLU A 1 415 ? 58.684 21.287 -60.426 1.00 85.56 415 GLU A N 1
ATOM 3352 C CA . GLU A 1 415 ? 59.553 21.864 -59.393 1.00 85.56 415 GLU A CA 1
ATOM 3353 C C . GLU A 1 415 ? 58.816 22.175 -58.087 1.00 85.56 415 GLU A C 1
ATOM 3355 O O . GLU A 1 415 ? 59.338 21.916 -57.008 1.00 85.56 415 GLU A O 1
ATOM 3360 N N . ARG A 1 416 ? 57.622 22.784 -58.154 1.00 83.25 416 ARG A N 1
ATOM 3361 C CA . ARG A 1 416 ? 56.949 23.326 -56.958 1.00 83.25 416 ARG A CA 1
ATOM 3362 C C . ARG A 1 416 ? 55.892 22.415 -56.363 1.00 83.25 416 ARG A C 1
ATOM 3364 O O . ARG A 1 416 ? 55.697 22.456 -55.156 1.00 83.25 416 ARG A O 1
ATOM 3371 N N . GLU A 1 417 ? 55.165 21.672 -57.193 1.00 80.31 417 GLU A N 1
ATOM 3372 C CA . GLU A 1 417 ? 54.072 20.808 -56.726 1.00 80.31 417 GLU A CA 1
ATOM 3373 C C . GLU A 1 417 ? 54.550 19.367 -56.515 1.00 80.31 417 GLU A C 1
ATOM 3375 O O . GLU A 1 417 ? 54.049 18.691 -55.620 1.00 80.31 417 GLU A O 1
ATOM 3380 N N . PHE A 1 418 ? 55.509 18.901 -57.326 1.00 82.38 418 PHE A N 1
ATOM 3381 C CA . PHE A 1 418 ? 56.075 17.550 -57.227 1.00 82.38 418 PHE A CA 1
ATOM 3382 C C . PHE A 1 418 ? 57.488 17.505 -56.630 1.00 82.38 418 PHE A C 1
ATOM 3384 O O . PHE A 1 418 ? 57.993 16.408 -56.410 1.00 82.38 418 PHE A O 1
ATOM 3391 N N . GLU A 1 419 ? 58.101 18.663 -56.353 1.00 84.50 419 GLU A N 1
ATOM 3392 C CA . GLU A 1 419 ? 59.432 18.782 -55.733 1.00 84.50 419 GLU A CA 1
ATOM 3393 C C . GLU A 1 419 ? 60.520 17.980 -56.476 1.00 84.50 419 GLU A C 1
ATOM 3395 O O . GLU A 1 419 ? 61.439 17.424 -55.878 1.00 84.50 419 GLU A O 1
ATOM 3400 N N . LEU A 1 420 ? 60.410 17.902 -57.807 1.00 82.88 420 LEU A N 1
ATOM 3401 C CA . LEU A 1 420 ? 61.369 17.200 -58.653 1.00 82.88 420 LEU A CA 1
ATOM 3402 C C . LEU A 1 420 ? 62.519 18.130 -59.030 1.00 82.88 420 LEU A C 1
ATOM 3404 O O . LEU A 1 420 ? 62.343 19.088 -59.783 1.00 82.88 420 LEU A O 1
ATOM 3408 N N . GLU A 1 421 ? 63.707 17.811 -58.523 1.00 76.38 421 GLU A N 1
ATOM 3409 C CA . GLU A 1 421 ? 64.936 18.560 -58.804 1.00 76.38 421 GLU A CA 1
ATOM 3410 C C . GLU A 1 421 ? 65.608 18.100 -60.113 1.00 76.38 421 GLU A C 1
ATOM 3412 O O . GLU A 1 421 ? 66.127 18.922 -60.866 1.00 76.38 421 GLU A O 1
ATOM 3417 N N . ASP A 1 422 ? 65.526 16.802 -60.431 1.00 81.12 422 ASP A N 1
ATOM 3418 C CA . ASP A 1 422 ? 66.171 16.176 -61.592 1.00 81.12 422 ASP A CA 1
ATOM 3419 C C . ASP A 1 422 ? 65.138 15.742 -62.648 1.00 81.12 422 ASP A C 1
ATOM 3421 O O . ASP A 1 422 ? 64.720 14.584 -62.707 1.00 81.12 422 ASP A O 1
ATOM 3425 N N . TYR A 1 423 ? 64.720 16.672 -63.514 1.00 85.88 423 TYR A N 1
ATOM 3426 C CA . TYR A 1 423 ? 63.812 16.394 -64.635 1.00 85.88 423 TYR A CA 1
ATOM 3427 C C . TYR A 1 423 ? 64.268 17.085 -65.923 1.00 85.88 423 TYR A C 1
ATOM 3429 O O . TYR A 1 423 ? 64.882 18.147 -65.890 1.00 85.88 423 TYR A O 1
ATOM 3437 N N . PHE A 1 424 ? 63.920 16.520 -67.078 1.00 85.44 424 PHE A N 1
ATOM 3438 C CA . PHE A 1 424 ? 64.124 17.164 -68.374 1.00 85.44 424 PHE A CA 1
ATOM 3439 C C . PHE A 1 424 ? 62.914 16.944 -69.283 1.00 85.44 424 PHE A C 1
ATOM 3441 O O . PHE A 1 424 ? 62.303 15.878 -69.281 1.00 85.44 424 PHE A O 1
ATOM 3448 N N . LEU A 1 425 ? 62.567 17.963 -70.067 1.00 87.69 425 LEU A N 1
ATOM 3449 C CA . LEU A 1 425 ? 61.505 17.909 -71.069 1.00 87.69 425 LEU A CA 1
ATOM 3450 C C . LEU A 1 425 ? 62.138 17.918 -72.458 1.00 87.69 425 LEU A C 1
ATOM 3452 O O . LEU A 1 425 ? 62.920 18.816 -72.777 1.00 87.69 425 LEU A O 1
ATOM 3456 N N . LEU A 1 426 ? 61.786 16.933 -73.283 1.00 86.50 426 LEU A N 1
ATOM 3457 C CA . LEU A 1 426 ? 62.226 16.834 -74.674 1.00 86.50 426 LEU A CA 1
ATOM 3458 C C . LEU A 1 426 ? 61.023 17.025 -75.605 1.00 86.50 426 LEU A C 1
ATOM 3460 O O . LEU A 1 426 ? 60.021 16.324 -75.469 1.00 86.50 426 LEU A O 1
ATOM 3464 N N . GLU A 1 427 ? 61.127 17.940 -76.567 1.00 88.19 427 GLU A N 1
ATOM 3465 C CA . GLU A 1 427 ? 60.165 18.091 -77.663 1.00 88.19 427 GLU A CA 1
ATOM 3466 C C . GLU A 1 427 ? 60.660 17.340 -78.904 1.00 88.19 427 GLU A C 1
ATOM 3468 O O . GLU A 1 427 ? 61.835 17.395 -79.261 1.00 88.19 427 GLU A O 1
ATOM 3473 N N . MET A 1 428 ? 59.755 16.647 -79.594 1.00 87.31 428 MET A N 1
ATOM 3474 C CA . MET A 1 428 ? 60.044 16.067 -80.903 1.00 87.31 428 MET A CA 1
ATOM 3475 C C . MET A 1 428 ? 59.958 17.152 -81.979 1.00 87.31 428 MET A C 1
ATOM 3477 O O . MET A 1 428 ? 58.880 17.673 -82.266 1.00 87.31 428 MET A O 1
ATOM 3481 N N . ASN A 1 429 ? 61.083 17.446 -82.625 1.00 87.25 429 ASN A N 1
ATOM 3482 C CA . ASN A 1 429 ? 61.102 18.241 -83.842 1.00 87.25 429 ASN A CA 1
ATOM 3483 C C . ASN A 1 429 ? 60.900 17.305 -85.041 1.00 87.25 429 ASN A C 1
ATOM 3485 O O . ASN A 1 429 ? 61.830 16.647 -85.511 1.00 87.25 429 ASN A O 1
ATOM 3489 N N . GLU A 1 430 ? 59.658 17.233 -85.521 1.00 84.31 430 GLU A N 1
ATOM 3490 C CA . GLU A 1 430 ? 59.254 16.347 -86.622 1.00 84.31 430 GLU A CA 1
ATOM 3491 C C . GLU A 1 430 ? 59.988 16.652 -87.937 1.00 84.31 430 GLU A C 1
ATOM 3493 O O . GLU A 1 430 ? 60.307 15.741 -88.698 1.00 84.31 430 GLU A O 1
ATOM 3498 N N . SER A 1 431 ? 60.297 17.925 -88.202 1.00 86.25 431 SER A N 1
ATOM 3499 C CA . SER A 1 431 ? 60.939 18.347 -89.456 1.00 86.25 431 SER A CA 1
ATOM 3500 C C . SER A 1 431 ? 62.387 17.876 -89.550 1.00 86.25 431 SER A C 1
ATOM 3502 O O . SER A 1 431 ? 62.857 17.496 -90.620 1.00 86.25 431 SER A O 1
ATOM 3504 N N . GLU A 1 432 ? 63.099 17.908 -88.426 1.00 86.06 432 GLU A N 1
ATOM 3505 C CA . GLU A 1 432 ? 64.514 17.533 -88.346 1.00 86.06 432 GLU A CA 1
ATOM 3506 C C . GLU A 1 432 ? 64.714 16.123 -87.777 1.00 86.06 432 GLU A C 1
ATOM 3508 O O . GLU A 1 432 ? 65.848 15.666 -87.655 1.00 86.06 432 GLU A O 1
ATOM 3513 N N . ASN A 1 433 ? 63.613 15.428 -87.463 1.00 86.69 433 ASN A N 1
ATOM 3514 C CA . ASN A 1 433 ? 63.573 14.096 -86.868 1.00 86.69 433 ASN A CA 1
ATOM 3515 C C . ASN A 1 433 ? 64.546 13.950 -85.681 1.00 86.69 433 ASN A C 1
ATOM 3517 O O . ASN A 1 433 ? 65.268 12.958 -85.580 1.00 86.69 433 ASN A O 1
ATOM 3521 N N . ARG A 1 434 ? 64.559 14.949 -84.791 1.00 88.69 434 ARG A N 1
ATOM 3522 C CA . ARG A 1 434 ? 65.416 15.007 -83.598 1.00 88.69 434 ARG A CA 1
ATOM 3523 C C . ARG A 1 434 ? 64.610 15.378 -82.354 1.00 88.69 434 ARG A C 1
ATOM 3525 O O . ARG A 1 434 ? 63.583 16.045 -82.465 1.00 88.69 434 ARG A O 1
ATOM 3532 N N . LEU A 1 435 ? 65.076 14.961 -81.181 1.00 87.12 435 LEU A N 1
ATOM 3533 C CA . LEU A 1 435 ? 64.548 15.428 -79.898 1.00 87.12 435 LEU A CA 1
ATOM 3534 C C . LEU A 1 435 ? 65.330 16.667 -79.454 1.00 87.12 435 LEU A C 1
ATOM 3536 O O . LEU A 1 435 ? 66.561 16.667 -79.459 1.00 87.12 435 LEU A O 1
ATOM 3540 N N . GLU A 1 436 ? 64.614 17.712 -79.058 1.00 86.81 436 GLU A N 1
ATOM 3541 C CA . GLU A 1 436 ? 65.177 18.973 -78.586 1.00 86.81 436 GLU A CA 1
ATOM 3542 C C . GLU A 1 436 ? 64.857 19.165 -77.101 1.00 86.81 436 GLU A C 1
ATOM 3544 O O . GLU A 1 436 ? 63.692 19.071 -76.713 1.00 86.81 436 GLU A O 1
ATOM 3549 N N . PRO A 1 437 ? 65.853 19.432 -76.241 1.00 85.44 437 PRO A N 1
ATOM 3550 C CA . PRO A 1 437 ? 65.589 19.757 -74.848 1.00 85.44 437 PRO A CA 1
ATOM 3551 C C . PRO A 1 437 ? 64.927 21.134 -74.737 1.00 85.44 437 PRO A C 1
ATOM 3553 O O . PRO A 1 437 ? 65.495 22.139 -75.163 1.00 85.44 437 PRO A O 1
ATOM 3556 N N . VAL A 1 438 ? 63.730 21.176 -74.147 1.00 87.44 438 VAL A N 1
ATOM 3557 C CA . VAL A 1 438 ? 62.925 22.400 -73.985 1.00 87.44 438 VAL A CA 1
ATOM 3558 C C . VAL A 1 438 ? 62.853 22.898 -72.539 1.00 87.44 438 VAL A C 1
ATOM 3560 O O . VAL A 1 438 ? 62.579 24.078 -72.326 1.00 87.44 438 VAL A O 1
ATOM 3563 N N . ALA A 1 439 ? 63.135 22.039 -71.552 1.00 83.94 439 ALA A N 1
ATOM 3564 C CA . ALA A 1 439 ? 63.303 22.415 -70.144 1.00 83.94 439 ALA A CA 1
ATOM 3565 C C . ALA A 1 439 ? 64.151 21.384 -69.368 1.00 83.94 439 ALA A C 1
ATOM 3567 O O . ALA A 1 439 ? 64.257 20.235 -69.799 1.00 83.94 439 ALA A O 1
ATOM 3568 N N . GLY A 1 440 ? 64.713 21.779 -68.219 1.00 76.94 440 GLY A N 1
ATOM 3569 C CA . GLY A 1 440 ? 65.553 20.932 -67.354 1.00 76.94 440 GLY A CA 1
ATOM 3570 C C . GLY A 1 440 ? 67.051 21.286 -67.380 1.00 76.94 440 GLY A C 1
ATOM 3571 O O . GLY A 1 440 ? 67.464 22.155 -68.155 1.00 76.94 440 GLY A O 1
ATOM 3572 N N . PRO A 1 441 ? 67.882 20.649 -66.531 1.00 67.06 441 PRO A N 1
ATOM 3573 C CA . PRO A 1 441 ? 69.312 20.919 -66.458 1.00 67.06 441 PRO A CA 1
ATOM 3574 C C . PRO A 1 441 ? 70.027 20.484 -67.746 1.00 67.06 441 PRO A C 1
ATOM 3576 O O . PRO A 1 441 ? 69.656 19.515 -68.413 1.00 67.06 441 PRO A O 1
ATOM 3579 N N . SER A 1 442 ? 71.059 21.239 -68.125 1.00 59.22 442 SER A N 1
ATOM 3580 C CA . SER A 1 442 ? 71.744 21.089 -69.407 1.00 59.22 442 SER A CA 1
ATOM 3581 C C . SER A 1 442 ? 72.627 19.837 -69.446 1.00 59.22 442 SER A C 1
ATOM 3583 O O . SER A 1 442 ? 73.673 19.820 -68.812 1.00 59.22 442 SER A O 1
ATOM 3585 N N . VAL A 1 443 ? 72.194 18.858 -70.249 1.00 61.38 443 VAL A N 1
ATOM 3586 C CA . VAL A 1 443 ? 72.983 17.830 -70.959 1.00 61.38 443 VAL A CA 1
ATOM 3587 C C . VAL A 1 443 ? 74.023 17.089 -70.106 1.00 61.38 443 VAL A C 1
ATOM 3589 O O . VAL A 1 443 ? 75.138 17.563 -69.973 1.00 61.38 443 VAL A O 1
ATOM 3592 N N . ASP A 1 444 ? 73.651 15.904 -69.600 1.00 62.62 444 ASP A N 1
ATOM 3593 C CA . ASP A 1 444 ? 74.582 14.809 -69.219 1.00 62.62 444 ASP A CA 1
ATOM 3594 C C . ASP A 1 444 ? 73.862 13.495 -68.815 1.00 62.62 444 ASP A C 1
ATOM 3596 O O . ASP A 1 444 ? 74.493 12.445 -68.693 1.00 62.62 444 ASP A O 1
ATOM 3600 N N . ARG A 1 445 ? 72.527 13.504 -68.652 1.00 65.44 445 ARG A N 1
ATOM 3601 C CA . ARG A 1 445 ? 71.725 12.352 -68.169 1.00 65.44 445 ARG A CA 1
ATOM 3602 C C . ARG A 1 445 ? 71.150 11.425 -69.261 1.00 65.44 445 ARG A C 1
ATOM 3604 O O . ARG A 1 445 ? 70.589 10.374 -68.955 1.00 65.44 445 ARG A O 1
ATOM 3611 N N . TYR A 1 446 ? 71.297 11.769 -70.541 1.00 69.19 446 TYR A N 1
ATOM 3612 C CA . TYR A 1 446 ? 70.860 10.948 -71.682 1.00 69.19 446 TYR A CA 1
ATOM 3613 C C . TYR A 1 446 ? 71.920 10.940 -72.792 1.00 69.19 446 TYR A C 1
ATOM 3615 O O . TYR A 1 446 ? 72.662 11.907 -72.959 1.00 69.19 446 TYR A O 1
ATOM 3623 N N . SER A 1 447 ? 72.001 9.853 -73.568 1.00 72.94 447 SER A N 1
ATOM 3624 C CA . SER A 1 447 ? 72.945 9.783 -74.695 1.00 72.94 447 SER A CA 1
ATOM 3625 C C . SER A 1 447 ? 72.567 10.753 -75.825 1.00 72.94 447 SER A C 1
ATOM 3627 O O . SER A 1 447 ? 71.397 10.862 -76.200 1.00 72.94 447 SER A O 1
ATOM 3629 N N . LEU A 1 448 ? 73.566 11.424 -76.413 1.00 75.50 448 LEU A N 1
ATOM 3630 C CA . LEU A 1 448 ? 73.375 12.320 -77.564 1.00 75.50 448 LEU A CA 1
ATOM 3631 C C . LEU A 1 448 ? 72.766 11.581 -78.773 1.00 75.50 448 LEU A C 1
ATOM 3633 O O . LEU A 1 448 ? 72.006 12.165 -79.546 1.00 75.50 448 LEU A O 1
ATOM 3637 N N . ASP A 1 449 ? 73.030 10.277 -78.880 1.00 80.00 449 ASP A N 1
ATOM 3638 C CA . ASP A 1 449 ? 72.476 9.395 -79.909 1.00 80.00 449 ASP A CA 1
ATOM 3639 C C . ASP A 1 449 ? 70.943 9.367 -79.888 1.00 80.00 449 ASP A C 1
ATOM 3641 O O . ASP A 1 449 ? 70.312 9.338 -80.943 1.00 80.00 449 ASP A O 1
ATOM 3645 N N . VAL A 1 450 ? 70.322 9.436 -78.703 1.00 83.12 450 VAL A N 1
ATOM 3646 C CA . VAL A 1 450 ? 68.856 9.479 -78.576 1.00 83.12 450 VAL A CA 1
ATOM 3647 C C . VAL A 1 450 ? 68.281 10.804 -79.068 1.00 83.12 450 VAL A C 1
ATOM 3649 O O . VAL A 1 450 ? 67.189 10.803 -79.640 1.00 83.12 450 VAL A O 1
ATOM 3652 N N . LEU A 1 451 ? 69.005 11.916 -78.904 1.00 83.69 451 LEU A N 1
ATOM 3653 C CA . LEU A 1 451 ? 68.551 13.208 -79.417 1.00 83.69 451 LEU A CA 1
ATOM 3654 C C . LEU A 1 451 ? 68.591 13.266 -80.945 1.00 83.69 451 LEU A C 1
ATOM 3656 O O . LEU A 1 451 ? 67.645 13.745 -81.565 1.00 83.69 451 LEU A O 1
ATOM 3660 N N . ILE A 1 452 ? 69.664 12.754 -81.552 1.00 84.38 452 ILE A N 1
ATOM 3661 C CA . ILE A 1 452 ? 69.874 12.789 -83.008 1.00 84.38 452 ILE A CA 1
ATOM 3662 C C . ILE A 1 452 ? 69.048 11.708 -83.715 1.00 84.38 452 ILE A C 1
ATOM 3664 O O . ILE A 1 452 ? 68.566 11.923 -84.825 1.00 84.38 452 ILE A O 1
ATOM 3668 N N . GLN A 1 453 ? 68.866 10.549 -83.076 1.00 87.06 453 GLN A N 1
ATOM 3669 C CA . GLN A 1 453 ? 68.099 9.430 -83.607 1.00 87.06 453 GLN A CA 1
ATOM 3670 C C . GLN A 1 453 ? 66.997 8.999 -82.616 1.00 87.06 453 GLN A C 1
ATOM 3672 O O . GLN A 1 453 ? 67.133 7.988 -81.916 1.00 87.06 453 GLN A O 1
ATOM 3677 N N . PRO A 1 454 ? 65.833 9.683 -82.614 1.00 86.88 454 PRO A N 1
ATOM 3678 C CA . PRO A 1 454 ? 64.741 9.413 -81.674 1.00 86.88 454 PRO A CA 1
ATOM 3679 C C . PRO A 1 454 ? 64.188 7.983 -81.728 1.00 86.88 454 PRO A C 1
ATOM 3681 O O . PRO A 1 454 ? 63.542 7.537 -80.784 1.00 86.88 454 PRO A O 1
ATOM 3684 N N . SER A 1 455 ? 64.433 7.224 -82.805 1.00 85.25 455 SER A N 1
ATOM 3685 C CA . SER A 1 455 ? 64.055 5.803 -82.888 1.00 85.25 455 SER A CA 1
ATOM 3686 C C . SER A 1 455 ? 64.773 4.909 -81.868 1.00 85.25 455 SER A C 1
ATOM 3688 O O . SER A 1 455 ? 64.304 3.800 -81.614 1.00 85.25 455 SER A O 1
ATOM 3690 N N . LEU A 1 456 ? 65.893 5.369 -81.298 1.00 86.94 456 LEU A N 1
ATOM 3691 C CA . LEU A 1 456 ? 66.605 4.691 -80.211 1.00 86.94 456 LEU A CA 1
ATOM 3692 C C . LEU A 1 456 ? 65.902 4.870 -78.855 1.00 86.94 456 LEU A C 1
ATOM 3694 O O . LEU A 1 456 ? 66.069 4.039 -77.961 1.00 86.94 456 LEU A O 1
ATOM 3698 N N . CYS A 1 457 ? 65.071 5.908 -78.704 1.00 86.50 457 CYS A N 1
ATOM 3699 C CA . CYS A 1 457 ? 64.287 6.127 -77.494 1.00 86.50 457 CYS A CA 1
ATOM 3700 C C . CYS A 1 457 ? 63.162 5.095 -77.390 1.00 86.50 457 CYS A C 1
ATOM 3702 O O . CYS A 1 457 ? 62.256 5.033 -78.230 1.00 86.50 457 CYS A O 1
ATOM 3704 N N . ARG A 1 458 ? 63.199 4.287 -76.325 1.00 86.81 458 ARG A N 1
ATOM 3705 C CA . ARG A 1 458 ? 62.160 3.290 -76.059 1.00 86.81 458 ARG A CA 1
ATOM 3706 C C . ARG A 1 458 ? 60.806 3.954 -75.826 1.00 86.81 458 ARG A C 1
ATOM 3708 O O . ARG A 1 458 ? 59.867 3.562 -76.509 1.00 86.81 458 ARG A O 1
ATOM 3715 N N . ALA A 1 459 ? 60.746 4.972 -74.964 1.00 87.44 459 ALA A N 1
ATOM 3716 C CA . ALA A 1 459 ? 59.512 5.685 -74.629 1.00 87.44 459 ALA A CA 1
ATOM 3717 C C . ALA A 1 459 ? 58.833 6.244 -75.888 1.00 87.44 459 ALA A C 1
ATOM 3719 O O . ALA A 1 459 ? 57.655 6.001 -76.127 1.00 87.44 459 ALA A O 1
ATOM 3720 N N . LYS A 1 460 ? 59.609 6.863 -76.788 1.00 87.00 460 LYS A N 1
ATOM 3721 C CA . LYS A 1 460 ? 59.109 7.360 -78.079 1.00 87.00 460 LYS A CA 1
ATOM 3722 C C . LYS A 1 460 ? 58.598 6.248 -78.994 1.00 87.00 460 LYS A C 1
ATOM 3724 O O . LYS A 1 460 ? 57.597 6.422 -79.680 1.00 87.00 460 LYS A O 1
ATOM 3729 N N . ARG A 1 461 ? 59.312 5.119 -79.072 1.00 88.81 461 ARG A N 1
ATOM 3730 C CA . ARG A 1 461 ? 58.961 4.011 -79.976 1.00 88.81 461 ARG A CA 1
ATOM 3731 C C . ARG A 1 461 ? 57.719 3.256 -79.515 1.00 88.81 461 ARG A C 1
ATOM 3733 O O . ARG A 1 461 ? 56.969 2.782 -80.363 1.00 88.81 461 ARG A O 1
ATOM 3740 N N . THR A 1 462 ? 57.550 3.081 -78.208 1.00 85.25 462 THR A N 1
ATOM 3741 C CA . THR A 1 462 ? 56.426 2.326 -77.645 1.00 85.25 462 THR A CA 1
ATOM 3742 C C . THR A 1 462 ? 55.238 3.214 -77.309 1.00 85.25 462 THR A C 1
ATOM 3744 O O . THR A 1 462 ? 54.126 2.707 -77.293 1.00 85.25 462 THR A O 1
ATOM 3747 N N . GLY A 1 463 ? 55.454 4.511 -77.070 1.00 81.00 463 GLY A N 1
ATOM 3748 C CA . GLY A 1 463 ? 54.428 5.399 -76.519 1.00 81.00 463 GLY A CA 1
ATOM 3749 C C . GLY A 1 463 ? 54.025 5.026 -75.087 1.00 81.00 463 GLY A C 1
ATOM 3750 O O . GLY A 1 463 ? 52.975 5.447 -74.621 1.00 81.00 463 GLY A O 1
ATOM 3751 N N . GLU A 1 464 ? 54.845 4.218 -74.415 1.00 83.00 464 GLU A N 1
ATOM 3752 C CA . GLU A 1 464 ? 54.608 3.685 -73.070 1.00 83.00 464 GLU A CA 1
ATOM 3753 C C . GLU A 1 464 ? 55.654 4.262 -72.118 1.00 83.00 464 GLU A C 1
ATOM 3755 O O . GLU A 1 464 ? 56.788 4.513 -72.541 1.00 83.00 464 GLU A O 1
ATOM 3760 N N . VAL A 1 465 ? 55.290 4.396 -70.841 1.00 83.44 465 VAL A N 1
ATOM 3761 C CA . VAL A 1 465 ? 56.203 4.839 -69.779 1.00 83.44 465 VAL A CA 1
ATOM 3762 C C . VAL A 1 465 ? 57.358 3.850 -69.643 1.00 83.44 465 VAL A C 1
ATOM 3764 O O . VAL A 1 465 ? 57.154 2.633 -69.595 1.00 83.44 465 VAL A O 1
ATOM 3767 N N . VAL A 1 466 ? 58.583 4.366 -69.582 1.00 86.06 466 VAL A N 1
ATOM 3768 C CA . VAL A 1 466 ? 59.788 3.559 -69.367 1.00 86.06 466 VAL A CA 1
ATOM 3769 C C . VAL A 1 466 ? 60.266 3.772 -67.941 1.00 86.06 466 VAL A C 1
ATOM 3771 O O . VAL A 1 466 ? 60.821 4.820 -67.644 1.00 86.06 466 VAL A O 1
ATOM 3774 N N . ASP A 1 467 ? 60.061 2.774 -67.081 1.00 86.00 467 ASP A N 1
ATOM 3775 C CA . ASP A 1 467 ? 60.419 2.821 -65.661 1.00 86.00 467 ASP A CA 1
ATOM 3776 C C . ASP A 1 467 ? 61.552 1.830 -65.348 1.00 86.00 467 ASP A C 1
ATOM 3778 O O . ASP A 1 467 ? 61.383 0.608 -65.443 1.00 86.00 467 ASP A O 1
ATOM 3782 N N . SER A 1 468 ? 62.728 2.353 -64.986 1.00 85.19 468 SER A N 1
ATOM 3783 C CA . SER A 1 468 ? 63.879 1.513 -64.646 1.00 85.19 468 SER A CA 1
ATOM 3784 C C . SER A 1 468 ? 63.854 0.941 -63.226 1.00 85.19 468 SER A C 1
ATOM 3786 O O . SER A 1 468 ? 64.697 0.098 -62.922 1.00 85.19 468 SER A O 1
ATOM 3788 N N . LEU A 1 469 ? 62.944 1.391 -62.352 1.00 83.06 469 LEU A N 1
ATOM 3789 C CA . LEU A 1 469 ? 62.722 0.778 -61.035 1.00 83.06 469 LEU A CA 1
ATOM 3790 C C . LEU A 1 469 ? 62.008 -0.565 -61.181 1.00 83.06 469 LEU A C 1
ATOM 3792 O O . LEU A 1 469 ? 62.386 -1.536 -60.528 1.00 83.06 469 LEU A O 1
ATOM 3796 N N . GLU A 1 470 ? 60.985 -0.625 -62.039 1.00 79.69 470 GLU A N 1
ATOM 3797 C CA . GLU A 1 470 ? 60.235 -1.861 -62.288 1.00 79.69 470 GLU A CA 1
ATOM 3798 C C . GLU A 1 470 ? 61.058 -2.849 -63.128 1.00 79.69 470 GLU A C 1
ATOM 3800 O O . GLU A 1 470 ? 61.087 -4.049 -62.844 1.00 79.69 470 GLU A O 1
ATOM 3805 N N . PHE A 1 471 ? 61.782 -2.340 -64.130 1.00 82.19 471 PHE A N 1
ATOM 3806 C CA . PHE A 1 471 ? 62.616 -3.144 -65.020 1.00 82.19 471 PHE A CA 1
ATOM 3807 C C . PHE A 1 471 ? 64.036 -2.560 -65.121 1.00 82.19 471 PHE A C 1
ATOM 3809 O O . PHE A 1 471 ? 64.294 -1.697 -65.967 1.00 82.19 471 PHE A O 1
ATOM 3816 N N . PRO A 1 472 ? 64.992 -3.046 -64.306 1.00 79.81 472 PRO A N 1
ATOM 3817 C CA . PRO A 1 472 ? 66.391 -2.638 -64.414 1.00 79.81 472 PRO A CA 1
ATOM 3818 C C . PRO A 1 472 ? 66.936 -2.834 -65.840 1.00 79.81 472 PRO A C 1
ATOM 3820 O O . PRO A 1 472 ? 66.602 -3.809 -66.512 1.00 79.81 472 PRO A O 1
ATOM 3823 N N . GLU A 1 473 ? 67.757 -1.892 -66.317 1.00 78.75 473 GLU A N 1
ATOM 3824 C CA . GLU A 1 473 ? 68.335 -1.862 -67.679 1.00 78.75 473 GLU A CA 1
ATOM 3825 C C . GLU A 1 473 ? 67.328 -1.762 -68.852 1.00 78.75 473 GLU A C 1
ATOM 3827 O O . GLU A 1 473 ? 67.683 -1.998 -70.012 1.00 78.75 473 GLU A O 1
ATOM 3832 N N . ILE A 1 474 ? 66.073 -1.359 -68.601 1.00 84.62 474 ILE A N 1
ATOM 3833 C CA . ILE A 1 474 ? 65.036 -1.210 -69.645 1.00 84.62 474 ILE A CA 1
ATOM 3834 C C . ILE A 1 474 ? 65.430 -0.260 -70.795 1.00 84.62 474 ILE A C 1
ATOM 3836 O O . ILE A 1 474 ? 64.974 -0.437 -71.935 1.00 84.62 474 ILE A O 1
ATOM 3840 N N . CYS A 1 475 ? 66.297 0.718 -70.520 1.00 82.88 475 CYS A N 1
ATOM 3841 C CA . CYS A 1 475 ? 66.851 1.652 -71.493 1.00 82.88 475 CYS A CA 1
ATOM 3842 C C . CYS A 1 475 ? 68.383 1.615 -71.468 1.00 82.88 475 CYS A C 1
ATOM 3844 O O . CYS A 1 475 ? 69.006 2.002 -70.485 1.00 82.88 475 CYS A O 1
ATOM 3846 N N . ARG A 1 476 ? 68.998 1.214 -72.587 1.00 76.94 476 ARG A N 1
ATOM 3847 C CA . ARG A 1 476 ? 70.466 1.168 -72.753 1.00 76.94 476 ARG A CA 1
ATOM 3848 C C . ARG A 1 476 ? 71.102 2.522 -73.079 1.00 76.94 476 ARG A C 1
ATOM 3850 O O . ARG A 1 476 ? 72.315 2.612 -73.204 1.00 76.94 476 ARG A O 1
ATOM 3857 N N . HIS A 1 477 ? 70.274 3.543 -73.278 1.00 79.88 477 HIS A N 1
ATOM 3858 C CA . HIS A 1 477 ? 70.684 4.877 -73.710 1.00 79.88 477 HIS A CA 1
ATOM 3859 C C . HIS A 1 477 ? 70.505 5.947 -72.618 1.00 79.88 477 HIS A C 1
ATOM 3861 O O . HIS A 1 477 ? 70.775 7.127 -72.866 1.00 79.88 477 HIS A O 1
ATOM 3867 N N . ALA A 1 478 ? 70.035 5.541 -71.434 1.00 76.06 478 ALA A N 1
ATOM 3868 C CA . ALA A 1 478 ? 70.011 6.373 -70.240 1.00 76.06 478 ALA A CA 1
ATOM 3869 C C . ALA A 1 478 ? 71.424 6.423 -69.641 1.00 76.06 478 ALA A C 1
ATOM 3871 O O . ALA A 1 478 ? 72.054 5.380 -69.468 1.00 76.06 478 ALA A O 1
ATOM 3872 N N . ASN A 1 479 ? 71.928 7.626 -69.362 1.00 75.75 479 ASN A N 1
ATOM 3873 C CA . ASN A 1 479 ? 73.262 7.823 -68.803 1.00 75.75 479 ASN A CA 1
ATOM 3874 C C . ASN A 1 479 ? 73.130 8.064 -67.295 1.00 75.75 479 ASN A C 1
ATOM 3876 O O . ASN A 1 479 ? 73.024 9.204 -66.845 1.00 75.75 479 ASN A O 1
ATOM 3880 N N . LEU A 1 480 ? 73.034 6.969 -66.541 1.00 71.81 480 LEU A N 1
ATOM 3881 C CA . LEU A 1 480 ? 72.787 6.972 -65.099 1.00 71.81 480 LEU A CA 1
ATOM 3882 C C . LEU A 1 480 ? 74.029 6.532 -64.323 1.00 71.81 480 LEU A C 1
ATOM 3884 O O . LEU A 1 480 ? 74.768 5.655 -64.773 1.00 71.81 480 LEU A O 1
ATOM 3888 N N . MET A 1 481 ? 74.243 7.124 -63.148 1.00 71.31 481 MET A N 1
ATOM 3889 C CA . MET A 1 481 ? 75.251 6.652 -62.199 1.00 71.31 481 MET A CA 1
ATOM 3890 C C . MET A 1 481 ? 74.789 5.356 -61.518 1.00 71.31 481 MET A C 1
ATOM 3892 O O . MET A 1 481 ? 73.604 5.018 -61.500 1.00 71.31 481 MET A O 1
ATOM 3896 N N . GLU A 1 482 ? 75.734 4.614 -60.943 1.00 69.25 482 GLU A N 1
ATOM 3897 C CA . GLU A 1 482 ? 75.440 3.363 -60.243 1.00 69.25 482 GLU A CA 1
ATOM 3898 C C . GLU A 1 482 ? 74.485 3.618 -59.059 1.00 69.25 482 GLU A C 1
ATOM 3900 O O . GLU A 1 482 ? 74.816 4.347 -58.126 1.00 69.25 482 GLU A O 1
ATOM 3905 N N . GLY A 1 483 ? 73.281 3.036 -59.121 1.00 70.25 483 GLY A N 1
ATOM 3906 C CA . GLY A 1 483 ? 72.220 3.214 -58.121 1.00 70.25 483 GLY A CA 1
ATOM 3907 C C . GLY A 1 483 ? 71.162 4.277 -58.447 1.00 70.25 483 GLY A C 1
ATOM 3908 O O . GLY A 1 483 ? 70.224 4.432 -57.667 1.00 70.25 483 GLY A O 1
ATOM 3909 N N . GLU A 1 484 ? 71.268 4.984 -59.576 1.00 78.25 484 GLU A N 1
ATOM 3910 C CA . GLU A 1 484 ? 70.227 5.905 -60.050 1.00 78.25 484 GLU A CA 1
ATOM 3911 C C . GLU A 1 484 ? 69.166 5.192 -60.904 1.00 78.25 484 GLU A C 1
ATOM 3913 O O . GLU A 1 484 ? 69.430 4.183 -61.563 1.00 78.25 484 GLU A O 1
ATOM 3918 N N . PHE A 1 485 ? 67.959 5.759 -60.928 1.00 80.25 485 PHE A N 1
ATOM 3919 C CA . PHE A 1 485 ? 66.829 5.274 -61.719 1.00 80.25 485 PHE A CA 1
ATOM 3920 C C . PHE A 1 485 ? 66.231 6.417 -62.543 1.00 80.25 485 PHE A C 1
ATOM 3922 O O . PHE A 1 485 ? 66.318 7.579 -62.154 1.00 80.25 485 PHE A O 1
ATOM 3929 N N . HIS A 1 486 ? 65.607 6.091 -63.673 1.00 82.88 486 HIS A N 1
ATOM 3930 C CA . HIS A 1 486 ? 64.906 7.040 -64.529 1.00 82.88 486 HIS A CA 1
ATOM 3931 C C . HIS A 1 486 ? 63.489 6.570 -64.839 1.00 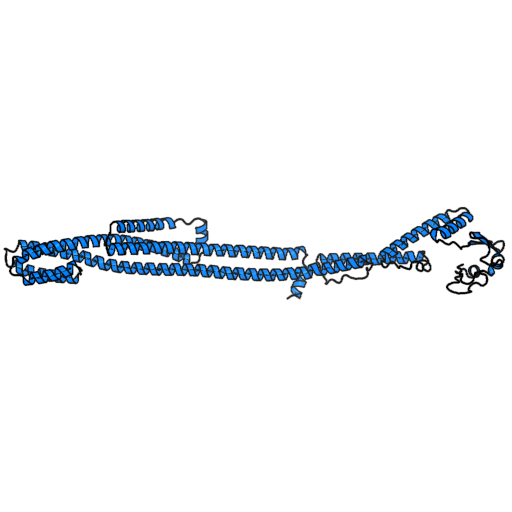82.88 486 HIS A C 1
ATOM 3933 O O . HIS A 1 486 ? 63.205 5.370 -64.905 1.00 82.88 486 HIS A O 1
ATOM 3939 N N . ILE A 1 487 ? 62.633 7.556 -65.093 1.00 85.19 487 ILE A N 1
ATOM 3940 C CA . ILE A 1 487 ? 61.300 7.381 -65.654 1.00 85.19 487 ILE A CA 1
ATOM 3941 C C . ILE A 1 487 ? 61.209 8.312 -66.868 1.00 85.19 487 ILE A C 1
ATOM 3943 O O . ILE A 1 487 ? 61.549 9.492 -66.758 1.00 85.19 487 ILE A O 1
ATOM 3947 N N . CYS A 1 488 ? 60.824 7.777 -68.029 1.00 83.44 488 CYS A N 1
ATOM 3948 C CA . CYS A 1 488 ? 60.665 8.533 -69.279 1.00 83.44 488 CYS A CA 1
ATOM 3949 C C . CYS A 1 488 ? 59.259 8.420 -69.855 1.00 83.44 488 CYS A C 1
ATOM 3951 O O . CYS A 1 488 ? 58.683 7.305 -69.789 1.00 83.44 488 CYS A O 1
#

pLDDT: mean 76.69, std 11.47, range [43.75, 94.62]

Foldseek 3Di:
DVVVVLVVVLADAPVRLVCVLVVLLVVLVVLLVVLVVLLVVLLVVLVVLLVVLVVVLVLLVVLVVLVVCLVVPDDPVSLVVNVVSLVVLVVVLVPVVDDDPVSVVCLPDPSDDVLSNVLVVVVSVLSVVVSVLSVVVSVLSVLVVVLLVLLVVLVVLLVVLLVLCVVDPCVVLSVVLVVLNVVCSVPNDLVSLVVNLVSLVVVLVVLVVDPVCVVSNVSSVSSNVSSVVSSVSVVVSVVSVVVSVVSSVVSSVSSVVSSVVSVVSSVVSVVVSVVSSVVSVVVSVVSVVVSVVVCCVPPVVLVVLVVVQVVVVVQADLPDQSDDDDGDYPSNVVSVVVNVVSVVCVVVLVVLLVVLCVVPVPPPPPPPDPDDRSHSVVSSVVSVVVVVVVVVLVVVLVPDPDVLVNVVSVVCCCCPVVVHQADWDWDQPPVQRFTDTSDGDDDDFFAPCCRNHVCLPPCVVPVDKDWCVVPPPSHPGTRDDVPDIDID

Secondary structure (DSSP, 8-state):
-HHHHHHHHTTS-HHHHHHHHHHHHHHHHHHHHHHHHHHHHHHHHHHHHHHHHHHHHHHHHHHHHHHHHHHHS--HHHHHHHHHHHHHHHHHHHHTT---HHHHHHHHSTTS-HHHHHHHHHHHHHHHHHHHHHHHHHHHHHHHHHHHHHHHHHHHHHHHHHHHHTTTT-HHHHHHHHHHHHHHHHS--HHHHHHHHHHHHHHHHHHTT-GGGHHHHHHHHHHHHHHHHHHHHHHHHHHHHHHHHHHHHHHHHHHHHHHHHHHHHHHHHHHHHHHHHHHHHHHHHHHHHHHHHHHIIIIIHHHHHHHHHHHHHHHT---------S--SHHHHHHHHHHHHHHHHHHHHHHHHHHHHHHHTTTSTTTS-SS--SSHHHHHHHHHHHHHHHHHHHHHHHT-SSHHHHHHHHHHHHHHTS--SS--EEEEETTTTEEEEEESS-SSSB-HHHHH-GGG-HHHHH-S--BTTTSTTS-TTB---TT---B-